Protein AF-A0AAF0QBB5-F1 (afdb_monomer_lite)

Secondary structure (DSSP, 8-state):
-------------------------------------S-HHHHHHHHHHHHHHHHHHHHHHHHHHHHHHHHHHHHHHHHH-TT-HHHHHHHHHHHHHHHHHHHHHHHHHHHHHHHHHTTHHHHHHHHHHHHHHHHHHHHHHHHHHHHHHHHHHHHHHHHHHHHHHHHHHHHHHHHHHHHHHHHHHHHHHT-----SS-TTTHHHHHHHHHHHHHHHHHHHHHHHHHHHHHHHHHHHHHHHHHHHHHHHHHHHHHHHHHHHHHHHHHHHHHHHHHHHHHHHHHHHHHHHHHHHHHHHHHHHHHHHHT-----------------SHHHHHHHHHHHHHHHHHHHHHHHHHHHHHHHHHHHHHHHHHHHHHHHHHHHHHHHHHHHHHHHHHHHHHHHTTS------------------SSSSTTTTTS--

Structure (mmCIF, N/CA/C/O backbone):
data_AF-A0AAF0QBB5-F1
#
_entry.id   AF-A0AAF0QBB5-F1
#
loop_
_atom_site.group_PDB
_atom_site.id
_atom_site.type_symbol
_atom_site.label_atom_id
_atom_site.label_alt_id
_atom_site.label_comp_id
_atom_site.label_asym_id
_atom_site.label_entity_id
_atom_site.label_seq_id
_atom_site.pdbx_PDB_ins_code
_atom_site.Cartn_x
_atom_site.Cartn_y
_atom_site.Cartn_z
_atom_site.occupancy
_atom_site.B_iso_or_equiv
_atom_site.auth_seq_id
_atom_site.auth_comp_id
_atom_site.auth_asym_id
_atom_site.auth_atom_id
_atom_site.pdbx_PDB_model_num
ATOM 1 N N . MET A 1 1 ? 79.058 -5.618 -3.276 1.00 36.94 1 MET A N 1
ATOM 2 C CA . MET A 1 1 ? 78.224 -4.420 -3.057 1.00 36.94 1 MET A CA 1
ATOM 3 C C . MET A 1 1 ? 77.011 -4.606 -3.950 1.00 36.94 1 MET A C 1
ATOM 5 O O . MET A 1 1 ? 77.185 -4.585 -5.156 1.00 36.94 1 MET A O 1
ATOM 9 N N . GLU A 1 2 ? 75.999 -5.321 -3.448 1.00 33.06 2 GLU A N 1
ATOM 10 C CA . GLU A 1 2 ? 74.746 -4.754 -2.885 1.00 33.06 2 GLU A CA 1
ATOM 11 C C . GLU A 1 2 ? 73.839 -4.203 -4.005 1.00 33.06 2 GLU A C 1
ATOM 13 O O . GLU A 1 2 ? 74.325 -3.458 -4.837 1.00 33.06 2 GLU A O 1
ATOM 18 N N . LEU A 1 3 ? 72.539 -4.483 -4.138 1.00 37.06 3 LEU A N 1
ATOM 19 C CA . LEU A 1 3 ? 71.556 -5.305 -3.424 1.00 37.06 3 LEU A CA 1
ATOM 20 C C . LEU A 1 3 ? 70.341 -5.480 -4.378 1.00 37.06 3 LEU A C 1
ATOM 22 O O . LEU A 1 3 ? 69.895 -4.514 -4.981 1.00 37.06 3 LEU A O 1
ATOM 26 N N . ARG A 1 4 ? 69.846 -6.723 -4.484 1.00 39.47 4 ARG A N 1
ATOM 27 C CA . ARG A 1 4 ? 68.445 -7.202 -4.618 1.00 39.47 4 ARG A CA 1
ATOM 28 C C . ARG A 1 4 ? 67.402 -6.377 -5.405 1.00 39.47 4 ARG A C 1
ATOM 30 O O . ARG A 1 4 ? 66.960 -5.334 -4.946 1.00 39.47 4 ARG A O 1
ATOM 37 N N . ASN A 1 5 ? 66.811 -7.005 -6.428 1.00 32.25 5 ASN A N 1
ATOM 38 C CA . ASN A 1 5 ? 65.437 -7.524 -6.313 1.00 32.25 5 ASN A CA 1
ATOM 39 C C . ASN A 1 5 ? 65.117 -8.540 -7.427 1.00 32.25 5 ASN A C 1
ATOM 41 O O . ASN A 1 5 ? 65.260 -8.261 -8.613 1.00 32.25 5 ASN A O 1
ATOM 45 N N . SER A 1 6 ? 64.663 -9.712 -6.998 1.00 35.56 6 SER A N 1
ATOM 46 C CA . SER A 1 6 ? 64.193 -10.868 -7.775 1.00 35.56 6 SER A CA 1
ATOM 47 C C . SER A 1 6 ? 62.736 -11.114 -7.318 1.00 35.56 6 SER A C 1
ATOM 49 O O . SER A 1 6 ? 62.444 -10.807 -6.165 1.00 35.56 6 SER A O 1
ATOM 51 N N . HIS A 1 7 ? 61.731 -11.557 -8.080 1.00 32.50 7 HIS A N 1
ATOM 52 C CA . HIS A 1 7 ? 61.529 -12.785 -8.872 1.00 32.50 7 HIS A CA 1
ATOM 53 C C . HIS A 1 7 ? 60.135 -12.641 -9.556 1.00 32.50 7 HIS A C 1
ATOM 55 O O . HIS A 1 7 ? 59.247 -12.039 -8.961 1.00 32.50 7 HIS A O 1
ATOM 61 N N . SER A 1 8 ? 59.936 -12.922 -10.851 1.00 33.25 8 SER A N 1
ATOM 62 C CA . SER A 1 8 ? 59.653 -14.218 -11.522 1.00 33.25 8 SER A CA 1
ATOM 63 C C . SER A 1 8 ? 58.208 -14.763 -11.383 1.00 33.25 8 SER A C 1
ATOM 65 O O . SER A 1 8 ? 57.756 -15.100 -10.297 1.00 33.25 8 SER A O 1
ATOM 67 N N . ILE A 1 9 ? 57.543 -14.884 -12.544 1.00 32.28 9 ILE A N 1
ATOM 68 C CA . ILE A 1 9 ? 56.397 -15.754 -12.947 1.00 32.28 9 ILE A CA 1
ATOM 69 C C . ILE A 1 9 ? 56.924 -17.233 -13.063 1.00 32.28 9 ILE A C 1
ATOM 71 O O . ILE A 1 9 ? 58.150 -17.358 -12.947 1.00 32.28 9 ILE A O 1
ATOM 75 N N . PRO A 1 10 ? 56.197 -18.342 -13.414 1.00 47.78 10 PRO A N 1
ATOM 76 C CA . PRO A 1 10 ? 54.754 -18.653 -13.613 1.00 47.78 10 PRO A CA 1
ATOM 77 C C . PRO A 1 10 ? 54.256 -20.074 -13.146 1.00 47.78 10 PRO A C 1
ATOM 79 O O . PRO A 1 10 ? 55.021 -20.887 -12.643 1.00 47.78 10 PRO A O 1
ATOM 82 N N . THR A 1 11 ? 52.971 -20.371 -13.442 1.00 29.80 11 THR A N 1
ATOM 83 C CA . THR A 1 11 ? 52.359 -21.669 -13.883 1.00 29.80 11 THR A CA 1
ATOM 84 C C . THR A 1 11 ? 52.158 -22.890 -12.951 1.00 29.80 11 THR A C 1
ATOM 86 O O . THR A 1 11 ? 53.106 -23.551 -12.554 1.00 29.80 11 THR A O 1
ATOM 89 N N . GLU A 1 12 ? 50.866 -23.249 -12.821 1.00 29.12 12 GLU A N 1
ATOM 90 C CA . GLU A 1 12 ? 50.219 -24.540 -13.177 1.00 29.12 12 GLU A CA 1
ATOM 91 C C . GLU A 1 12 ? 50.265 -25.777 -12.241 1.00 29.12 12 GLU A C 1
ATOM 93 O O . GLU A 1 12 ? 51.311 -26.219 -11.781 1.00 29.12 12 GLU A O 1
ATOM 98 N N . SER A 1 13 ? 49.081 -26.411 -12.153 1.00 28.77 13 SER A N 1
ATOM 99 C CA . SER A 1 13 ? 48.765 -27.823 -11.840 1.00 28.77 13 SER A CA 1
ATOM 100 C C . SER A 1 13 ? 48.256 -28.192 -10.435 1.00 28.77 13 SER A C 1
ATOM 102 O O . SER A 1 13 ? 48.901 -27.991 -9.411 1.00 28.77 13 SER A O 1
ATOM 104 N N . THR A 1 14 ? 47.070 -28.811 -10.441 1.00 36.53 14 THR A N 1
ATOM 105 C CA . THR A 1 14 ? 46.403 -29.575 -9.372 1.00 36.53 14 THR A CA 1
ATOM 106 C C . THR A 1 14 ? 47.159 -30.860 -8.997 1.00 36.53 14 THR A C 1
ATOM 108 O O . THR A 1 14 ? 47.969 -31.361 -9.779 1.00 36.53 14 THR A O 1
ATOM 111 N N . PRO A 1 15 ? 46.846 -31.449 -7.825 1.00 36.66 15 PRO A N 1
ATOM 112 C CA . PRO A 1 15 ? 46.253 -32.793 -7.851 1.00 36.66 15 PRO A CA 1
ATOM 113 C C . PRO A 1 15 ? 45.125 -33.020 -6.819 1.00 36.66 15 PRO A C 1
ATOM 115 O O . PRO A 1 15 ? 44.931 -32.256 -5.878 1.00 36.66 15 PRO A O 1
ATOM 118 N N . SER A 1 16 ? 44.367 -34.093 -7.058 1.00 31.25 16 SER A N 1
ATOM 119 C CA . SER A 1 16 ? 43.183 -34.572 -6.329 1.00 31.25 16 SER A CA 1
ATOM 120 C C . SER A 1 16 ? 43.491 -35.649 -5.270 1.00 31.25 16 SER A C 1
ATOM 122 O O . SER A 1 16 ? 44.423 -36.424 -5.453 1.00 31.25 16 SER A O 1
ATOM 124 N N . ALA A 1 17 ? 42.553 -35.753 -4.313 1.00 33.22 17 ALA A N 1
ATOM 125 C CA . ALA A 1 17 ? 42.021 -36.949 -3.629 1.00 33.22 17 ALA A CA 1
ATOM 126 C C . ALA A 1 17 ? 42.654 -37.508 -2.326 1.00 33.22 17 ALA A C 1
ATOM 128 O O . ALA A 1 17 ? 43.865 -37.574 -2.165 1.00 33.22 17 ALA A O 1
ATOM 129 N N . GLU A 1 18 ? 41.725 -37.997 -1.477 1.00 29.89 18 GLU A N 1
ATOM 130 C CA . GLU A 1 18 ? 41.832 -38.887 -0.294 1.00 29.89 18 GLU A CA 1
ATOM 131 C C . GLU A 1 18 ? 42.174 -38.185 1.045 1.00 29.89 18 GLU A C 1
ATOM 133 O O . GLU A 1 18 ? 43.263 -37.673 1.249 1.00 29.89 18 GLU A O 1
ATOM 138 N N . HIS A 1 19 ? 41.249 -38.042 2.005 1.00 32.75 19 HIS A N 1
ATOM 139 C CA . HIS A 1 19 ? 40.595 -39.134 2.732 1.00 32.75 19 HIS A CA 1
ATOM 140 C C . HIS A 1 19 ? 39.123 -38.875 3.098 1.00 32.75 19 HIS A C 1
ATOM 142 O O . HIS A 1 19 ? 38.742 -37.831 3.623 1.00 32.75 19 HIS A O 1
ATOM 148 N N . LEU A 1 20 ? 38.340 -39.929 2.881 1.00 35.84 20 LEU A N 1
ATOM 149 C CA . LEU A 1 20 ? 37.000 -40.190 3.390 1.00 35.84 20 LEU A CA 1
ATOM 150 C C . LEU A 1 20 ? 37.014 -40.406 4.912 1.00 35.84 20 LEU A C 1
ATOM 152 O O . LEU A 1 20 ? 37.891 -41.095 5.432 1.00 35.84 20 LEU A O 1
ATOM 156 N N . SER A 1 21 ? 35.966 -39.954 5.599 1.00 31.72 21 SER A N 1
ATOM 157 C CA . SER A 1 21 ? 35.334 -40.777 6.636 1.00 31.72 21 SER A CA 1
ATOM 158 C C . SER A 1 21 ? 33.823 -40.554 6.630 1.00 31.72 21 SER A C 1
ATOM 160 O O . SER A 1 21 ? 33.319 -39.444 6.766 1.00 31.72 21 SER A O 1
ATOM 162 N N . ASP A 1 22 ? 33.153 -41.669 6.369 1.00 32.56 22 ASP A N 1
ATOM 163 C CA . ASP A 1 22 ? 31.727 -41.932 6.290 1.00 32.56 22 ASP A CA 1
ATOM 164 C C . ASP A 1 22 ? 31.292 -42.508 7.642 1.00 32.56 22 ASP A C 1
ATOM 166 O O . ASP A 1 22 ? 31.878 -43.498 8.077 1.00 32.56 22 ASP A O 1
ATOM 170 N N . VAL A 1 23 ? 30.300 -41.901 8.299 1.00 29.58 23 VAL A N 1
ATOM 171 C CA . VAL A 1 23 ? 29.403 -42.587 9.243 1.00 29.58 23 VAL A CA 1
ATOM 172 C C . VAL A 1 23 ? 28.022 -41.944 9.108 1.00 29.58 23 VAL A C 1
ATOM 174 O O . VAL A 1 23 ? 27.736 -40.887 9.666 1.00 29.58 23 VAL A O 1
ATOM 177 N N . ARG A 1 24 ? 27.169 -42.603 8.322 1.00 40.00 24 ARG A N 1
ATOM 178 C CA . ARG A 1 24 ? 25.709 -42.587 8.475 1.00 40.00 24 ARG A CA 1
ATOM 179 C C . ARG A 1 24 ? 25.289 -43.351 9.738 1.00 40.00 24 ARG A C 1
ATOM 181 O O . ARG A 1 24 ? 26.030 -44.216 10.196 1.00 40.00 24 ARG A O 1
ATOM 188 N N . LEU A 1 25 ? 24.031 -43.109 10.128 1.00 36.88 25 LEU A N 1
ATOM 189 C CA . LEU A 1 25 ? 23.258 -43.527 11.314 1.00 36.88 25 LEU A CA 1
ATOM 190 C C . LEU A 1 25 ? 23.217 -42.370 12.326 1.00 36.88 25 LEU A C 1
ATOM 192 O O . LEU A 1 25 ? 24.255 -41.839 12.685 1.00 36.88 25 LEU A O 1
ATOM 196 N N . ASP A 1 26 ? 22.080 -41.883 12.798 1.00 27.52 26 ASP A N 1
ATOM 197 C CA . ASP A 1 26 ? 20.722 -42.416 12.816 1.00 27.52 26 ASP A CA 1
ATOM 198 C C . ASP A 1 26 ? 19.769 -41.247 13.129 1.00 27.52 26 ASP A C 1
ATOM 200 O O . ASP A 1 26 ? 20.212 -40.146 13.460 1.00 27.52 26 ASP A O 1
ATOM 204 N N . ASN A 1 27 ? 18.470 -41.496 13.003 1.00 43.12 27 ASN A N 1
ATOM 205 C CA . ASN A 1 27 ? 17.400 -40.658 13.531 1.00 43.12 27 ASN A CA 1
ATOM 206 C C . ASN A 1 27 ? 17.708 -40.119 14.938 1.00 43.12 27 ASN A C 1
ATOM 208 O O . ASN A 1 27 ? 18.127 -40.880 15.799 1.00 43.12 27 ASN A O 1
ATOM 212 N N . GLU A 1 28 ? 17.412 -38.847 15.187 1.00 33.47 28 GLU A N 1
ATOM 213 C CA . GLU A 1 28 ? 16.416 -38.411 16.177 1.00 33.47 28 GLU A CA 1
ATOM 214 C C . GLU A 1 28 ? 16.513 -36.898 16.385 1.00 33.47 28 GLU A C 1
ATOM 216 O O . GLU A 1 28 ? 17.579 -36.294 16.483 1.00 33.47 28 GLU A O 1
ATOM 221 N N . VAL A 1 29 ? 15.329 -36.303 16.401 1.00 46.19 29 VAL A N 1
ATOM 222 C CA . VAL A 1 29 ? 15.007 -34.952 16.844 1.00 46.19 29 VAL A CA 1
ATOM 223 C C . VAL A 1 29 ? 15.625 -34.676 18.223 1.00 46.19 29 VAL A C 1
ATOM 225 O O . VAL A 1 29 ? 15.554 -35.534 19.100 1.00 46.19 29 VAL A O 1
ATOM 228 N N . PRO A 1 30 ? 16.148 -33.462 18.455 1.00 38.53 30 PRO A N 1
ATOM 229 C CA . PRO A 1 30 ? 16.007 -32.845 19.767 1.00 38.53 30 PRO A CA 1
ATOM 230 C C . PRO A 1 30 ? 15.210 -31.545 19.624 1.00 38.53 30 PRO A C 1
ATOM 232 O O . PRO A 1 30 ? 15.755 -30.456 19.446 1.00 38.53 30 PRO A O 1
ATOM 235 N N . GLU A 1 31 ? 13.890 -31.696 19.685 1.00 48.75 31 GLU A N 1
ATOM 236 C CA . GLU A 1 31 ? 13.032 -30.739 20.363 1.00 48.75 31 GLU A CA 1
ATOM 237 C C . GLU A 1 31 ? 13.423 -30.819 21.834 1.00 48.75 31 GLU A C 1
ATOM 239 O O . GLU A 1 31 ? 13.318 -31.881 22.436 1.00 48.75 31 GLU A O 1
ATOM 244 N N . ASP A 1 32 ? 14.009 -29.739 22.340 1.00 36.41 32 ASP A N 1
ATOM 245 C CA . ASP A 1 32 ? 13.801 -29.220 23.692 1.00 36.41 32 ASP A CA 1
ATOM 246 C C . ASP A 1 32 ? 14.916 -28.225 24.019 1.00 36.41 32 ASP A C 1
ATOM 248 O O . ASP A 1 32 ? 16.033 -28.568 24.404 1.00 36.41 32 ASP A O 1
ATOM 252 N N . ASN A 1 33 ? 14.583 -26.948 23.867 1.00 31.52 33 ASN A N 1
ATOM 253 C CA . ASN A 1 33 ? 14.981 -25.901 24.801 1.00 31.52 33 ASN A CA 1
ATOM 254 C C . ASN A 1 33 ? 13.778 -24.950 24.869 1.00 31.52 33 ASN A C 1
ATOM 256 O O . ASN A 1 33 ? 13.604 -24.084 24.021 1.00 31.52 33 ASN A O 1
ATOM 260 N N . LEU A 1 34 ? 12.802 -25.286 25.712 1.00 41.34 34 LEU A N 1
ATOM 261 C CA . LEU A 1 34 ? 12.699 -24.740 27.069 1.00 41.34 34 LEU A CA 1
ATOM 262 C C . LEU A 1 34 ? 12.550 -23.209 27.067 1.00 41.34 34 LEU A C 1
ATOM 264 O O . LEU A 1 34 ? 13.407 -22.483 27.565 1.00 41.34 34 LEU A O 1
ATOM 268 N N . LEU A 1 35 ? 11.399 -22.734 26.584 1.00 39.66 35 LEU A N 1
ATOM 269 C CA . LEU A 1 35 ? 10.743 -21.542 27.132 1.00 39.66 35 LEU A CA 1
ATOM 270 C C . LEU A 1 35 ? 9.905 -21.970 28.344 1.00 39.66 35 LEU A C 1
ATOM 272 O O . LEU A 1 35 ? 8.685 -21.858 28.397 1.00 39.66 35 LEU A O 1
ATOM 276 N N . ASP A 1 36 ? 10.607 -22.515 29.332 1.00 44.22 36 ASP A N 1
ATOM 277 C CA . ASP A 1 36 ? 10.089 -22.752 30.668 1.00 44.22 36 ASP A CA 1
ATOM 278 C C . ASP A 1 36 ? 10.299 -21.460 31.463 1.00 44.22 36 ASP A C 1
ATOM 280 O O . ASP A 1 36 ? 11.329 -21.294 32.111 1.00 44.22 36 ASP A O 1
ATOM 284 N N . GLN A 1 37 ? 9.388 -20.492 31.300 1.00 42.12 37 GLN A N 1
ATOM 285 C CA . GLN A 1 37 ? 9.034 -19.456 32.287 1.00 42.12 37 GLN A CA 1
ATOM 286 C C . GLN A 1 37 ? 8.193 -18.342 31.651 1.00 42.12 37 GLN A C 1
ATOM 288 O O . GLN A 1 37 ? 8.677 -17.234 31.477 1.00 42.12 37 GLN A O 1
ATOM 293 N N . GLU A 1 38 ? 6.896 -18.581 31.444 1.00 38.22 38 GLU A N 1
ATOM 294 C CA . GLU A 1 38 ? 5.888 -17.558 31.760 1.00 38.22 38 GLU A CA 1
ATOM 295 C C . GLU A 1 38 ? 4.681 -18.187 32.485 1.00 38.22 38 GLU A C 1
ATOM 297 O O . GLU A 1 38 ? 3.667 -18.592 31.934 1.00 38.22 38 GLU A O 1
ATOM 302 N N . THR A 1 39 ? 4.816 -18.213 33.814 1.00 41.66 39 THR A N 1
ATOM 303 C CA . THR A 1 39 ? 3.770 -18.310 34.853 1.00 41.66 39 THR A CA 1
ATOM 304 C C . THR A 1 39 ? 2.960 -19.608 35.042 1.00 41.66 39 THR A C 1
ATOM 306 O O . THR A 1 39 ? 1.725 -19.581 35.048 1.00 41.66 39 THR A O 1
ATOM 309 N N . PRO A 1 40 ? 3.611 -20.695 35.508 1.00 47.69 40 PRO A N 1
ATOM 310 C CA . PRO A 1 40 ? 2.913 -21.732 36.277 1.00 47.69 40 PRO A CA 1
ATOM 311 C C . PRO A 1 40 ? 2.181 -21.142 37.497 1.00 47.69 40 PRO A C 1
ATOM 313 O O . PRO A 1 40 ? 1.144 -21.648 37.896 1.00 47.69 40 PRO A O 1
ATOM 316 N N . LEU A 1 41 ? 2.641 -20.014 38.058 1.00 46.44 41 LEU A N 1
ATOM 317 C CA . LEU A 1 41 ? 1.975 -19.368 39.195 1.00 46.44 41 LEU A CA 1
ATOM 318 C C . LEU A 1 41 ? 0.591 -18.783 38.879 1.00 46.44 41 LEU A C 1
ATOM 320 O O . LEU A 1 41 ? -0.230 -18.709 39.790 1.00 46.44 41 LEU A O 1
ATOM 324 N N . THR A 1 42 ? 0.336 -18.327 37.651 1.00 45.59 42 THR A N 1
ATOM 325 C CA . THR A 1 42 ? -0.969 -17.751 37.282 1.00 45.59 42 THR A CA 1
ATOM 326 C C . THR A 1 42 ? -1.936 -18.868 36.910 1.00 45.59 42 THR A C 1
ATOM 328 O O . THR A 1 42 ? -3.040 -18.894 37.440 1.00 45.59 42 THR A O 1
ATOM 331 N N . SER A 1 43 ? -1.471 -19.848 36.124 1.00 53.47 43 SER A N 1
ATOM 332 C CA . SER A 1 43 ? -2.228 -21.058 35.771 1.00 53.47 43 SER A CA 1
ATOM 333 C C . SER A 1 43 ? -2.624 -21.887 37.005 1.00 53.47 43 SER A C 1
ATOM 335 O O . SER A 1 43 ? -3.785 -22.269 37.166 1.00 53.47 43 SER A O 1
ATOM 337 N N . MET A 1 44 ? -1.695 -22.080 37.948 1.00 58.88 44 MET A N 1
ATOM 338 C CA . MET A 1 44 ? -1.952 -22.816 39.191 1.00 58.88 44 MET A CA 1
ATOM 339 C C . MET A 1 44 ? -2.950 -22.067 40.091 1.00 58.88 44 MET A C 1
ATOM 341 O O . MET A 1 44 ? -3.874 -22.678 40.615 1.00 58.88 44 MET A O 1
ATOM 345 N N . LYS A 1 45 ? -2.869 -20.727 40.169 1.00 65.06 45 LYS A N 1
ATOM 346 C CA . LYS A 1 45 ? -3.867 -19.904 40.881 1.00 65.06 45 LYS A CA 1
ATOM 347 C C . LYS A 1 45 ? -5.249 -19.920 40.220 1.00 65.06 45 LYS A C 1
ATOM 349 O O . LYS A 1 45 ? -6.250 -19.905 40.931 1.00 65.06 45 LYS A O 1
ATOM 354 N N . THR A 1 46 ? -5.330 -19.937 38.888 1.00 71.75 46 THR A N 1
ATOM 355 C CA . THR A 1 46 ? -6.616 -20.028 38.176 1.00 71.75 46 THR A CA 1
ATOM 356 C C . THR A 1 46 ? -7.252 -21.408 38.317 1.00 71.75 46 THR A C 1
ATOM 358 O O . THR A 1 46 ? -8.471 -21.496 38.438 1.00 71.75 46 THR A O 1
ATOM 361 N N . MET A 1 47 ? -6.445 -22.472 38.377 1.00 76.19 47 MET A N 1
ATOM 362 C CA . MET A 1 47 ? -6.926 -23.825 38.669 1.00 76.19 47 MET A CA 1
ATOM 363 C C . MET A 1 47 ? -7.520 -23.900 40.082 1.00 76.19 47 MET A C 1
ATOM 365 O O . MET A 1 47 ? -8.672 -24.300 40.233 1.00 76.19 47 MET A O 1
ATOM 369 N N . ASP A 1 48 ? -6.797 -23.402 41.093 1.00 85.25 48 ASP A N 1
ATOM 370 C CA . ASP A 1 48 ? -7.284 -23.346 42.480 1.00 85.25 48 ASP A CA 1
ATOM 371 C C . ASP A 1 48 ? -8.595 -22.540 42.601 1.00 85.25 48 ASP A C 1
ATOM 373 O O . ASP A 1 48 ? -9.491 -22.877 43.381 1.00 85.25 48 ASP A O 1
ATOM 377 N N . GLN A 1 49 ? -8.738 -21.472 41.808 1.00 87.62 49 GLN A N 1
ATOM 378 C CA . GLN A 1 49 ? -9.953 -20.659 41.756 1.00 87.62 49 GLN A CA 1
ATOM 379 C C . GLN A 1 49 ? -11.139 -21.416 41.135 1.00 87.62 49 GLN A C 1
ATOM 381 O O . GLN A 1 49 ? -12.254 -21.331 41.654 1.00 87.62 49 GLN A O 1
ATOM 386 N N . ILE A 1 50 ? -10.920 -22.167 40.052 1.00 90.19 50 ILE A N 1
ATOM 387 C CA . ILE A 1 50 ? -11.957 -22.996 39.420 1.00 90.19 50 ILE A CA 1
ATOM 388 C C . ILE A 1 50 ? -12.385 -24.130 40.361 1.00 90.19 50 ILE A C 1
ATOM 390 O O . ILE A 1 50 ? -13.583 -24.391 40.499 1.00 90.19 50 ILE A O 1
ATOM 394 N N . ASP A 1 51 ? -11.439 -24.761 41.056 1.00 91.38 51 ASP A N 1
ATOM 395 C CA . ASP A 1 51 ? -11.725 -25.821 42.025 1.00 91.38 51 ASP A CA 1
ATOM 396 C C . ASP A 1 51 ? -12.537 -25.304 43.220 1.00 91.38 51 ASP A C 1
ATOM 398 O O . ASP A 1 51 ? -13.487 -25.959 43.660 1.00 91.38 51 ASP A O 1
ATOM 402 N N . LEU A 1 52 ? -12.252 -24.085 43.693 1.00 93.12 52 LEU A N 1
ATOM 403 C CA . LEU A 1 52 ? -13.054 -23.428 44.726 1.00 93.12 52 LEU A CA 1
ATOM 404 C C . LEU A 1 52 ? -14.502 -23.185 44.269 1.00 93.12 52 LEU A C 1
ATOM 406 O O . LEU A 1 52 ? -15.436 -23.454 45.028 1.00 93.12 52 LEU A O 1
ATOM 410 N N . LEU A 1 53 ? -14.707 -22.702 43.040 1.00 93.50 53 LEU A N 1
ATOM 411 C CA . LEU A 1 53 ? -16.046 -22.486 42.477 1.00 93.50 53 LEU A CA 1
ATOM 412 C C . LEU A 1 53 ? -16.816 -23.809 42.327 1.00 93.50 53 LEU A C 1
ATOM 414 O O . LEU A 1 53 ? -18.007 -23.871 42.644 1.00 93.50 53 LEU A O 1
ATOM 418 N N . ARG A 1 54 ? -16.134 -24.887 41.918 1.00 93.62 54 ARG A N 1
ATOM 419 C CA . ARG A 1 54 ? -16.716 -26.238 41.831 1.00 93.62 54 ARG A CA 1
ATOM 420 C C . ARG A 1 54 ? -17.132 -26.777 43.195 1.00 93.62 54 ARG A C 1
ATOM 422 O O . ARG A 1 54 ? -18.222 -27.337 43.324 1.00 93.62 54 ARG A O 1
ATOM 429 N N . GLU A 1 55 ? -16.312 -26.592 44.227 1.00 95.12 55 GLU A N 1
ATOM 430 C CA . GLU A 1 55 ? -16.672 -27.043 45.574 1.00 95.12 55 GLU A CA 1
ATOM 431 C C . GLU A 1 55 ? -17.854 -26.227 46.136 1.00 95.12 55 GLU A C 1
ATOM 433 O O . GLU A 1 55 ? -18.756 -26.799 46.747 1.00 95.12 55 GLU A O 1
ATOM 438 N N . GLN A 1 56 ? -17.944 -24.922 45.847 1.00 95.12 56 GLN A N 1
ATOM 439 C CA . GLN A 1 56 ? -19.117 -24.103 46.196 1.00 95.12 56 GLN A CA 1
ATOM 440 C C . GLN A 1 56 ? -20.400 -24.577 45.494 1.00 95.12 56 GLN A C 1
ATOM 442 O O . GLN A 1 56 ? -21.438 -24.727 46.144 1.00 95.12 56 GLN A O 1
ATOM 447 N N . GLN A 1 57 ? -20.335 -24.868 44.190 1.00 94.69 57 GLN A N 1
ATOM 448 C CA . GLN A 1 57 ? -21.457 -25.424 43.424 1.00 94.69 57 GLN A CA 1
ATOM 449 C C . GLN A 1 57 ? -21.931 -26.760 44.021 1.00 94.69 57 GLN A C 1
ATOM 451 O O . GLN A 1 57 ? -23.134 -27.015 44.146 1.00 94.69 57 GLN A O 1
ATOM 456 N N . LYS A 1 58 ? -20.987 -27.607 44.440 1.00 96.75 58 LYS A N 1
ATOM 457 C CA . LYS A 1 58 ? -21.253 -28.909 45.057 1.00 96.75 58 LYS A CA 1
ATOM 458 C C . LYS A 1 58 ? -21.905 -28.783 46.436 1.00 96.75 58 LYS A C 1
ATOM 460 O O . LYS A 1 58 ? -22.852 -29.519 46.718 1.00 96.75 58 LYS A O 1
ATOM 465 N N . ILE A 1 59 ? -21.460 -27.836 47.265 1.00 95.62 59 ILE A N 1
ATOM 466 C CA . ILE A 1 59 ? -22.084 -27.538 48.566 1.00 95.62 59 ILE A CA 1
ATOM 467 C C . ILE A 1 59 ? -23.529 -27.066 48.366 1.00 95.62 59 ILE A C 1
ATOM 469 O O . ILE A 1 59 ? -24.444 -27.639 48.958 1.00 95.62 59 ILE A O 1
ATOM 473 N N . LEU A 1 60 ? -23.758 -26.095 47.475 1.00 96.00 60 LEU A N 1
ATOM 474 C CA . LEU A 1 60 ? -25.102 -25.586 47.177 1.00 96.00 60 LEU A CA 1
ATOM 475 C C . LEU A 1 60 ? -26.025 -26.679 46.626 1.00 96.00 60 LEU A C 1
ATOM 477 O O . LEU A 1 60 ? -27.182 -26.773 47.035 1.00 96.00 60 LEU A O 1
ATOM 481 N N . SER A 1 61 ? -25.509 -27.551 45.758 1.00 95.81 61 SER A N 1
ATOM 482 C CA . SER A 1 61 ? -26.257 -28.702 45.237 1.00 95.81 61 SER A CA 1
ATOM 483 C C . SER A 1 61 ? -26.666 -29.671 46.354 1.00 95.81 61 SER A C 1
ATOM 485 O O . SER A 1 61 ? -27.798 -30.163 46.377 1.00 95.81 61 SER A O 1
ATOM 487 N N . GLY A 1 62 ? -25.777 -29.908 47.324 1.00 96.31 62 GLY A N 1
ATOM 488 C CA . GLY A 1 62 ? -26.080 -30.688 48.524 1.00 96.31 62 GLY A CA 1
ATOM 489 C C . GLY A 1 62 ? -27.164 -30.043 49.392 1.00 96.31 62 GLY A C 1
ATOM 490 O O . GLY A 1 62 ? -28.093 -30.721 49.834 1.00 96.31 62 GLY A O 1
ATOM 491 N N . GLU A 1 63 ? -27.107 -28.727 49.592 1.00 94.75 63 GLU A N 1
ATOM 492 C CA . GLU A 1 63 ? -28.129 -27.986 50.336 1.00 94.75 63 GLU A CA 1
ATOM 493 C C . GLU A 1 63 ? -29.495 -28.009 49.642 1.00 94.75 63 GLU A C 1
ATOM 495 O O . GLU A 1 63 ? -30.513 -28.230 50.300 1.00 94.75 63 GLU A O 1
ATOM 500 N N . VAL A 1 64 ? -29.533 -27.845 48.316 1.00 96.44 64 VAL A N 1
ATOM 501 C CA . VAL A 1 64 ? -30.763 -27.981 47.523 1.00 96.44 64 VAL A CA 1
ATOM 502 C C . VAL A 1 64 ? -31.344 -29.384 47.678 1.00 96.44 64 VAL A C 1
ATOM 504 O O . VAL A 1 64 ? -32.553 -29.520 47.878 1.00 96.44 64 VAL A O 1
ATOM 507 N N . ALA A 1 65 ? -30.515 -30.431 47.654 1.00 96.38 65 ALA A N 1
ATOM 508 C CA . ALA A 1 65 ? -30.972 -31.802 47.872 1.00 96.38 65 ALA A CA 1
ATOM 509 C C . ALA A 1 65 ? -31.576 -31.995 49.277 1.00 96.38 65 ALA A C 1
ATOM 511 O O . ALA A 1 65 ? -32.647 -32.598 49.410 1.00 96.38 65 ALA A O 1
ATOM 512 N N . LEU A 1 66 ? -30.952 -31.428 50.316 1.00 95.50 66 LEU A N 1
ATOM 513 C CA . LEU A 1 66 ? -31.474 -31.453 51.687 1.00 95.50 66 LEU A CA 1
ATOM 514 C C . LEU A 1 66 ? -32.803 -30.696 51.810 1.00 95.50 66 LEU A C 1
ATOM 516 O O . LEU A 1 66 ? -33.776 -31.253 52.324 1.00 95.50 66 LEU A O 1
ATOM 520 N N . HIS A 1 67 ? -32.876 -29.463 51.298 1.00 95.69 67 HIS A N 1
ATOM 521 C CA . HIS A 1 67 ? -34.096 -28.651 51.313 1.00 95.69 67 HIS A CA 1
ATOM 522 C C . HIS A 1 67 ? -35.219 -29.347 50.537 1.00 95.69 67 HIS A C 1
ATOM 524 O O . HIS A 1 67 ? -36.355 -29.395 51.002 1.00 95.69 67 HIS A O 1
ATOM 530 N N . THR A 1 68 ? -34.896 -29.970 49.402 1.00 95.19 68 THR A N 1
ATOM 531 C CA . THR A 1 68 ? -35.842 -30.766 48.608 1.00 95.19 68 THR A CA 1
ATOM 532 C C . THR A 1 68 ? -36.354 -31.976 49.395 1.00 95.19 68 THR A C 1
ATOM 534 O O . THR A 1 68 ? -37.544 -32.289 49.343 1.00 95.19 68 THR A O 1
ATOM 537 N N . GLY A 1 69 ? -35.493 -32.649 50.164 1.00 95.69 69 GLY A N 1
ATOM 538 C CA . GLY A 1 69 ? -35.883 -33.763 51.033 1.00 95.69 69 GLY A CA 1
ATOM 539 C C . GLY A 1 69 ? -36.786 -33.341 52.198 1.00 95.69 69 GLY A C 1
ATOM 540 O O . GLY A 1 69 ? -37.773 -34.018 52.496 1.00 95.69 69 GLY A O 1
ATOM 541 N N . VAL A 1 70 ? -36.495 -32.208 52.843 1.00 95.38 70 VAL A N 1
ATOM 542 C CA . VAL A 1 70 ? -37.356 -31.628 53.891 1.00 95.38 70 VAL A CA 1
ATOM 543 C C . VAL A 1 70 ? -38.697 -31.192 53.303 1.00 95.38 70 VAL A C 1
ATOM 545 O O . VAL A 1 70 ? -39.742 -31.529 53.856 1.00 95.38 70 VAL A O 1
ATOM 548 N N . LEU A 1 71 ? -38.678 -30.533 52.143 1.00 95.12 71 LEU A N 1
ATOM 549 C CA . LEU A 1 71 ? -39.873 -30.106 51.425 1.00 95.12 71 LEU A CA 1
ATOM 550 C C . LEU A 1 71 ? -40.786 -31.289 51.083 1.00 95.12 71 LEU A C 1
ATOM 552 O O . LEU A 1 71 ? -41.996 -31.179 51.258 1.00 95.12 71 LEU A O 1
ATOM 556 N N . LYS A 1 72 ? -40.230 -32.426 50.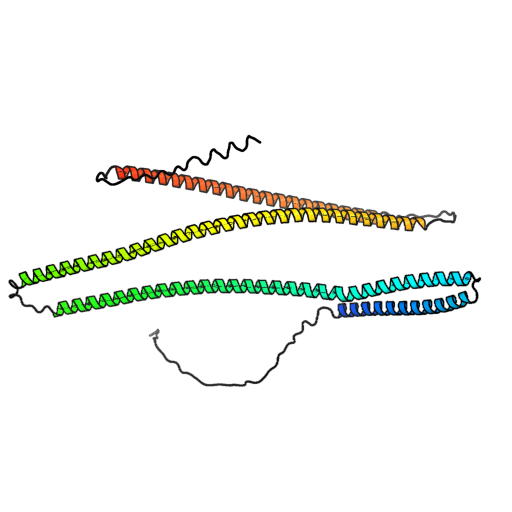637 1.00 93.88 72 LYS A N 1
ATOM 557 C CA . LYS A 1 72 ? -41.010 -33.651 50.383 1.00 93.88 72 LYS A CA 1
ATOM 558 C C . LYS A 1 72 ? -41.713 -34.149 51.645 1.00 93.88 72 LYS A C 1
ATOM 560 O O . LYS A 1 72 ? -42.922 -34.351 51.609 1.00 93.88 72 LYS A O 1
ATOM 565 N N . ARG A 1 73 ? -40.999 -34.254 52.771 1.00 92.88 73 ARG A N 1
ATOM 566 C CA . ARG A 1 73 ? -41.586 -34.697 54.051 1.00 92.88 73 ARG A CA 1
ATOM 567 C C . ARG A 1 73 ? -42.671 -33.750 54.562 1.00 92.88 73 ARG A C 1
ATOM 569 O O . ARG A 1 73 ? -43.735 -34.207 54.963 1.00 92.88 73 ARG A O 1
ATOM 576 N N . LEU A 1 74 ? -42.437 -32.437 54.508 1.00 90.38 74 LEU A N 1
ATOM 577 C CA . LEU A 1 74 ? -43.449 -31.447 54.891 1.00 90.38 74 LEU A CA 1
ATOM 578 C C . LEU A 1 74 ? -44.652 -31.479 53.944 1.00 90.38 74 LEU A C 1
ATOM 580 O O . LEU A 1 74 ? -45.790 -31.364 54.390 1.00 90.38 74 LEU A O 1
ATOM 584 N N . SER A 1 75 ? -44.423 -31.687 52.645 1.00 89.38 75 SER A N 1
ATOM 585 C CA . SER A 1 75 ? -45.494 -31.863 51.663 1.00 89.38 75 SER A CA 1
ATOM 586 C C . SER A 1 75 ? -46.333 -33.111 51.951 1.00 89.38 75 SER A C 1
ATOM 588 O O . SER A 1 75 ? -47.555 -33.063 51.827 1.00 89.38 75 SER A O 1
ATOM 590 N N . GLU A 1 76 ? -45.707 -34.216 52.356 1.00 90.56 76 GLU A N 1
ATOM 591 C CA . GLU A 1 76 ? -46.398 -35.433 52.793 1.00 90.56 76 GLU A CA 1
ATOM 592 C C . GLU A 1 76 ? -47.197 -35.183 54.088 1.00 90.56 76 GLU A C 1
ATOM 594 O O . GLU A 1 76 ? -48.381 -35.517 54.147 1.00 90.56 76 GLU A O 1
ATOM 599 N N . GLU A 1 77 ? -46.628 -34.499 55.088 1.00 87.75 77 GLU A N 1
ATOM 600 C CA . GLU A 1 77 ? -47.338 -34.131 56.327 1.00 87.75 77 GLU A CA 1
ATOM 601 C C . GLU A 1 77 ? -48.532 -33.190 56.070 1.00 87.75 77 GLU A C 1
ATOM 603 O O . GLU A 1 77 ? -49.595 -33.329 56.691 1.00 87.75 77 GLU A O 1
ATOM 608 N N . ALA A 1 78 ? -48.402 -32.262 55.119 1.00 85.94 78 ALA A N 1
ATOM 609 C CA . ALA A 1 78 ? -49.477 -31.360 54.717 1.00 85.94 78 ALA A CA 1
ATOM 610 C C . ALA A 1 78 ? -50.660 -32.107 54.082 1.00 85.94 78 ALA A C 1
ATOM 612 O O . ALA A 1 78 ? -51.808 -31.705 54.275 1.00 85.94 78 ALA A O 1
ATOM 613 N N . THR A 1 79 ? -50.405 -33.213 53.370 1.00 83.94 79 THR A N 1
ATOM 614 C CA . THR A 1 79 ? -51.476 -34.054 52.801 1.00 83.94 79 THR A CA 1
ATOM 615 C C . THR A 1 79 ? -52.248 -34.820 53.880 1.00 83.94 79 THR A C 1
ATOM 617 O O . THR A 1 79 ? -53.453 -35.021 53.743 1.00 83.94 79 THR A O 1
ATOM 620 N N . GLN A 1 80 ? -51.585 -35.184 54.985 1.00 81.31 80 GLN A N 1
ATOM 621 C CA . GLN A 1 80 ? -52.196 -35.881 56.124 1.00 81.31 80 GLN A CA 1
ATOM 622 C C . GLN A 1 80 ? -52.864 -34.921 57.128 1.00 81.31 80 GLN A C 1
ATOM 624 O O . GLN A 1 80 ? -53.763 -35.328 57.864 1.00 81.31 80 GLN A O 1
ATOM 629 N N . SER A 1 81 ? -52.461 -33.642 57.165 1.00 73.12 81 SER A N 1
ATOM 630 C CA . SER A 1 81 ? -52.975 -32.634 58.109 1.00 73.12 81 SER A CA 1
ATOM 631 C C . SER A 1 81 ? -53.200 -31.240 57.476 1.00 73.12 81 SER A C 1
ATOM 633 O O . SER A 1 81 ? -52.565 -30.253 57.855 1.00 73.12 81 SER A O 1
ATOM 635 N N . PRO A 1 82 ? -54.176 -31.091 56.557 1.00 69.94 82 PRO A N 1
ATOM 636 C CA . PRO A 1 82 ? -54.322 -29.902 55.703 1.00 69.94 82 PRO A CA 1
ATOM 637 C C . PRO A 1 82 ? -54.674 -28.592 56.434 1.00 69.94 82 PRO A C 1
ATOM 639 O O . PRO A 1 82 ? -54.604 -27.525 55.829 1.00 69.94 82 PRO A O 1
ATOM 642 N N . LYS A 1 83 ? -55.048 -28.646 57.721 1.00 73.81 83 LYS A N 1
ATOM 643 C CA . LYS A 1 83 ? -55.412 -27.471 58.539 1.00 73.81 83 LYS A CA 1
ATOM 644 C C . LYS A 1 83 ? -54.225 -26.807 59.250 1.00 73.81 83 LYS A C 1
ATOM 646 O O . LYS A 1 83 ? -54.415 -25.776 59.889 1.00 73.81 83 LYS A O 1
ATOM 651 N N . LYS A 1 84 ? -53.015 -27.376 59.183 1.00 81.12 84 LYS A N 1
ATOM 652 C CA . LYS A 1 84 ? -51.823 -26.759 59.781 1.00 81.12 84 LYS A CA 1
ATOM 653 C C . LYS A 1 84 ? -51.267 -25.673 58.851 1.00 81.12 84 LYS A C 1
ATOM 655 O O . LYS A 1 84 ? -50.436 -25.953 57.991 1.00 81.12 84 LYS A O 1
ATOM 660 N N . GLU A 1 85 ? -51.699 -24.427 59.046 1.00 82.31 85 GLU A N 1
ATOM 661 C CA . GLU A 1 85 ? -51.180 -23.261 58.301 1.00 82.31 85 GLU A CA 1
ATOM 662 C C . GLU A 1 85 ? -49.655 -23.110 58.416 1.00 82.31 85 GLU A C 1
ATOM 664 O O . GLU A 1 85 ? -49.002 -22.753 57.439 1.00 82.31 85 GLU A O 1
ATOM 669 N N . GLN A 1 86 ? -49.080 -23.471 59.568 1.00 86.56 86 GLN A N 1
ATOM 670 C CA . GLN A 1 86 ? -47.633 -23.449 59.805 1.00 86.56 86 GLN A CA 1
ATOM 671 C C . GLN A 1 86 ? -46.855 -24.313 58.795 1.00 86.56 86 GLN A C 1
ATOM 673 O O . GLN A 1 86 ? -45.888 -23.848 58.199 1.00 86.56 86 GLN A O 1
ATOM 678 N N . VAL A 1 87 ? -47.321 -25.540 58.529 1.00 86.94 87 VAL A N 1
ATOM 679 C CA . VAL A 1 87 ? -46.669 -26.466 57.582 1.00 86.94 87 VAL A CA 1
ATOM 680 C C . VAL A 1 87 ? -46.777 -25.936 56.150 1.00 86.94 87 VAL A C 1
ATOM 682 O O . VAL A 1 87 ? -45.825 -26.015 55.378 1.00 86.94 87 VAL A O 1
ATOM 685 N N . GLN A 1 88 ? -47.914 -25.331 55.784 1.00 86.50 88 GLN A N 1
ATOM 686 C CA . GLN A 1 88 ? -48.057 -24.701 54.468 1.00 86.50 88 GLN A CA 1
ATOM 687 C C . GLN A 1 88 ? -47.140 -23.485 54.292 1.00 86.50 88 GLN A C 1
ATOM 689 O O . GLN A 1 88 ? -46.662 -23.246 53.182 1.00 86.50 88 GLN A O 1
ATOM 694 N N . MET A 1 89 ? -46.898 -22.719 55.358 1.00 89.19 89 MET A N 1
ATOM 695 C CA . MET A 1 89 ? -45.977 -21.586 55.334 1.00 89.19 89 MET A CA 1
ATOM 696 C C . MET A 1 89 ? -44.532 -22.058 55.127 1.00 89.19 89 MET A C 1
ATOM 698 O O . MET A 1 89 ? -43.876 -21.570 54.211 1.00 89.19 89 MET A O 1
ATOM 702 N N . GLU A 1 90 ? -44.082 -23.066 55.879 1.00 90.69 90 GLU A N 1
ATOM 703 C CA . GLU A 1 90 ? -42.732 -23.648 55.759 1.00 90.69 90 GLU A CA 1
ATOM 704 C C . GLU A 1 90 ? -42.471 -24.285 54.381 1.00 90.69 90 GLU A C 1
ATOM 706 O O . GLU A 1 90 ? -41.377 -24.186 53.828 1.00 90.69 90 GLU A O 1
ATOM 711 N N . ILE A 1 91 ? -43.492 -24.887 53.761 1.00 91.75 91 ILE A N 1
ATOM 712 C CA . ILE A 1 91 ? -43.408 -25.388 52.378 1.00 91.75 91 ILE A CA 1
ATOM 713 C C . ILE A 1 91 ? -43.163 -24.248 51.383 1.00 91.75 91 ILE A C 1
ATOM 715 O O . ILE A 1 91 ? -42.404 -24.420 50.427 1.00 91.75 91 ILE A O 1
ATOM 719 N N . ARG A 1 92 ? -43.828 -23.097 51.557 1.00 92.19 92 ARG A N 1
ATOM 720 C CA . ARG A 1 92 ? -43.649 -21.941 50.663 1.00 92.19 92 ARG A CA 1
ATOM 721 C C . ARG A 1 92 ? -42.252 -21.347 50.823 1.00 92.19 92 ARG A C 1
ATOM 723 O O . ARG A 1 92 ? -41.590 -21.136 49.813 1.00 92.19 92 ARG A O 1
ATOM 730 N N . THR A 1 93 ? -41.778 -21.178 52.057 1.00 93.62 93 THR A N 1
ATOM 731 C CA . THR A 1 93 ? -40.436 -20.637 52.319 1.00 93.62 93 THR A CA 1
ATOM 732 C C . THR A 1 93 ? -39.339 -21.547 51.768 1.00 93.62 93 THR A C 1
ATOM 734 O O . THR A 1 93 ? -38.461 -21.073 51.055 1.00 93.62 93 THR A O 1
ATOM 737 N N . LEU A 1 94 ? -39.428 -22.866 51.981 1.00 94.19 94 LEU A N 1
ATOM 738 C CA . LEU A 1 94 ? -38.458 -23.820 51.428 1.00 94.19 94 LEU A CA 1
ATOM 739 C C . LEU A 1 94 ? -38.449 -23.840 49.895 1.00 94.19 94 LEU A C 1
ATOM 741 O O . LEU A 1 94 ? -37.388 -23.997 49.294 1.00 94.19 94 LEU A O 1
ATOM 745 N N . LYS A 1 95 ? -39.605 -23.666 49.240 1.00 94.88 95 LYS A N 1
ATOM 746 C CA . LYS A 1 95 ? -39.668 -23.544 47.773 1.00 94.88 95 LYS A CA 1
ATOM 747 C C . LYS A 1 95 ? -38.943 -22.302 47.268 1.00 94.88 95 LYS A C 1
ATOM 749 O O . LYS A 1 95 ? -38.251 -22.383 46.255 1.00 94.88 95 LYS A O 1
ATOM 754 N N . ASP A 1 96 ? -39.103 -21.177 47.957 1.00 94.12 96 ASP A N 1
ATOM 755 C CA . ASP A 1 96 ? -38.418 -19.935 47.606 1.00 94.12 96 ASP A CA 1
ATOM 756 C C . ASP A 1 96 ? -36.902 -20.054 47.821 1.00 94.12 96 ASP A C 1
ATOM 758 O O . ASP A 1 96 ? -36.132 -19.670 46.944 1.00 94.12 96 ASP A O 1
ATOM 762 N N . GLU A 1 97 ? -36.463 -20.676 48.918 1.00 95.81 97 GLU A N 1
ATOM 763 C CA . GLU A 1 97 ? -35.042 -20.941 49.180 1.00 95.81 97 GLU A CA 1
ATOM 764 C C . GLU A 1 97 ? -34.408 -21.890 48.153 1.00 95.81 97 GLU A C 1
ATOM 766 O O . GLU A 1 97 ? -33.303 -21.627 47.684 1.00 95.81 97 GLU A O 1
ATOM 771 N N . ILE A 1 98 ? -35.098 -22.971 47.765 1.00 95.44 98 ILE A N 1
ATOM 772 C CA . ILE A 1 98 ? -34.629 -23.884 46.707 1.00 95.44 98 ILE A CA 1
ATOM 773 C C . ILE A 1 98 ? -34.479 -23.134 45.382 1.00 95.44 98 ILE A C 1
ATOM 775 O O . ILE A 1 98 ? -33.487 -23.327 44.682 1.00 95.44 98 ILE A O 1
ATOM 779 N N . ARG A 1 99 ? -35.436 -22.261 45.039 1.00 96.88 99 ARG A N 1
ATOM 780 C CA . ARG A 1 99 ? -35.364 -21.450 43.818 1.00 96.88 99 ARG A CA 1
ATOM 781 C C . ARG A 1 99 ? -34.146 -20.522 43.837 1.00 96.88 99 ARG A C 1
ATOM 783 O O . ARG A 1 99 ? -33.370 -20.560 42.890 1.00 96.88 99 ARG A O 1
ATOM 790 N N . MET A 1 100 ? -33.935 -19.774 44.923 1.00 95.00 100 MET A N 1
ATOM 791 C CA . MET A 1 100 ? -32.779 -18.873 45.049 1.00 95.00 100 MET A CA 1
ATOM 792 C C . MET A 1 100 ? -31.440 -19.624 44.983 1.00 95.00 100 MET A C 1
ATOM 794 O O . MET A 1 100 ? -30.517 -19.182 44.304 1.00 95.00 100 MET A O 1
ATOM 798 N N . LYS A 1 101 ? -31.325 -20.783 45.645 1.00 95.88 101 LYS A N 1
ATOM 799 C CA . LYS A 1 101 ? -30.092 -21.589 45.595 1.00 95.88 101 LYS A CA 1
ATOM 800 C C . LYS A 1 101 ? -29.845 -22.191 44.209 1.00 95.88 101 LYS A C 1
ATOM 802 O O . LYS A 1 101 ? -28.698 -22.243 43.781 1.00 95.88 101 LYS A O 1
ATOM 807 N N . ASN A 1 102 ? -30.892 -22.577 43.477 1.00 95.38 102 ASN A N 1
ATOM 808 C CA . ASN A 1 102 ? -30.761 -23.018 42.083 1.00 95.38 102 ASN A CA 1
ATOM 809 C C . ASN A 1 102 ? -30.285 -21.890 41.153 1.00 95.38 102 ASN A C 1
ATOM 811 O O . ASN A 1 102 ? -29.453 -22.133 40.284 1.00 95.38 102 ASN A O 1
ATOM 815 N N . GLU A 1 103 ? -30.762 -20.658 41.347 1.00 96.31 103 GLU A N 1
ATOM 816 C CA . GLU A 1 103 ? -30.264 -19.486 40.608 1.00 96.31 103 GLU A CA 1
ATOM 817 C C . GLU A 1 103 ? -28.776 -19.228 40.907 1.00 96.31 103 GLU A C 1
ATOM 819 O O . GLU A 1 103 ? -27.996 -18.929 40.002 1.00 96.31 103 GLU A O 1
ATOM 824 N N . GLN A 1 104 ? -28.354 -19.415 42.163 1.00 96.56 104 GLN A N 1
ATOM 825 C CA . GLN A 1 104 ? -26.951 -19.297 42.560 1.00 96.56 104 GLN A CA 1
ATOM 826 C C . GLN A 1 104 ? -26.068 -20.388 41.929 1.00 96.56 104 GLN A C 1
ATOM 828 O O . GLN A 1 104 ? -24.967 -20.085 41.470 1.00 96.56 104 GLN A O 1
ATOM 833 N N . ILE A 1 105 ? -26.554 -21.633 41.856 1.00 95.12 105 ILE A N 1
ATOM 834 C CA . ILE A 1 105 ? -25.872 -22.737 41.159 1.00 95.12 105 ILE A CA 1
ATOM 835 C C . ILE A 1 105 ? -25.686 -22.398 39.674 1.00 95.12 105 ILE A C 1
ATOM 837 O O . ILE A 1 105 ? -24.569 -22.500 39.175 1.00 95.12 105 ILE A O 1
ATOM 841 N N . ALA A 1 106 ? -26.731 -21.912 38.998 1.00 95.25 106 ALA A N 1
ATOM 842 C CA . ALA A 1 106 ? -26.654 -21.534 37.586 1.00 95.25 106 ALA A CA 1
ATOM 843 C C . ALA A 1 106 ? -25.650 -20.391 37.332 1.00 95.25 106 ALA A C 1
ATOM 845 O O . ALA A 1 106 ? -24.922 -20.402 36.341 1.00 95.25 106 ALA A O 1
ATOM 846 N N . SER A 1 107 ? -25.562 -19.415 38.244 1.00 94.31 107 SER A N 1
ATOM 847 C CA . SER A 1 107 ? -24.566 -18.340 38.149 1.00 94.31 107 SER A CA 1
ATOM 848 C C . SER A 1 107 ? -23.129 -18.852 38.314 1.00 94.31 107 SER A C 1
ATOM 850 O O . SER A 1 107 ? -22.242 -18.407 37.585 1.00 94.31 107 SER A O 1
ATOM 852 N N . LEU A 1 108 ? -22.893 -19.795 39.232 1.00 93.94 108 LEU A N 1
ATOM 853 C CA . LEU A 1 108 ? -21.577 -20.421 39.408 1.00 93.94 108 LEU A CA 1
ATOM 854 C C . LEU A 1 108 ? -21.190 -21.283 38.202 1.00 93.94 108 LEU A C 1
ATOM 856 O O . LEU A 1 108 ? -20.048 -21.222 37.760 1.00 93.94 108 LEU A O 1
ATOM 860 N N . GLU A 1 109 ? -22.134 -22.038 37.636 1.00 92.88 109 GLU A N 1
ATOM 861 C CA . GLU A 1 109 ? -21.927 -22.820 36.408 1.00 92.88 109 GLU A CA 1
ATOM 862 C C . GLU A 1 109 ? -21.483 -21.937 35.240 1.00 92.88 109 GLU A C 1
ATOM 864 O O . GLU A 1 109 ? -20.532 -22.272 34.532 1.00 92.88 109 GLU A O 1
ATOM 869 N N . MET A 1 110 ? -22.123 -20.775 35.087 1.00 90.94 110 MET A N 1
ATOM 870 C CA . MET A 1 110 ? -21.762 -19.785 34.076 1.00 90.94 110 MET A CA 1
ATOM 871 C C . MET A 1 110 ? -20.350 -19.227 34.303 1.00 90.94 110 MET A C 1
ATOM 873 O O . MET A 1 110 ? -19.545 -19.217 33.376 1.00 90.94 110 MET A O 1
ATOM 877 N N . GLN A 1 111 ? -20.004 -18.852 35.539 1.00 89.75 111 GLN A N 1
ATOM 878 C CA . GLN A 1 111 ? -18.662 -18.346 35.870 1.00 89.75 111 GLN A CA 1
ATOM 879 C C . GLN A 1 111 ? -17.561 -19.391 35.647 1.00 89.75 111 GLN A C 1
ATOM 881 O O . GLN A 1 111 ? -16.472 -19.049 35.183 1.00 89.75 111 GLN A O 1
ATOM 886 N N . ILE A 1 112 ? -17.830 -20.663 35.959 1.00 88.94 112 ILE A N 1
ATOM 887 C CA . ILE A 1 112 ? -16.902 -21.770 35.696 1.00 88.94 112 ILE A CA 1
ATOM 888 C C . ILE A 1 112 ? -16.678 -21.913 34.186 1.00 88.94 112 ILE A C 1
ATOM 890 O O . ILE A 1 112 ? -15.532 -22.019 33.756 1.00 88.94 112 ILE A O 1
ATOM 894 N N . ALA A 1 113 ? -17.741 -21.872 33.377 1.00 87.94 113 ALA A N 1
ATOM 895 C CA . ALA A 1 113 ? -17.635 -21.954 31.921 1.00 87.94 113 ALA A CA 1
ATOM 896 C C . ALA A 1 113 ? -16.859 -20.764 31.324 1.00 87.94 113 ALA A C 1
ATOM 898 O O . ALA A 1 113 ? -15.940 -20.959 30.531 1.00 87.94 113 ALA A O 1
ATOM 899 N N . GLU A 1 114 ? -17.168 -19.539 31.753 1.00 83.94 114 GLU A N 1
ATOM 900 C CA . GLU A 1 114 ? -16.487 -18.315 31.308 1.00 83.94 114 GLU A CA 1
ATOM 901 C C . GLU A 1 114 ? -14.996 -18.306 31.680 1.00 83.94 114 GLU A C 1
ATOM 903 O O . GLU A 1 114 ? -14.158 -17.879 30.884 1.00 83.94 114 GLU A O 1
ATOM 908 N N . SER A 1 115 ? -14.647 -18.824 32.861 1.00 80.31 115 SER A N 1
ATOM 909 C CA . SER A 1 115 ? -13.258 -18.889 33.339 1.00 80.31 115 SER A CA 1
ATOM 910 C C . SER A 1 115 ? -12.414 -19.936 32.605 1.00 80.31 115 SER A C 1
ATOM 912 O O . SER A 1 115 ? -11.198 -19.787 32.540 1.00 80.31 115 SER A O 1
ATOM 914 N N . ILE A 1 116 ? -13.037 -20.977 32.044 1.00 76.06 116 ILE A N 1
ATOM 915 C CA . ILE A 1 116 ? -12.351 -21.998 31.236 1.00 76.06 116 ILE A CA 1
ATOM 916 C C . ILE A 1 116 ? -12.087 -21.479 29.813 1.00 76.06 116 ILE A C 1
ATOM 918 O O . ILE A 1 116 ? -11.040 -21.768 29.241 1.00 76.06 116 ILE A O 1
ATOM 922 N N . ILE A 1 117 ? -13.010 -20.693 29.250 1.00 68.69 117 ILE A N 1
ATOM 923 C CA . ILE A 1 117 ? -12.949 -20.238 27.851 1.00 68.69 117 ILE A CA 1
ATOM 924 C C . ILE A 1 117 ? -12.140 -18.933 27.707 1.00 68.69 117 ILE A C 1
ATOM 926 O O . ILE A 1 117 ? -11.350 -18.783 26.777 1.00 68.69 117 ILE A O 1
ATOM 930 N N . SER A 1 118 ? -12.280 -17.983 28.642 1.00 61.53 118 SER A N 1
ATOM 931 C CA . SER A 1 118 ? -11.717 -16.630 28.495 1.00 61.53 118 SER A CA 1
ATOM 932 C C . SER A 1 118 ? -10.178 -16.514 28.473 1.00 61.53 118 SER A C 1
ATOM 934 O O . SER A 1 118 ? -9.716 -15.536 27.877 1.00 61.53 118 SER A O 1
ATOM 936 N N . PRO A 1 119 ? -9.366 -17.371 29.128 1.00 58.50 119 PRO A N 1
ATOM 937 C CA . PRO A 1 119 ? -7.904 -17.250 29.061 1.00 58.50 119 PRO A CA 1
ATOM 938 C C . PRO A 1 119 ? -7.299 -17.901 27.810 1.00 58.50 119 PRO A C 1
ATOM 940 O O . PRO A 1 119 ? -6.340 -17.370 27.260 1.00 58.50 119 PRO A O 1
ATOM 943 N N . CYS A 1 120 ? -7.869 -19.021 27.354 1.00 53.06 120 CYS A N 1
ATOM 944 C CA . CYS A 1 120 ? -7.300 -19.834 26.276 1.00 53.06 120 CYS A CA 1
ATOM 945 C C . CYS A 1 120 ? -7.486 -19.164 24.905 1.00 53.06 120 CYS A C 1
ATOM 947 O O . CYS A 1 120 ? -6.522 -18.943 24.185 1.00 53.06 120 CYS A O 1
ATOM 949 N N . GLU A 1 121 ? -8.703 -18.711 24.583 1.00 54.62 121 GLU A N 1
ATOM 950 C CA . GLU A 1 121 ? -8.999 -18.161 23.249 1.00 54.62 121 GLU A CA 1
ATOM 951 C C . GLU A 1 121 ? -8.403 -16.768 22.994 1.00 54.62 121 GLU A C 1
ATOM 953 O O . GLU A 1 121 ? -8.253 -16.365 21.841 1.00 54.62 121 GLU A O 1
ATOM 958 N N . LYS A 1 122 ? -8.093 -15.993 24.042 1.00 55.31 122 LYS A N 1
ATOM 959 C CA . LYS A 1 122 ? -7.594 -14.615 23.885 1.00 55.31 122 LYS A CA 1
ATOM 960 C C . LYS A 1 122 ? -6.086 -14.541 23.682 1.00 55.31 122 LYS A C 1
ATOM 962 O O . LYS A 1 122 ? -5.645 -13.650 22.967 1.00 55.31 122 LYS A O 1
ATOM 967 N N . MET A 1 123 ? -5.314 -15.436 24.301 1.00 54.81 123 MET A N 1
ATOM 968 C CA . MET A 1 123 ? -3.859 -15.459 24.120 1.00 54.81 123 MET A CA 1
ATOM 969 C C . MET A 1 123 ? -3.473 -16.193 22.833 1.00 54.81 123 MET A C 1
ATOM 971 O O . MET A 1 123 ? -2.729 -15.638 22.034 1.00 54.81 123 MET A O 1
ATOM 975 N N . GLU A 1 124 ? -4.072 -17.357 22.569 1.00 54.28 124 GLU A N 1
ATOM 976 C CA . GLU A 1 124 ? -3.738 -18.211 21.418 1.00 54.28 124 GLU A CA 1
ATOM 977 C C . GLU A 1 124 ? -4.047 -17.523 20.074 1.00 54.28 124 GLU A C 1
ATOM 979 O O . GLU A 1 124 ? -3.167 -17.381 19.230 1.00 54.28 124 GLU A O 1
ATOM 984 N N . ASN A 1 125 ? -5.236 -16.926 19.914 1.00 59.59 125 ASN A N 1
ATOM 985 C CA . ASN A 1 125 ? -5.587 -16.204 18.680 1.00 59.59 125 ASN A CA 1
ATOM 986 C C . ASN A 1 125 ? -4.758 -14.926 18.451 1.00 59.59 125 ASN A C 1
ATOM 988 O O . ASN A 1 125 ? -4.608 -14.477 17.313 1.00 59.59 125 ASN A O 1
ATOM 992 N N . GLN A 1 126 ? -4.267 -14.289 19.518 1.00 61.94 126 GLN A N 1
ATOM 993 C CA . GLN A 1 126 ? -3.507 -13.043 19.409 1.00 61.94 126 GLN A CA 1
ATOM 994 C C . GLN A 1 126 ? -2.029 -13.321 19.111 1.00 61.94 126 GLN A C 1
ATOM 996 O O . GLN A 1 126 ? -1.424 -12.601 18.320 1.00 61.94 126 GLN A O 1
ATOM 1001 N N . GLU A 1 127 ? -1.474 -14.388 19.682 1.00 64.00 127 GLU A N 1
ATOM 1002 C CA . GLU A 1 127 ? -0.106 -14.849 19.442 1.00 64.00 127 GLU A CA 1
ATOM 1003 C C . GLU A 1 127 ? 0.043 -15.482 18.047 1.00 64.00 127 GLU A C 1
ATOM 1005 O O . GLU A 1 127 ? 0.978 -15.152 17.314 1.00 64.00 127 GLU A O 1
ATOM 1010 N N . GLU A 1 128 ? -0.944 -16.267 17.599 1.00 67.19 128 GLU A N 1
ATOM 1011 C CA . GLU A 1 128 ? -1.003 -16.792 16.228 1.00 67.19 128 GLU A CA 1
ATOM 1012 C C . GLU A 1 128 ? -1.123 -15.675 15.181 1.00 67.19 128 GLU A C 1
ATOM 1014 O O . GLU A 1 128 ? -0.429 -15.693 14.162 1.00 67.19 128 GLU A O 1
ATOM 1019 N N . ALA A 1 129 ? -1.954 -14.656 15.429 1.00 74.56 129 ALA A N 1
ATOM 1020 C CA . ALA A 1 129 ? -2.096 -13.523 14.515 1.00 74.56 129 ALA A CA 1
ATOM 1021 C C . ALA A 1 129 ? -0.804 -12.696 14.395 1.00 74.56 129 ALA A C 1
ATOM 1023 O O . ALA A 1 129 ? -0.469 -12.234 13.300 1.00 74.56 129 ALA A O 1
ATOM 1024 N N . VAL A 1 130 ? -0.066 -12.525 15.498 1.00 75.62 130 VAL A N 1
ATOM 1025 C CA . VAL A 1 130 ? 1.246 -11.857 15.498 1.00 75.62 130 VAL A CA 1
ATOM 1026 C C . VAL A 1 130 ? 2.276 -12.700 14.742 1.00 75.62 130 VAL A C 1
ATOM 1028 O O . VAL A 1 130 ? 2.959 -12.170 13.867 1.00 75.62 130 VAL A O 1
ATOM 1031 N N . SER A 1 131 ? 2.320 -14.014 14.975 1.00 86.44 131 SER A N 1
ATOM 1032 C CA . SER A 1 131 ? 3.226 -14.931 14.269 1.00 86.44 131 SER A CA 1
ATOM 1033 C C . SER A 1 131 ? 2.983 -14.956 12.751 1.00 86.44 131 SER A C 1
ATOM 1035 O O . SER A 1 131 ? 3.922 -14.891 11.954 1.00 86.44 131 SER A O 1
ATOM 1037 N N . VAL A 1 132 ? 1.718 -14.968 12.318 1.00 87.50 132 VAL A N 1
ATOM 1038 C CA . VAL A 1 132 ? 1.359 -14.916 10.891 1.00 87.50 132 VAL A CA 1
ATOM 1039 C C . VAL A 1 132 ? 1.759 -13.579 10.262 1.00 87.50 132 VAL A C 1
ATOM 1041 O O . VAL A 1 132 ? 2.247 -13.557 9.129 1.00 87.50 132 VAL A O 1
ATOM 1044 N N . ALA A 1 133 ? 1.595 -12.465 10.981 1.00 90.19 133 ALA A N 1
ATOM 1045 C CA . ALA A 1 133 ? 2.024 -11.152 10.505 1.00 90.19 133 ALA A CA 1
ATOM 1046 C C . ALA A 1 133 ? 3.553 -11.067 10.343 1.00 90.19 133 ALA A C 1
ATOM 1048 O O . ALA A 1 133 ? 4.034 -10.524 9.347 1.00 90.19 133 ALA A O 1
ATOM 1049 N N . GLU A 1 134 ? 4.316 -11.648 11.271 1.00 92.25 134 GLU A N 1
ATOM 1050 C CA . GLU A 1 134 ? 5.778 -11.727 11.186 1.00 92.25 134 GLU A CA 1
ATOM 1051 C C . GLU A 1 134 ? 6.247 -12.597 10.012 1.00 92.25 134 GLU A C 1
ATOM 1053 O O . GLU A 1 134 ? 7.136 -12.190 9.261 1.00 92.25 134 GLU A O 1
ATOM 1058 N N . LEU A 1 135 ? 5.623 -13.759 9.792 1.00 94.19 135 LEU A N 1
ATOM 1059 C CA . LEU A 1 135 ? 5.929 -14.623 8.646 1.00 94.19 135 LEU A CA 1
ATOM 1060 C C . LEU A 1 135 ? 5.602 -13.950 7.307 1.00 94.19 135 LEU A C 1
ATOM 1062 O O . LEU A 1 135 ? 6.370 -14.076 6.352 1.00 94.19 135 LEU A O 1
ATOM 1066 N N . LEU A 1 136 ? 4.498 -13.202 7.229 1.00 93.56 136 LEU A N 1
ATOM 1067 C CA . LEU A 1 136 ? 4.159 -12.408 6.047 1.00 93.56 136 LEU A CA 1
ATOM 1068 C C . LEU A 1 136 ? 5.193 -11.308 5.787 1.00 93.56 136 LEU A C 1
ATOM 1070 O O . LEU A 1 136 ? 5.613 -11.133 4.644 1.00 93.56 136 LEU A O 1
ATOM 1074 N N . ALA A 1 137 ? 5.643 -10.601 6.826 1.00 93.69 137 ALA A N 1
ATOM 1075 C CA . ALA A 1 137 ? 6.698 -9.600 6.694 1.00 93.69 137 ALA A CA 1
ATOM 1076 C C . ALA A 1 137 ? 8.009 -10.226 6.184 1.00 93.69 137 ALA A C 1
ATOM 1078 O O . ALA A 1 137 ? 8.586 -9.738 5.215 1.00 93.69 137 ALA A O 1
ATOM 1079 N N . GLN A 1 138 ? 8.424 -11.367 6.746 1.00 96.56 138 GLN A N 1
ATOM 1080 C CA . GLN A 1 138 ? 9.609 -12.099 6.281 1.00 96.56 138 GLN A CA 1
ATOM 1081 C C . GLN A 1 138 ? 9.472 -12.582 4.831 1.00 96.56 138 GLN A C 1
ATOM 1083 O O . GLN A 1 138 ? 10.441 -12.540 4.071 1.00 96.56 138 GLN A O 1
ATOM 1088 N N . LEU A 1 139 ? 8.280 -13.029 4.424 1.00 96.50 139 LEU A N 1
ATOM 1089 C CA . LEU A 1 139 ? 8.003 -13.423 3.044 1.00 96.50 139 LEU A CA 1
ATOM 1090 C C . LEU A 1 139 ? 8.142 -12.231 2.090 1.00 96.50 139 LEU A C 1
ATOM 1092 O O . LEU A 1 139 ? 8.749 -12.368 1.028 1.00 96.50 139 LEU A O 1
ATOM 1096 N N . HIS A 1 140 ? 7.610 -11.067 2.468 1.00 97.50 140 HIS A N 1
ATOM 1097 C CA . HIS A 1 140 ? 7.743 -9.841 1.684 1.00 97.50 140 HIS A CA 1
ATOM 1098 C C . HIS A 1 140 ? 9.203 -9.400 1.560 1.00 97.50 140 HIS A C 1
ATOM 1100 O O . HIS A 1 140 ? 9.659 -9.153 0.442 1.00 97.50 140 HIS A O 1
ATOM 1106 N N . ASP A 1 141 ? 9.955 -9.393 2.660 1.00 96.06 141 ASP A N 1
ATOM 1107 C CA . ASP A 1 141 ? 11.382 -9.058 2.654 1.00 96.06 141 ASP A CA 1
ATOM 1108 C C . ASP A 1 141 ? 12.179 -10.019 1.764 1.00 96.06 141 ASP A C 1
ATOM 1110 O O . ASP A 1 141 ? 13.011 -9.595 0.958 1.00 96.06 141 ASP A O 1
ATOM 1114 N N . LYS A 1 142 ? 11.892 -11.326 1.845 1.00 97.50 142 LYS A N 1
ATOM 1115 C CA . LYS A 1 142 ? 12.541 -12.337 1.000 1.00 97.50 142 LYS A CA 1
ATOM 1116 C C . LYS A 1 142 ? 12.157 -12.211 -0.469 1.00 97.50 142 LYS A C 1
ATOM 1118 O O . LYS A 1 142 ? 13.020 -12.381 -1.328 1.00 97.50 142 LYS A O 1
ATOM 1123 N N . SER A 1 143 ? 10.902 -11.888 -0.768 1.00 97.31 143 SER A N 1
ATOM 1124 C CA . SER A 1 143 ? 10.453 -11.616 -2.135 1.00 97.31 143 SER A CA 1
ATOM 1125 C C . SER A 1 143 ? 11.177 -10.403 -2.717 1.00 97.31 143 SER A C 1
ATOM 1127 O O . SER A 1 143 ? 11.641 -10.458 -3.854 1.00 97.31 143 SER A O 1
ATOM 1129 N N . PHE A 1 144 ? 11.326 -9.336 -1.930 1.00 98.00 144 PHE A N 1
ATOM 1130 C CA . PHE A 1 144 ? 12.048 -8.140 -2.345 1.00 98.00 144 PHE A CA 1
ATOM 1131 C C . PHE A 1 144 ? 13.542 -8.422 -2.567 1.00 98.00 144 PHE A C 1
ATOM 1133 O O . PHE A 1 144 ? 14.094 -8.040 -3.597 1.00 98.00 144 PHE A O 1
ATOM 1140 N N . GLU A 1 145 ? 14.196 -9.159 -1.660 1.00 98.00 145 GLU A N 1
ATOM 1141 C CA . GLU A 1 145 ? 15.601 -9.565 -1.824 1.00 98.00 145 GLU A CA 1
ATOM 1142 C C . GLU A 1 145 ? 15.807 -10.377 -3.116 1.00 98.00 145 GLU A C 1
ATOM 1144 O O . GLU A 1 145 ? 16.779 -10.163 -3.845 1.00 98.00 145 GLU A O 1
ATOM 1149 N N . LEU A 1 146 ? 14.884 -11.292 -3.429 1.00 97.50 146 LEU A N 1
ATOM 1150 C CA . LEU A 1 146 ? 14.929 -12.073 -4.664 1.00 97.50 146 LEU A CA 1
ATOM 1151 C C . LEU A 1 146 ? 14.731 -11.209 -5.910 1.00 97.50 146 LEU A C 1
ATOM 1153 O O . LEU A 1 146 ? 15.403 -11.446 -6.915 1.00 97.50 146 LEU A O 1
ATOM 1157 N N . GLU A 1 147 ? 13.852 -10.213 -5.863 1.00 97.88 147 GLU A N 1
ATOM 1158 C CA . GLU A 1 147 ? 13.640 -9.291 -6.978 1.00 97.88 147 GLU A CA 1
ATOM 1159 C C . GLU A 1 147 ? 14.887 -8.441 -7.248 1.00 97.88 147 GLU A C 1
ATOM 1161 O O . GLU A 1 147 ? 15.335 -8.364 -8.394 1.00 97.88 147 GLU A O 1
ATOM 1166 N N . VAL A 1 148 ? 15.527 -7.919 -6.196 1.00 98.19 148 VAL A N 1
ATOM 1167 C CA . VAL A 1 148 ? 16.811 -7.205 -6.301 1.00 98.19 148 VAL A CA 1
ATOM 1168 C C . VAL A 1 148 ? 17.885 -8.106 -6.910 1.00 98.19 148 VAL A C 1
ATOM 1170 O O . VAL A 1 148 ? 18.506 -7.736 -7.905 1.00 98.19 148 VAL A O 1
ATOM 1173 N N . ARG A 1 149 ? 18.059 -9.331 -6.393 1.00 97.44 149 ARG A N 1
ATOM 1174 C CA . ARG A 1 149 ? 19.032 -10.280 -6.965 1.00 97.44 149 ARG A CA 1
ATOM 1175 C C . ARG A 1 149 ? 18.722 -10.639 -8.414 1.00 97.44 149 ARG A C 1
ATOM 1177 O O . ARG A 1 149 ? 19.638 -10.851 -9.204 1.00 97.44 149 ARG A O 1
ATOM 1184 N N . THR A 1 150 ? 17.447 -10.734 -8.777 1.00 97.88 150 THR A N 1
ATOM 1185 C CA . THR A 1 150 ? 17.031 -11.026 -10.154 1.00 97.88 150 THR A CA 1
ATOM 1186 C C . THR A 1 150 ? 17.368 -9.862 -11.084 1.00 97.88 150 THR A C 1
ATOM 1188 O O . THR A 1 150 ? 17.853 -10.093 -12.192 1.00 97.88 150 THR A O 1
ATOM 1191 N N . ALA A 1 151 ? 17.180 -8.620 -10.630 1.00 97.88 151 ALA A N 1
ATOM 1192 C CA . ALA A 1 151 ? 17.588 -7.429 -11.365 1.00 97.88 151 ALA A CA 1
ATOM 1193 C C . ALA A 1 151 ? 19.115 -7.365 -11.548 1.00 97.88 151 ALA A C 1
ATOM 1195 O O . ALA A 1 151 ? 19.580 -7.157 -12.668 1.00 97.88 151 ALA A O 1
ATOM 1196 N N . ASP A 1 152 ? 19.891 -7.639 -10.496 1.00 98.19 152 ASP A N 1
ATOM 1197 C CA . ASP A 1 152 ? 21.357 -7.688 -10.570 1.00 98.19 152 ASP A CA 1
ATOM 1198 C C . ASP A 1 152 ? 21.841 -8.769 -11.542 1.00 98.19 152 ASP A C 1
ATOM 1200 O O . ASP A 1 152 ? 22.689 -8.512 -12.399 1.00 98.19 152 ASP A O 1
ATOM 1204 N N . ASN A 1 153 ? 21.258 -9.969 -11.471 1.00 97.75 153 ASN A N 1
ATOM 1205 C CA . ASN A 1 153 ? 21.566 -11.052 -12.403 1.00 97.75 153 ASN A CA 1
ATOM 1206 C C . ASN A 1 153 ? 21.274 -10.650 -13.854 1.00 97.75 153 ASN A C 1
ATOM 1208 O O . ASN A 1 153 ? 22.064 -10.961 -14.745 1.00 97.75 153 ASN A O 1
ATOM 1212 N N . ARG A 1 154 ? 20.176 -9.923 -14.096 1.00 98.19 154 ARG A N 1
ATOM 1213 C CA . ARG A 1 154 ? 19.840 -9.405 -15.426 1.00 98.19 154 ARG A CA 1
ATOM 1214 C C . ARG A 1 154 ? 20.877 -8.395 -15.919 1.00 98.19 154 ARG A C 1
ATOM 1216 O O . ARG A 1 154 ? 21.325 -8.513 -17.052 1.00 98.19 154 ARG A O 1
ATOM 1223 N N . ILE A 1 155 ? 21.320 -7.470 -15.065 1.00 98.31 155 ILE A N 1
ATOM 1224 C CA . ILE A 1 155 ? 22.374 -6.498 -15.404 1.00 98.31 155 ILE A CA 1
ATOM 1225 C C . ILE A 1 155 ? 23.684 -7.212 -15.749 1.00 98.31 155 ILE A C 1
ATOM 1227 O O . ILE A 1 155 ? 24.326 -6.881 -16.745 1.00 98.31 155 ILE A O 1
ATOM 1231 N N . ILE A 1 156 ? 24.083 -8.205 -14.950 1.00 98.38 156 ILE A N 1
ATOM 1232 C CA . ILE A 1 156 ? 25.292 -9.000 -15.207 1.00 98.38 156 ILE A CA 1
ATOM 1233 C C . ILE A 1 156 ? 25.179 -9.720 -16.554 1.00 98.38 156 ILE A C 1
ATOM 1235 O O . ILE A 1 156 ? 26.141 -9.752 -17.322 1.00 98.38 156 ILE A O 1
ATOM 1239 N N . GLN A 1 157 ? 24.006 -10.270 -16.865 1.00 98.19 157 GLN A N 1
ATOM 1240 C CA . GLN A 1 157 ? 23.762 -10.948 -18.132 1.00 98.19 157 GLN A CA 1
ATOM 1241 C C . GLN A 1 157 ? 23.808 -9.982 -19.324 1.00 98.19 157 GLN A C 1
ATOM 1243 O O . GLN A 1 157 ? 24.425 -10.305 -20.338 1.00 98.19 157 GLN A O 1
ATOM 1248 N N . ASP A 1 158 ? 23.249 -8.779 -19.190 1.00 97.69 158 ASP A N 1
ATOM 1249 C CA . ASP A 1 158 ? 23.326 -7.737 -20.219 1.00 97.69 158 ASP A CA 1
ATOM 1250 C C . ASP A 1 158 ? 24.778 -7.287 -20.454 1.00 97.69 158 ASP A C 1
ATOM 1252 O O . ASP A 1 158 ? 25.223 -7.187 -21.600 1.00 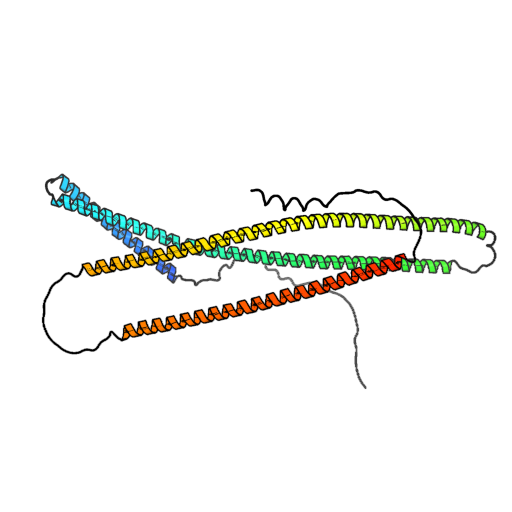97.69 158 ASP A O 1
ATOM 1256 N N . GLN A 1 159 ? 25.563 -7.106 -19.385 1.00 98.38 159 GLN A N 1
ATOM 1257 C CA . GLN A 1 159 ? 26.995 -6.798 -19.488 1.00 98.38 159 GLN A CA 1
ATOM 1258 C C . GLN A 1 159 ? 27.780 -7.924 -20.171 1.00 98.38 159 GLN A C 1
ATOM 1260 O O . GLN A 1 159 ? 28.649 -7.658 -21.005 1.00 98.38 159 GLN A O 1
ATOM 1265 N N . LEU A 1 160 ? 27.475 -9.181 -19.843 1.00 98.25 160 LEU A N 1
ATOM 1266 C CA . LEU A 1 160 ? 28.109 -10.342 -20.461 1.00 98.25 160 LEU A CA 1
ATOM 1267 C C . LEU A 1 160 ? 27.792 -10.420 -21.959 1.00 98.25 160 LEU A C 1
ATOM 1269 O O . LEU A 1 160 ? 28.697 -10.643 -22.765 1.00 98.25 160 LEU A O 1
ATOM 1273 N N . ASN A 1 161 ? 26.536 -10.190 -22.343 1.00 97.88 161 ASN A N 1
ATOM 1274 C CA . ASN A 1 161 ? 26.118 -10.158 -23.744 1.00 97.88 161 ASN A CA 1
ATOM 1275 C C . ASN A 1 161 ? 26.815 -9.020 -24.499 1.00 97.88 161 ASN A C 1
ATOM 1277 O O . ASN A 1 161 ? 27.370 -9.242 -25.574 1.00 97.88 161 ASN A O 1
ATOM 1281 N N . GLN A 1 162 ? 26.887 -7.825 -23.906 1.00 98.25 162 GLN A N 1
ATOM 1282 C CA . GLN A 1 162 ? 27.599 -6.696 -24.502 1.00 98.25 162 GLN A CA 1
ATOM 1283 C C . GLN A 1 162 ? 29.085 -7.009 -24.724 1.00 98.25 162 GLN A C 1
ATOM 1285 O O . GLN A 1 162 ? 29.609 -6.765 -25.811 1.00 98.25 162 GL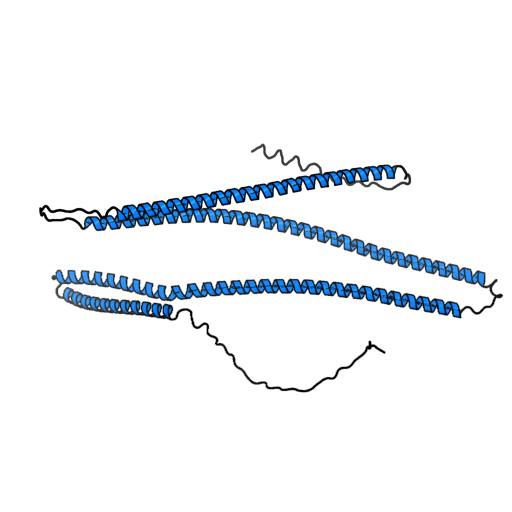N A O 1
ATOM 1290 N N . LYS A 1 163 ? 29.762 -7.611 -23.737 1.00 97.94 163 LYS A N 1
ATOM 1291 C CA . LYS A 1 163 ? 31.157 -8.052 -23.895 1.00 97.94 163 LYS A CA 1
ATOM 1292 C C . LYS A 1 163 ? 31.323 -9.170 -24.913 1.00 97.94 163 LYS A C 1
ATOM 1294 O O . LYS A 1 163 ? 32.335 -9.196 -25.607 1.00 97.94 163 LYS A O 1
ATOM 1299 N N . THR A 1 164 ? 30.341 -10.053 -25.041 1.00 98.06 164 THR A N 1
ATOM 1300 C CA . THR A 1 164 ? 30.343 -11.095 -26.072 1.00 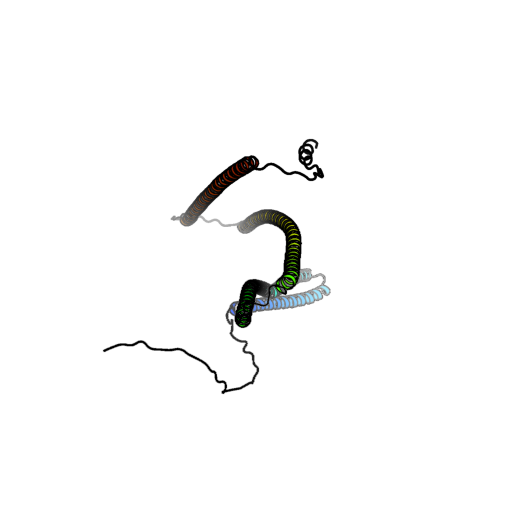98.06 164 THR A CA 1
ATOM 1301 C C . THR A 1 164 ? 30.307 -10.469 -27.466 1.00 98.06 164 THR A C 1
ATOM 1303 O O . THR A 1 164 ? 31.176 -10.773 -28.278 1.00 98.06 164 THR A O 1
ATOM 1306 N N . HIS A 1 165 ? 29.416 -9.504 -27.705 1.00 97.81 165 HIS A N 1
ATOM 1307 C CA . HIS A 1 165 ? 29.348 -8.783 -28.981 1.00 97.81 165 HIS A CA 1
ATOM 1308 C C . HIS A 1 165 ? 30.601 -7.949 -29.278 1.00 97.81 165 HIS A C 1
ATOM 1310 O O . HIS A 1 165 ? 31.069 -7.908 -30.414 1.00 97.81 165 HIS A O 1
ATOM 1316 N N . GLU A 1 166 ? 31.197 -7.302 -28.271 1.00 98.19 166 GLU A N 1
ATOM 1317 C CA . GLU A 1 166 ? 32.490 -6.624 -28.443 1.00 98.19 166 GLU A CA 1
ATOM 1318 C C . GLU A 1 166 ? 33.588 -7.608 -28.884 1.00 98.19 166 GLU A C 1
ATOM 1320 O O . GLU A 1 166 ? 34.350 -7.312 -29.807 1.00 98.19 166 GLU A O 1
ATOM 1325 N N . CYS A 1 167 ? 33.657 -8.788 -28.262 1.00 96.75 167 CYS A N 1
ATOM 1326 C CA . CYS A 1 167 ? 34.604 -9.837 -28.634 1.00 96.75 167 CYS A CA 1
ATOM 1327 C C . CYS A 1 167 ? 34.353 -10.372 -30.051 1.00 96.75 167 CYS A C 1
ATOM 1329 O O . CYS A 1 167 ? 35.315 -10.566 -30.791 1.00 96.75 167 CYS A O 1
ATOM 1331 N N . GLU A 1 168 ? 33.094 -10.575 -30.446 1.00 97.69 168 GLU A N 1
ATOM 1332 C CA . GLU A 1 168 ? 32.712 -10.978 -31.807 1.00 97.69 168 GLU A CA 1
ATOM 1333 C C . GLU A 1 168 ? 33.175 -9.943 -32.840 1.00 97.69 168 GLU A C 1
ATOM 1335 O O . GLU A 1 168 ? 33.884 -10.289 -33.785 1.00 97.69 168 GLU A O 1
ATOM 1340 N N . ASN A 1 169 ? 32.900 -8.658 -32.604 1.00 97.12 169 ASN A N 1
ATOM 1341 C CA . ASN A 1 169 ? 33.333 -7.569 -33.482 1.00 97.12 169 ASN A CA 1
ATOM 1342 C C . ASN A 1 169 ? 34.865 -7.502 -33.614 1.00 97.12 169 ASN A C 1
ATOM 1344 O O . ASN A 1 169 ? 35.405 -7.316 -34.708 1.00 97.12 169 ASN A O 1
ATOM 1348 N N . LEU A 1 170 ? 35.595 -7.671 -32.505 1.00 97.69 170 LEU A N 1
ATOM 1349 C CA . LEU A 1 170 ? 37.059 -7.725 -32.527 1.00 97.69 170 LEU A CA 1
ATOM 1350 C C . LEU A 1 170 ? 37.568 -8.959 -33.284 1.00 97.69 170 LEU A C 1
ATOM 1352 O O . LEU A 1 170 ? 38.528 -8.854 -34.050 1.00 97.69 170 LEU A O 1
ATOM 1356 N N . GLN A 1 171 ? 36.924 -10.115 -33.110 1.00 97.75 171 GLN A N 1
ATOM 1357 C CA . GLN A 1 171 ? 37.243 -11.343 -33.834 1.00 97.75 171 GLN A CA 1
ATOM 1358 C C . GLN A 1 171 ? 37.056 -11.146 -35.349 1.00 97.75 171 GLN A C 1
ATOM 1360 O O . GLN A 1 171 ? 37.945 -11.503 -36.126 1.00 97.75 171 GLN A O 1
ATOM 1365 N N . GLU A 1 172 ? 35.953 -10.529 -35.778 1.00 96.81 172 GLU A N 1
ATOM 1366 C CA . GLU A 1 172 ? 35.679 -10.203 -37.184 1.00 96.81 172 GLU A CA 1
ATOM 1367 C C . GLU A 1 172 ? 36.695 -9.214 -37.768 1.00 96.81 172 GLU A C 1
ATOM 1369 O O . GLU A 1 172 ? 37.184 -9.405 -38.889 1.00 96.81 172 GLU A O 1
ATOM 1374 N N . ALA A 1 173 ? 37.085 -8.191 -37.002 1.00 96.56 173 ALA A N 1
ATOM 1375 C CA . ALA A 1 173 ? 38.130 -7.253 -37.400 1.00 96.56 173 ALA A CA 1
ATOM 1376 C C . ALA A 1 173 ? 39.486 -7.957 -37.573 1.00 96.56 173 ALA A C 1
ATOM 1378 O O . ALA A 1 173 ? 40.186 -7.729 -38.562 1.00 96.56 173 ALA A O 1
ATOM 1379 N N . ILE A 1 174 ? 39.844 -8.868 -36.659 1.00 97.50 174 ILE A N 1
ATOM 1380 C CA . ILE A 1 174 ? 41.065 -9.681 -36.762 1.00 97.50 174 ILE A CA 1
ATOM 1381 C C . ILE A 1 174 ? 41.028 -10.558 -38.017 1.00 97.50 174 ILE A C 1
ATOM 1383 O O . ILE A 1 174 ? 42.032 -10.644 -38.727 1.00 97.50 174 ILE A O 1
ATOM 1387 N N . VAL A 1 175 ? 39.897 -11.206 -38.311 1.00 97.75 175 VAL A N 1
ATOM 1388 C CA . VAL A 1 175 ? 39.733 -12.019 -39.528 1.00 97.75 175 VAL A CA 1
ATOM 1389 C C . VAL A 1 175 ? 39.885 -11.152 -40.780 1.00 97.75 175 VAL A C 1
ATOM 1391 O O . VAL A 1 175 ? 40.644 -11.511 -41.679 1.00 97.75 175 VAL A O 1
ATOM 1394 N N . SER A 1 176 ? 39.254 -9.977 -40.805 1.00 97.06 176 SER A N 1
ATOM 1395 C CA . SER A 1 176 ? 39.340 -9.026 -41.919 1.00 97.06 176 SER A CA 1
ATOM 1396 C C . SER A 1 176 ? 40.774 -8.550 -42.164 1.00 97.06 176 SER A C 1
ATOM 1398 O O . SER A 1 176 ? 41.245 -8.550 -43.300 1.00 97.06 176 SER A O 1
ATOM 1400 N N . LEU A 1 177 ? 41.510 -8.208 -41.103 1.00 96.88 177 LEU A N 1
ATOM 1401 C CA . LEU A 1 177 ? 42.914 -7.797 -41.198 1.00 96.88 177 LEU A CA 1
ATOM 1402 C C . LEU A 1 177 ? 43.827 -8.941 -41.658 1.00 96.88 177 LEU A C 1
ATOM 1404 O O . LEU A 1 177 ? 44.723 -8.725 -42.473 1.00 96.88 177 LEU A O 1
ATOM 1408 N N . LYS A 1 178 ? 43.596 -10.172 -41.183 1.00 96.06 178 LYS A N 1
ATOM 1409 C CA . LYS A 1 178 ? 44.333 -11.359 -41.650 1.00 96.06 178 LYS A CA 1
ATOM 1410 C C . LYS A 1 178 ? 44.098 -11.635 -43.135 1.00 96.06 178 LYS A C 1
ATOM 1412 O O . LYS A 1 178 ? 45.049 -11.995 -43.835 1.00 96.06 178 LYS A O 1
ATOM 1417 N N . GLN A 1 179 ? 42.868 -11.443 -43.614 1.00 95.00 179 GLN A N 1
ATOM 1418 C CA . GLN A 1 179 ? 42.541 -11.573 -45.032 1.00 95.00 179 GLN A CA 1
ATOM 1419 C C . GLN A 1 179 ? 43.264 -10.504 -45.857 1.00 95.00 179 GLN A C 1
ATOM 1421 O O . GLN A 1 179 ? 43.973 -10.850 -46.795 1.00 95.00 179 GLN A O 1
ATOM 1426 N N . GLN A 1 180 ? 43.188 -9.232 -45.448 1.00 95.69 180 GLN A N 1
ATOM 1427 C CA . GLN A 1 180 ? 43.887 -8.133 -46.127 1.00 95.69 180 GLN A CA 1
ATOM 1428 C C . GLN A 1 180 ? 45.406 -8.356 -46.196 1.00 95.69 180 GLN A C 1
ATOM 1430 O O . GLN A 1 180 ? 46.026 -8.081 -47.221 1.00 95.69 180 GLN A O 1
ATOM 1435 N N . LEU A 1 181 ? 46.015 -8.882 -45.127 1.00 93.25 181 LEU A N 1
ATOM 1436 C CA . LEU A 1 181 ? 47.437 -9.235 -45.113 1.00 93.25 181 LEU A CA 1
ATOM 1437 C C . LEU A 1 181 ? 47.768 -10.377 -46.083 1.00 93.25 181 LEU A C 1
ATOM 1439 O O . LEU A 1 181 ? 48.793 -10.304 -46.760 1.00 93.25 181 LEU A O 1
ATOM 1443 N N . SER A 1 182 ? 46.919 -11.406 -46.170 1.00 92.81 182 SER A N 1
ATOM 1444 C CA . SER A 1 182 ? 47.100 -12.498 -47.139 1.00 92.81 182 SER A CA 1
ATOM 1445 C C . SER A 1 182 ? 46.953 -11.999 -48.575 1.00 92.81 182 SER A C 1
ATOM 1447 O O . SER A 1 182 ? 47.811 -12.284 -49.407 1.00 92.81 182 SER A O 1
ATOM 1449 N N . ASP A 1 183 ? 45.938 -11.178 -48.848 1.00 91.94 183 ASP A N 1
ATOM 1450 C CA . ASP A 1 183 ? 45.705 -10.596 -50.171 1.00 91.94 183 ASP A CA 1
ATOM 1451 C C . ASP A 1 183 ? 46.882 -9.705 -50.604 1.00 91.94 183 ASP A C 1
ATOM 1453 O O . ASP A 1 183 ? 47.358 -9.798 -51.737 1.00 91.94 183 ASP A O 1
ATOM 1457 N N . ALA A 1 184 ? 47.411 -8.877 -49.695 1.00 90.50 184 ALA A N 1
ATOM 1458 C CA . ALA A 1 184 ? 48.586 -8.044 -49.952 1.00 90.50 184 ALA A CA 1
ATOM 1459 C C . ALA A 1 184 ? 49.861 -8.877 -50.196 1.00 90.50 184 ALA A C 1
ATOM 1461 O O . ALA A 1 184 ? 50.689 -8.524 -51.043 1.00 90.50 184 ALA A O 1
ATOM 1462 N N . LEU A 1 185 ? 50.026 -9.997 -49.482 1.00 88.31 185 LEU A N 1
ATOM 1463 C CA . LEU A 1 185 ? 51.135 -10.932 -49.682 1.00 88.31 185 LEU A CA 1
ATOM 1464 C C . LEU A 1 185 ? 51.045 -11.618 -51.055 1.00 88.31 185 LEU A C 1
ATOM 1466 O O . LEU A 1 185 ? 52.041 -11.689 -51.778 1.00 88.31 185 LEU A O 1
ATOM 1470 N N . ASP A 1 186 ? 49.855 -12.067 -51.450 1.00 84.62 186 ASP A N 1
ATOM 1471 C CA . ASP A 1 186 ? 49.613 -12.702 -52.745 1.00 84.62 186 ASP A CA 1
ATOM 1472 C C . ASP A 1 186 ? 49.810 -11.729 -53.911 1.00 84.62 186 ASP A C 1
ATOM 1474 O O . ASP A 1 186 ? 50.407 -12.093 -54.926 1.00 84.62 186 ASP A O 1
ATOM 1478 N N . GLN A 1 187 ? 49.391 -10.470 -53.765 1.00 82.00 187 GLN A N 1
ATOM 1479 C CA . GLN A 1 187 ? 49.662 -9.418 -54.752 1.00 82.00 187 GLN A CA 1
ATOM 1480 C C . GLN A 1 187 ? 51.167 -9.173 -54.938 1.00 82.00 187 GLN A C 1
ATOM 1482 O O . GLN A 1 187 ? 51.642 -9.035 -56.070 1.00 82.00 187 GLN A O 1
ATOM 1487 N N . ARG A 1 188 ? 51.935 -9.189 -53.842 1.00 75.75 188 ARG A N 1
ATOM 1488 C CA . ARG A 1 188 ? 53.399 -9.057 -53.867 1.00 75.75 188 ARG A CA 1
ATOM 1489 C C . ARG A 1 188 ? 54.087 -10.262 -54.517 1.00 75.75 188 ARG A C 1
ATOM 1491 O O . ARG A 1 188 ? 55.076 -10.088 -55.222 1.00 75.75 188 ARG A O 1
ATOM 1498 N N . ASN A 1 189 ? 53.567 -11.470 -54.316 1.00 69.75 189 ASN A N 1
ATOM 1499 C CA . ASN A 1 189 ? 54.111 -12.693 -54.917 1.00 69.75 189 ASN A CA 1
ATOM 1500 C C . ASN A 1 189 ? 53.759 -12.832 -56.410 1.00 69.75 189 ASN A C 1
ATOM 1502 O O . ASN A 1 189 ? 54.504 -13.450 -57.169 1.00 69.75 189 ASN A O 1
ATOM 1506 N N . ARG A 1 190 ? 52.642 -12.239 -56.851 1.00 68.25 190 ARG A N 1
ATOM 1507 C CA . ARG A 1 190 ? 52.190 -12.230 -58.255 1.00 68.25 190 ARG A CA 1
ATOM 1508 C C . ARG A 1 190 ? 52.905 -11.210 -59.142 1.00 68.25 190 ARG A C 1
ATOM 1510 O O . ARG A 1 190 ? 52.671 -11.210 -60.346 1.00 68.25 190 ARG A O 1
ATOM 1517 N N . THR A 1 191 ? 53.788 -10.375 -58.593 1.00 55.94 191 THR A N 1
ATOM 1518 C CA . THR A 1 191 ? 54.578 -9.401 -59.362 1.00 55.94 191 THR A CA 1
ATOM 1519 C C . THR A 1 191 ? 56.061 -9.787 -59.472 1.00 55.94 191 THR A C 1
ATOM 1521 O O . THR A 1 191 ? 56.917 -9.179 -58.831 1.00 55.94 191 THR A O 1
ATOM 1524 N N . PRO A 1 192 ? 56.433 -10.741 -60.350 1.00 49.44 192 PRO A N 1
ATOM 1525 C CA . PRO A 1 192 ? 57.749 -10.746 -60.961 1.00 49.44 192 PRO A CA 1
ATOM 1526 C C . PRO A 1 192 ? 57.740 -9.831 -62.195 1.00 49.44 192 PRO A C 1
ATOM 1528 O O . PRO A 1 192 ? 56.958 -9.995 -63.129 1.00 49.44 192 PRO A O 1
ATOM 1531 N N . SER A 1 193 ? 58.640 -8.850 -62.171 1.00 60.03 193 SER A N 1
ATOM 1532 C CA . SER A 1 193 ? 59.054 -7.998 -63.290 1.00 60.03 193 SER A CA 1
ATOM 1533 C C . SER A 1 193 ? 59.051 -8.715 -64.650 1.00 60.03 193 SER A C 1
ATOM 1535 O O . SER A 1 193 ? 59.973 -9.484 -64.906 1.00 60.03 193 SER A O 1
ATOM 1537 N N . VAL A 1 194 ? 58.131 -8.361 -65.559 1.00 41.44 194 VAL A N 1
ATOM 1538 C CA . VAL A 1 194 ? 58.359 -8.384 -67.019 1.00 41.44 194 VAL A CA 1
ATOM 1539 C C . VAL A 1 194 ? 57.534 -7.275 -67.680 1.00 41.44 194 VAL A C 1
ATOM 1541 O O . VAL A 1 194 ? 56.326 -7.388 -67.874 1.00 41.44 194 VAL A O 1
ATOM 1544 N N . ALA A 1 195 ? 58.214 -6.192 -68.053 1.00 48.50 195 ALA A N 1
ATOM 1545 C CA . ALA A 1 195 ? 57.727 -5.243 -69.045 1.00 48.50 195 ALA A CA 1
ATOM 1546 C C . ALA A 1 195 ? 57.783 -5.893 -70.443 1.00 48.50 195 ALA A C 1
ATOM 1548 O O . ALA A 1 195 ? 58.707 -6.648 -70.721 1.00 48.50 195 ALA A O 1
ATOM 1549 N N . HIS A 1 196 ? 56.844 -5.530 -71.325 1.00 48.25 196 HIS A N 1
ATOM 1550 C CA . HIS A 1 196 ? 56.753 -5.914 -72.750 1.00 48.25 196 HIS A CA 1
ATOM 1551 C C . HIS A 1 196 ? 56.074 -7.256 -73.098 1.00 48.25 196 HIS A C 1
ATOM 1553 O O . HIS A 1 196 ? 56.680 -8.128 -73.712 1.00 48.25 196 HIS A O 1
ATOM 1559 N N . SER A 1 197 ? 54.762 -7.379 -72.849 1.00 51.12 197 SER A N 1
ATOM 1560 C CA . SER A 1 197 ? 53.877 -8.137 -73.769 1.00 51.12 197 SER A CA 1
ATOM 1561 C C . SER A 1 197 ? 52.373 -7.819 -73.658 1.00 51.12 197 SER A C 1
ATOM 1563 O O . SER A 1 197 ? 51.536 -8.620 -74.058 1.00 51.12 197 SER A O 1
ATOM 1565 N N . GLN A 1 198 ? 51.973 -6.675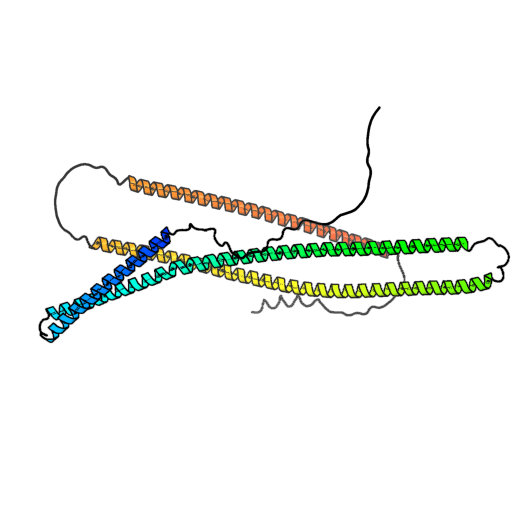 -73.093 1.00 51.59 198 GLN A N 1
ATOM 1566 C CA . GLN A 1 198 ? 50.575 -6.491 -72.675 1.00 51.59 198 GLN A CA 1
ATOM 1567 C C . GLN A 1 198 ? 49.751 -5.484 -73.492 1.00 51.59 198 GLN A C 1
ATOM 1569 O O . GLN A 1 198 ? 48.536 -5.471 -73.354 1.00 51.59 198 GLN A O 1
ATOM 1574 N N . ARG A 1 199 ? 50.308 -4.744 -74.459 1.00 49.81 199 ARG A N 1
ATOM 1575 C CA . ARG A 1 199 ? 49.567 -3.632 -75.100 1.00 49.81 199 ARG A CA 1
ATOM 1576 C C . ARG A 1 199 ? 48.319 -4.019 -75.925 1.00 49.81 199 ARG A C 1
ATOM 1578 O O . ARG A 1 199 ? 47.440 -3.188 -76.130 1.00 49.81 199 ARG A O 1
ATOM 1585 N N . LEU A 1 200 ? 48.194 -5.270 -76.382 1.00 46.31 200 LEU A N 1
ATOM 1586 C CA . LEU A 1 200 ? 46.989 -5.769 -77.082 1.00 46.31 200 LEU A CA 1
ATOM 1587 C C . LEU A 1 200 ? 46.075 -6.645 -76.200 1.00 46.31 200 LEU A C 1
ATOM 1589 O O . LEU A 1 200 ? 44.910 -6.838 -76.535 1.00 46.31 200 LEU A O 1
ATOM 1593 N N . SER A 1 201 ? 46.574 -7.138 -75.061 1.00 53.00 201 SER A N 1
ATOM 1594 C CA . SER A 1 201 ? 45.774 -7.836 -74.041 1.00 53.00 201 SER A CA 1
ATOM 1595 C C . SER A 1 201 ? 45.144 -6.851 -73.054 1.00 53.00 201 SER A C 1
ATOM 1597 O O . SER A 1 201 ? 44.028 -7.076 -72.601 1.00 53.00 201 SER A O 1
ATOM 1599 N N . GLU A 1 202 ? 45.823 -5.738 -72.769 1.00 51.28 202 GLU A N 1
ATOM 1600 C CA . GLU A 1 202 ? 45.387 -4.649 -71.887 1.00 51.28 202 GLU A CA 1
ATOM 1601 C C . GLU A 1 202 ? 44.020 -4.107 -72.300 1.00 51.28 202 GLU A C 1
ATOM 1603 O O . GLU A 1 202 ? 43.151 -3.961 -71.460 1.00 51.28 202 GLU A O 1
ATOM 1608 N N . THR A 1 203 ? 43.752 -3.890 -73.589 1.00 49.41 203 THR A N 1
ATOM 1609 C CA . THR A 1 203 ? 42.471 -3.307 -74.033 1.00 49.41 203 THR A CA 1
ATOM 1610 C C . THR A 1 203 ? 41.271 -4.251 -73.904 1.00 49.41 203 THR A C 1
ATOM 1612 O O . THR A 1 203 ? 40.154 -3.774 -73.714 1.00 49.41 203 THR A O 1
ATOM 1615 N N . LYS A 1 204 ? 41.465 -5.578 -73.951 1.00 54.66 204 LYS A N 1
ATOM 1616 C CA . LYS A 1 204 ? 40.411 -6.562 -73.625 1.00 54.66 204 LYS A CA 1
ATOM 1617 C C . LYS A 1 204 ? 40.330 -6.853 -72.123 1.00 54.66 204 LYS A C 1
ATOM 1619 O O . LYS A 1 204 ? 39.223 -7.005 -71.619 1.00 54.66 204 LYS A O 1
ATOM 1624 N N . SER A 1 205 ? 41.468 -6.896 -71.425 1.00 59.66 205 SER A N 1
ATOM 1625 C CA . SER A 1 205 ? 41.544 -7.080 -69.968 1.00 59.66 205 SER A CA 1
ATOM 1626 C C . SER A 1 205 ? 40.886 -5.917 -69.238 1.00 59.66 205 SER A C 1
ATOM 1628 O O . SER A 1 205 ? 40.014 -6.155 -68.420 1.00 59.66 205 SER A O 1
ATOM 1630 N N . LEU A 1 206 ? 41.176 -4.674 -69.634 1.00 61.94 206 LEU A N 1
ATOM 1631 C CA . LEU A 1 206 ? 40.559 -3.468 -69.081 1.00 61.94 206 LEU A CA 1
ATOM 1632 C C . LEU A 1 206 ? 39.048 -3.441 -69.314 1.00 61.94 206 LEU A C 1
ATOM 1634 O O . LEU A 1 206 ? 38.322 -2.966 -68.463 1.00 61.94 206 LEU A O 1
ATOM 1638 N N . LEU A 1 207 ? 38.539 -3.966 -70.433 1.00 63.09 207 LEU A N 1
ATOM 1639 C CA . LEU A 1 207 ? 37.093 -4.024 -70.698 1.00 63.09 207 LEU A CA 1
ATOM 1640 C C . LEU A 1 207 ? 36.382 -5.088 -69.840 1.00 63.09 207 LEU A C 1
ATOM 1642 O O . LEU A 1 207 ? 35.224 -4.904 -69.467 1.00 63.09 207 LEU A O 1
ATOM 1646 N N . VAL A 1 208 ? 37.068 -6.194 -69.534 1.00 65.25 208 VAL A N 1
ATOM 1647 C CA . VAL A 1 208 ? 36.590 -7.243 -68.618 1.00 65.25 208 VAL A CA 1
ATOM 1648 C C . VAL A 1 208 ? 36.703 -6.787 -67.161 1.00 65.25 208 VAL A C 1
ATOM 1650 O O . VAL A 1 208 ? 35.758 -6.990 -66.409 1.00 65.25 208 VAL A O 1
ATOM 1653 N N . GLU A 1 209 ? 37.787 -6.109 -66.784 1.00 64.62 209 GLU A N 1
ATOM 1654 C CA . GLU A 1 209 ? 37.985 -5.494 -65.467 1.00 64.62 209 GLU A CA 1
ATOM 1655 C C . GLU A 1 209 ? 36.988 -4.365 -65.230 1.00 64.62 209 GLU A C 1
ATOM 1657 O O . GLU A 1 209 ? 36.300 -4.408 -64.226 1.00 64.62 209 GLU A O 1
ATOM 1662 N N . LEU A 1 210 ? 36.775 -3.440 -66.174 1.00 65.69 210 LEU A N 1
ATOM 1663 C CA . LEU A 1 210 ? 35.761 -2.386 -66.030 1.00 65.69 210 LEU A CA 1
ATOM 1664 C C . LEU A 1 210 ? 34.345 -2.972 -65.916 1.00 65.69 210 LEU A C 1
ATOM 1666 O O . LEU A 1 210 ? 33.485 -2.400 -65.251 1.00 65.69 210 LEU A O 1
ATOM 1670 N N . ARG A 1 211 ? 34.080 -4.111 -66.577 1.00 64.56 211 ARG A N 1
ATOM 1671 C CA . ARG A 1 211 ? 32.799 -4.822 -66.469 1.00 64.56 211 ARG A CA 1
ATOM 1672 C C . ARG A 1 211 ? 32.662 -5.505 -65.106 1.00 64.56 211 ARG A C 1
ATOM 1674 O O . ARG A 1 211 ? 31.626 -5.331 -64.479 1.00 64.56 211 ARG A O 1
ATOM 1681 N N . ALA A 1 212 ? 33.691 -6.209 -64.639 1.00 66.06 212 ALA A N 1
ATOM 1682 C CA . ALA A 1 212 ? 33.713 -6.861 -63.331 1.00 66.06 212 ALA A CA 1
ATOM 1683 C C . ALA A 1 212 ? 33.705 -5.848 -62.174 1.00 66.06 212 ALA A C 1
ATOM 1685 O O . ALA A 1 212 ? 33.053 -6.070 -61.163 1.00 66.06 212 ALA A O 1
ATOM 1686 N N . GLU A 1 213 ? 34.373 -4.709 -62.332 1.00 64.31 213 GLU A N 1
ATOM 1687 C CA . GLU A 1 213 ? 34.423 -3.621 -61.362 1.00 64.31 213 GLU A CA 1
ATOM 1688 C C . GLU A 1 213 ? 33.070 -2.910 -61.299 1.00 64.31 213 GLU A C 1
ATOM 1690 O O . GLU A 1 213 ? 32.529 -2.746 -60.209 1.00 64.31 213 GLU A O 1
ATOM 1695 N N . LYS A 1 214 ? 32.437 -2.632 -62.449 1.00 67.19 214 LYS A N 1
ATOM 1696 C CA . LYS A 1 214 ? 31.057 -2.123 -62.513 1.00 67.19 214 LYS A CA 1
ATOM 1697 C C . LYS A 1 214 ? 30.038 -3.096 -61.910 1.00 67.19 214 LYS A C 1
ATOM 1699 O O . LYS A 1 214 ? 29.104 -2.657 -61.248 1.00 67.19 214 LYS A O 1
ATOM 1704 N N . GLU A 1 215 ? 30.217 -4.398 -62.110 1.00 64.12 215 GLU A N 1
ATOM 1705 C CA . GLU A 1 215 ? 29.375 -5.445 -61.517 1.00 64.12 215 GLU A CA 1
ATOM 1706 C C . GLU A 1 215 ? 29.637 -5.595 -60.004 1.00 64.12 215 GLU A C 1
ATOM 1708 O O . GLU A 1 215 ? 28.699 -5.773 -59.233 1.00 64.12 215 GLU A O 1
ATOM 1713 N N . SER A 1 216 ? 30.882 -5.406 -59.547 1.00 68.31 216 SER A N 1
ATOM 1714 C CA . SER A 1 216 ? 31.250 -5.399 -58.123 1.00 68.31 216 SER A CA 1
ATOM 1715 C C . SER A 1 216 ? 30.753 -4.160 -57.374 1.00 68.31 216 SER A C 1
ATOM 1717 O O . SER A 1 216 ? 30.349 -4.272 -56.219 1.00 68.31 216 SER A O 1
ATOM 1719 N N . VAL A 1 217 ? 30.754 -2.992 -58.027 1.00 72.19 217 VAL A N 1
ATOM 1720 C CA . VAL A 1 217 ? 30.187 -1.746 -57.498 1.00 72.19 217 VAL A CA 1
ATOM 1721 C C . VAL A 1 217 ? 28.674 -1.889 -57.418 1.00 72.19 217 VAL A C 1
ATOM 1723 O O . VAL A 1 217 ? 28.120 -1.721 -56.343 1.00 72.19 217 VAL A O 1
ATOM 1726 N N . ALA A 1 218 ? 28.022 -2.368 -58.483 1.00 74.12 218 ALA A N 1
ATOM 1727 C CA . ALA A 1 218 ? 26.583 -2.627 -58.469 1.00 74.12 218 ALA A CA 1
ATOM 1728 C C . ALA A 1 218 ? 26.158 -3.643 -57.386 1.00 74.12 218 ALA A C 1
ATOM 1730 O O . ALA A 1 218 ? 25.096 -3.499 -56.785 1.00 74.12 218 ALA A O 1
ATOM 1731 N N . LEU A 1 219 ? 26.978 -4.664 -57.106 1.00 75.00 219 LEU A N 1
ATOM 1732 C CA . LEU A 1 219 ? 26.702 -5.649 -56.056 1.00 75.00 219 LEU A CA 1
ATOM 1733 C C . LEU A 1 219 ? 26.953 -5.092 -54.644 1.00 75.00 219 LEU A C 1
ATOM 1735 O O . LEU A 1 219 ? 26.210 -5.430 -53.720 1.00 75.00 219 LEU A O 1
ATOM 1739 N N . LYS A 1 220 ? 27.958 -4.223 -54.468 1.00 76.75 220 LYS A N 1
ATOM 1740 C CA . LYS A 1 220 ? 28.170 -3.470 -53.220 1.00 76.75 220 LYS A CA 1
ATOM 1741 C C . LYS A 1 220 ? 27.015 -2.506 -52.958 1.00 76.75 220 LYS A C 1
ATOM 1743 O O . LYS A 1 220 ? 26.448 -2.574 -51.874 1.00 76.75 220 LYS A O 1
ATOM 1748 N N . ASP A 1 221 ? 26.597 -1.739 -53.962 1.00 78.81 221 ASP A N 1
ATOM 1749 C CA . ASP A 1 221 ? 25.460 -0.815 -53.881 1.00 78.81 221 ASP A CA 1
ATOM 1750 C C . ASP A 1 221 ? 24.157 -1.565 -53.546 1.00 78.81 221 ASP A C 1
ATOM 1752 O O . ASP A 1 221 ? 23.370 -1.127 -52.709 1.00 78.81 221 ASP A O 1
ATOM 1756 N N . ALA A 1 222 ? 23.939 -2.749 -54.133 1.00 82.38 222 ALA A N 1
ATOM 1757 C CA . ALA A 1 222 ? 22.786 -3.594 -53.816 1.00 82.38 222 ALA A CA 1
ATOM 1758 C C . ALA A 1 222 ? 22.830 -4.151 -52.381 1.00 82.38 222 ALA A C 1
ATOM 1760 O O . ALA A 1 222 ? 21.795 -4.234 -51.715 1.00 82.38 222 ALA A O 1
ATOM 1761 N N . LYS A 1 223 ? 24.015 -4.526 -51.881 1.00 84.81 223 LYS A N 1
ATOM 1762 C CA . LYS A 1 223 ? 24.199 -4.983 -50.495 1.00 84.81 223 LYS A CA 1
ATOM 1763 C C . LYS A 1 223 ? 23.971 -3.844 -49.499 1.00 84.81 223 LYS A C 1
ATOM 1765 O O . LYS A 1 223 ? 23.341 -4.060 -48.467 1.00 84.81 223 LYS A O 1
ATOM 1770 N N . GLU A 1 224 ? 24.451 -2.648 -49.820 1.00 88.12 224 GLU A N 1
ATOM 1771 C CA . GLU A 1 224 ? 24.265 -1.438 -49.019 1.00 88.12 224 GLU A CA 1
ATOM 1772 C C . GLU A 1 224 ? 22.784 -1.025 -48.988 1.00 88.12 224 GLU A C 1
ATOM 1774 O O . GLU A 1 224 ? 22.237 -0.765 -47.919 1.00 88.12 224 GLU A O 1
ATOM 1779 N N . ALA A 1 225 ? 22.081 -1.114 -50.122 1.00 86.12 225 ALA A N 1
ATOM 1780 C CA . ALA A 1 225 ? 20.637 -0.897 -50.196 1.00 86.12 225 ALA A CA 1
ATOM 1781 C C . ALA A 1 225 ? 19.826 -1.919 -49.375 1.00 86.12 225 ALA A C 1
ATOM 1783 O O . ALA A 1 225 ? 18.871 -1.540 -48.698 1.00 86.12 225 ALA A O 1
ATOM 1784 N N . LEU A 1 226 ? 20.203 -3.205 -49.388 1.00 90.50 226 LEU A N 1
ATOM 1785 C CA . LEU A 1 226 ? 19.561 -4.233 -48.556 1.00 90.50 226 LEU A CA 1
ATOM 1786 C C . LEU A 1 226 ? 19.802 -4.002 -47.059 1.00 90.50 226 LEU A C 1
ATOM 1788 O O . LEU A 1 226 ? 18.888 -4.201 -46.260 1.00 90.50 226 LEU A O 1
ATOM 1792 N N . PHE A 1 227 ? 21.004 -3.563 -46.680 1.00 90.94 227 PHE A N 1
ATOM 1793 C CA . PHE A 1 227 ? 21.326 -3.212 -45.298 1.00 90.94 227 PHE A CA 1
ATOM 1794 C C . PHE A 1 227 ? 20.510 -2.003 -44.819 1.00 90.94 227 PHE A C 1
ATOM 1796 O O . PHE A 1 227 ? 19.874 -2.071 -43.770 1.00 90.94 227 PHE A O 1
ATOM 1803 N N . LEU A 1 228 ? 20.440 -0.939 -45.626 1.00 91.75 228 LEU A N 1
ATOM 1804 C CA . LEU A 1 228 ? 19.607 0.233 -45.339 1.00 91.75 228 LEU A CA 1
ATOM 1805 C C . LEU A 1 228 ? 18.118 -0.130 -45.260 1.00 91.75 228 LEU A C 1
ATOM 1807 O O . LEU A 1 228 ? 17.405 0.378 -44.399 1.00 91.75 228 LEU A O 1
ATOM 1811 N N . GLN A 1 229 ? 17.642 -1.046 -46.109 1.00 92.25 229 GLN A N 1
ATOM 1812 C CA . GLN A 1 229 ? 16.267 -1.541 -46.045 1.00 92.25 229 GLN A CA 1
ATOM 1813 C C . GLN A 1 229 ? 15.994 -2.344 -44.764 1.00 92.25 229 GLN A C 1
ATOM 1815 O O . GLN A 1 229 ? 14.916 -2.212 -44.187 1.00 92.25 229 GLN A O 1
ATOM 1820 N N . ALA A 1 230 ? 16.938 -3.177 -44.317 1.00 90.81 230 ALA A N 1
ATOM 1821 C CA . ALA A 1 230 ? 16.813 -3.913 -43.060 1.00 90.81 230 ALA A CA 1
ATOM 1822 C C . ALA A 1 230 ? 16.788 -2.958 -41.857 1.00 90.81 230 ALA A C 1
ATOM 1824 O O . ALA A 1 230 ? 15.901 -3.069 -41.014 1.00 90.81 230 ALA A O 1
ATOM 1825 N N . GLN A 1 231 ? 17.683 -1.966 -41.843 1.00 94.62 231 GLN A N 1
ATOM 1826 C CA . GLN A 1 231 ? 17.723 -0.925 -40.816 1.00 94.62 231 GLN A CA 1
ATOM 1827 C C . GLN A 1 231 ? 16.431 -0.093 -40.790 1.00 94.62 231 GLN A C 1
ATOM 1829 O O . GLN A 1 231 ? 15.898 0.183 -39.720 1.00 94.62 231 GLN A O 1
ATOM 1834 N N . ALA A 1 232 ? 15.885 0.276 -41.953 1.00 93.00 232 ALA A N 1
ATOM 1835 C CA . ALA A 1 232 ? 14.625 1.014 -42.036 1.00 93.00 232 ALA A CA 1
ATOM 1836 C C . ALA A 1 232 ? 13.444 0.214 -41.459 1.00 93.00 232 ALA A C 1
ATOM 1838 O O . ALA A 1 232 ? 12.635 0.772 -40.721 1.00 93.00 232 ALA A O 1
ATOM 1839 N N . ARG A 1 233 ? 13.374 -1.097 -41.733 1.00 94.69 233 ARG A N 1
ATOM 1840 C CA . ARG A 1 233 ? 12.341 -1.978 -41.158 1.00 94.69 233 ARG A CA 1
ATOM 1841 C C . ARG A 1 233 ? 12.465 -2.107 -39.644 1.00 94.69 233 ARG A C 1
ATOM 1843 O O . ARG A 1 233 ? 11.452 -2.080 -38.956 1.00 94.69 233 ARG A O 1
ATOM 1850 N N . GLU A 1 234 ? 13.684 -2.229 -39.129 1.00 95.81 234 GLU A N 1
ATOM 1851 C CA . GLU A 1 234 ? 13.927 -2.284 -37.685 1.00 95.81 234 GLU A CA 1
ATOM 1852 C C . GLU A 1 234 ? 13.510 -0.975 -36.999 1.00 95.81 234 GLU A C 1
ATOM 1854 O O . GLU A 1 234 ? 12.838 -1.005 -35.971 1.00 95.81 234 GLU A O 1
ATOM 1859 N N . ILE A 1 235 ? 13.819 0.180 -37.598 1.00 95.06 235 ILE A N 1
ATOM 1860 C CA . ILE A 1 235 ? 13.378 1.488 -37.093 1.00 95.06 235 ILE A CA 1
ATOM 1861 C C . ILE A 1 235 ? 11.847 1.600 -37.108 1.00 95.06 235 ILE A C 1
ATOM 1863 O O . ILE A 1 235 ? 11.265 2.084 -36.138 1.00 95.06 235 ILE A O 1
ATOM 1867 N N . GLU A 1 236 ? 11.179 1.143 -38.170 1.00 96.06 236 GLU A N 1
ATOM 1868 C CA . GLU A 1 236 ? 9.711 1.111 -38.234 1.00 96.06 236 GLU A CA 1
ATOM 1869 C C . GLU A 1 236 ? 9.104 0.210 -37.147 1.00 96.06 236 GLU A C 1
ATOM 1871 O O . GLU A 1 236 ? 8.135 0.601 -36.490 1.00 96.06 236 GLU A O 1
ATOM 1876 N N . GLU A 1 237 ? 9.683 -0.970 -36.908 1.00 96.81 237 GLU A N 1
ATOM 1877 C CA . GLU A 1 237 ? 9.228 -1.886 -35.859 1.00 96.81 237 GLU A CA 1
ATOM 1878 C C . GLU A 1 237 ? 9.441 -1.296 -34.458 1.00 96.81 237 GLU A C 1
ATOM 1880 O O . GLU A 1 237 ? 8.533 -1.339 -33.621 1.00 96.81 237 GLU A O 1
ATOM 1885 N N . LEU A 1 238 ? 10.600 -0.678 -34.212 1.00 97.31 238 LEU A N 1
ATOM 1886 C CA . LEU A 1 238 ? 10.888 0.023 -32.962 1.00 97.31 238 LEU A CA 1
ATOM 1887 C C . LEU A 1 238 ? 9.930 1.195 -32.743 1.00 97.31 238 LEU A C 1
ATOM 1889 O O . LEU A 1 238 ? 9.400 1.334 -31.643 1.00 97.31 238 LEU A O 1
ATOM 1893 N N . HIS A 1 239 ? 9.644 2.000 -33.768 1.00 97.56 239 HIS A N 1
ATOM 1894 C CA . HIS A 1 239 ? 8.655 3.075 -33.671 1.00 97.56 239 HIS A CA 1
ATOM 1895 C C . HIS A 1 239 ? 7.268 2.548 -33.315 1.00 97.56 239 HIS A C 1
ATOM 1897 O O . HIS A 1 239 ? 6.640 3.084 -32.402 1.00 97.56 239 HIS A O 1
ATOM 1903 N N . LYS A 1 240 ? 6.813 1.470 -33.964 1.00 97.25 240 LYS A N 1
ATOM 1904 C CA . LYS A 1 240 ? 5.530 0.842 -33.632 1.00 97.25 240 LYS A CA 1
ATOM 1905 C C . LYS A 1 240 ? 5.499 0.367 -32.176 1.00 97.25 240 LYS A C 1
ATOM 1907 O O . LYS A 1 240 ? 4.520 0.581 -31.463 1.00 97.25 240 LYS A O 1
ATOM 1912 N N . ARG A 1 241 ? 6.591 -0.234 -31.703 1.00 97.44 241 ARG A N 1
ATOM 1913 C CA . ARG A 1 241 ? 6.691 -0.703 -30.319 1.00 97.44 241 ARG A CA 1
ATOM 1914 C C . ARG A 1 241 ? 6.721 0.451 -29.319 1.00 97.44 241 ARG A C 1
ATOM 1916 O O . ARG A 1 241 ? 6.117 0.344 -28.258 1.00 97.44 241 ARG A O 1
ATOM 1923 N N . VAL A 1 242 ? 7.368 1.565 -29.661 1.00 97.62 242 VAL A N 1
ATOM 1924 C CA . VAL A 1 242 ? 7.334 2.796 -28.860 1.00 97.62 242 VAL A CA 1
ATOM 1925 C C . VAL A 1 242 ? 5.912 3.345 -28.780 1.00 97.62 242 VAL A C 1
ATOM 1927 O O . VAL A 1 242 ? 5.473 3.666 -27.681 1.00 97.62 242 VAL A O 1
ATOM 1930 N N . THR A 1 243 ? 5.164 3.396 -29.888 1.00 96.69 243 THR A N 1
ATOM 1931 C CA . THR A 1 243 ? 3.766 3.858 -29.857 1.00 96.69 243 THR A CA 1
ATOM 1932 C C . THR A 1 243 ? 2.881 2.957 -28.996 1.00 96.69 243 THR A C 1
ATOM 1934 O O . THR A 1 243 ? 2.166 3.461 -28.136 1.00 96.69 243 THR A O 1
ATOM 1937 N N . GLU A 1 244 ? 3.003 1.632 -29.126 1.00 97.50 244 GLU A N 1
ATOM 1938 C CA . GLU A 1 244 ? 2.253 0.675 -28.298 1.00 97.50 244 GLU A CA 1
ATOM 1939 C C . GLU A 1 244 ? 2.600 0.812 -26.803 1.00 97.50 244 GLU A C 1
ATOM 1941 O O . GLU A 1 244 ? 1.721 0.747 -25.943 1.00 97.50 244 GLU A O 1
ATOM 1946 N N . LEU A 1 245 ? 3.879 1.034 -26.474 1.00 97.50 245 LEU A N 1
ATOM 1947 C CA . LEU A 1 245 ? 4.322 1.249 -25.094 1.00 97.50 245 LEU A CA 1
ATOM 1948 C C . LEU A 1 245 ? 3.822 2.575 -24.516 1.00 97.50 245 LEU A C 1
ATOM 1950 O O . LEU A 1 245 ? 3.481 2.618 -23.335 1.00 97.50 245 LEU A O 1
ATOM 1954 N N . VAL A 1 246 ? 3.773 3.641 -25.317 1.00 97.62 246 VAL A N 1
ATOM 1955 C CA . VAL A 1 246 ? 3.218 4.935 -24.895 1.00 97.62 246 VAL A CA 1
ATOM 1956 C C . VAL A 1 246 ? 1.726 4.799 -24.604 1.00 97.62 246 VAL A C 1
ATOM 1958 O O . VAL A 1 246 ? 1.296 5.176 -23.518 1.00 97.62 246 VAL A O 1
ATOM 1961 N N . GLU A 1 247 ? 0.958 4.164 -25.490 1.00 97.44 247 GLU A N 1
ATOM 1962 C CA . GLU A 1 247 ? -0.471 3.914 -25.264 1.00 97.44 247 GLU A CA 1
ATOM 1963 C C . GLU A 1 247 ? -0.713 3.048 -24.015 1.00 97.44 247 GLU A C 1
ATOM 1965 O O . GLU A 1 247 ? -1.578 3.351 -23.190 1.00 97.44 247 GLU A O 1
ATOM 1970 N N . ALA A 1 248 ? 0.074 1.982 -23.825 1.00 96.50 248 ALA A N 1
ATOM 1971 C CA . ALA A 1 248 ? -0.022 1.135 -22.636 1.00 96.50 248 ALA A CA 1
ATOM 1972 C C . ALA A 1 248 ? 0.328 1.903 -21.350 1.00 96.50 248 ALA A C 1
ATOM 1974 O O . ALA A 1 248 ? -0.335 1.731 -20.323 1.00 96.50 248 ALA A O 1
ATOM 1975 N N . LYS A 1 249 ? 1.344 2.772 -21.402 1.00 97.38 249 LYS A N 1
ATOM 1976 C CA . LYS A 1 249 ? 1.728 3.647 -20.291 1.00 97.38 249 LYS A CA 1
ATOM 1977 C C . LYS A 1 249 ? 0.592 4.609 -19.937 1.00 97.38 249 LYS A C 1
ATOM 1979 O O . LYS A 1 249 ? 0.220 4.672 -18.770 1.00 97.38 249 LYS A O 1
ATOM 1984 N N . GLU A 1 250 ? 0.009 5.295 -20.916 1.00 97.81 250 GLU A N 1
ATOM 1985 C CA . GLU A 1 250 ? -1.109 6.225 -20.700 1.00 97.81 250 GLU A CA 1
ATOM 1986 C C . GLU A 1 250 ? -2.322 5.520 -20.068 1.00 97.81 250 GLU A C 1
ATOM 1988 O O . GLU A 1 250 ? -2.934 6.025 -19.125 1.00 97.81 250 GLU A O 1
ATOM 1993 N N . GLN A 1 251 ? -2.641 4.301 -20.517 1.00 97.62 251 GLN A N 1
ATOM 1994 C CA . GLN A 1 251 ? -3.712 3.496 -19.918 1.00 97.62 251 GLN A CA 1
ATOM 1995 C C . GLN A 1 251 ? -3.420 3.102 -18.462 1.00 97.62 251 GLN A C 1
ATOM 1997 O O . GLN A 1 251 ? -4.338 3.065 -17.632 1.00 97.62 251 GLN A O 1
ATOM 2002 N N . LEU A 1 252 ? -2.163 2.783 -18.140 1.00 97.06 252 LEU A N 1
ATOM 2003 C CA . LEU A 1 252 ? -1.741 2.471 -16.774 1.00 97.06 252 LEU A CA 1
ATOM 2004 C C . LEU A 1 252 ? -1.773 3.708 -15.876 1.00 97.06 252 LEU A C 1
ATOM 2006 O O . LEU A 1 252 ? -2.255 3.611 -14.749 1.00 97.06 252 LEU A O 1
ATOM 2010 N N . GLU A 1 253 ? -1.325 4.861 -16.368 1.00 97.62 253 GLU A N 1
ATOM 2011 C CA . GLU A 1 253 ? -1.401 6.138 -15.652 1.00 97.62 253 GLU A CA 1
ATOM 2012 C C . GLU A 1 253 ? -2.853 6.507 -15.336 1.00 97.62 253 GLU A C 1
ATOM 2014 O O . GLU A 1 253 ? -3.168 6.836 -14.193 1.00 97.62 253 GLU A O 1
ATOM 2019 N N . LEU A 1 254 ? -3.768 6.336 -16.295 1.00 97.25 254 LEU A N 1
ATOM 2020 C CA . LEU A 1 254 ? -5.195 6.580 -16.080 1.00 97.25 254 LEU A CA 1
ATOM 2021 C C . LEU A 1 254 ? -5.800 5.634 -15.029 1.00 97.25 254 LEU A C 1
ATOM 2023 O O . LEU A 1 254 ? -6.593 6.058 -14.185 1.00 97.25 254 LEU A O 1
ATOM 2027 N N . ARG A 1 255 ? -5.406 4.353 -15.027 1.00 97.00 255 ARG A N 1
ATOM 2028 C CA . ARG A 1 255 ? -5.797 3.416 -13.958 1.00 97.00 255 ARG A CA 1
ATOM 2029 C C . ARG A 1 255 ? -5.226 3.816 -12.603 1.00 97.00 255 ARG A C 1
ATOM 2031 O O . ARG A 1 255 ? -5.939 3.726 -11.607 1.00 97.00 255 ARG A O 1
ATOM 2038 N N . ASN A 1 256 ? -3.965 4.233 -12.558 1.00 96.81 256 ASN A N 1
ATOM 2039 C CA . ASN A 1 256 ? -3.302 4.639 -11.325 1.00 96.81 256 ASN A CA 1
ATOM 2040 C C . ASN A 1 256 ? -3.979 5.878 -10.723 1.00 96.81 256 ASN A C 1
ATOM 2042 O O . ASN A 1 256 ? -4.321 5.874 -9.543 1.00 96.81 256 ASN A O 1
ATOM 2046 N N . GLN A 1 257 ? -4.290 6.871 -11.558 1.00 97.00 257 GLN A N 1
ATOM 2047 C CA . GLN A 1 257 ? -5.035 8.064 -11.168 1.00 97.00 257 GLN A CA 1
ATOM 2048 C C . GLN A 1 257 ? -6.398 7.706 -10.559 1.00 97.00 257 GLN A C 1
ATOM 2050 O O . GLN A 1 257 ? -6.735 8.172 -9.471 1.00 97.00 257 GLN A O 1
ATOM 2055 N N . LYS A 1 258 ? -7.149 6.800 -11.198 1.00 97.94 258 LYS A N 1
ATOM 2056 C CA . LYS A 1 258 ? -8.436 6.330 -10.670 1.00 97.94 258 LYS A CA 1
ATOM 2057 C C . LYS A 1 258 ? -8.292 5.619 -9.318 1.00 97.94 258 LYS A C 1
ATOM 2059 O O . LYS A 1 258 ? -9.072 5.868 -8.405 1.00 97.94 258 LYS A O 1
ATOM 2064 N N . LEU A 1 259 ? -7.286 4.758 -9.166 1.00 97.06 259 LEU A N 1
ATOM 2065 C CA . LEU A 1 259 ? -7.007 4.088 -7.891 1.00 97.06 259 LEU A CA 1
ATOM 2066 C C . LEU A 1 259 ? -6.603 5.085 -6.796 1.00 97.06 259 LEU A C 1
ATOM 2068 O O . LEU A 1 259 ? -6.977 4.911 -5.636 1.00 97.06 259 LEU A O 1
ATOM 2072 N N . ALA A 1 260 ? -5.866 6.142 -7.142 1.00 96.12 260 ALA A N 1
ATOM 2073 C CA . ALA A 1 260 ? -5.522 7.209 -6.209 1.00 96.12 260 ALA A CA 1
ATOM 2074 C C . ALA A 1 260 ? -6.774 7.980 -5.750 1.00 96.12 260 ALA A C 1
ATOM 2076 O O . ALA A 1 260 ? -6.942 8.231 -4.554 1.00 96.12 260 ALA A O 1
ATOM 2077 N N . GLU A 1 261 ? -7.691 8.289 -6.666 1.00 97.31 261 GLU A N 1
ATOM 2078 C CA . GLU A 1 261 ? -8.990 8.897 -6.355 1.00 97.31 261 GLU A CA 1
ATOM 2079 C C . GLU A 1 261 ? -9.841 7.994 -5.446 1.00 97.31 261 GLU A C 1
ATOM 2081 O O . GLU A 1 261 ? -10.323 8.440 -4.407 1.00 97.31 261 GLU A O 1
ATOM 2086 N N . GLU A 1 262 ? -9.949 6.699 -5.750 1.00 97.44 262 GLU A N 1
ATOM 2087 C CA . GLU A 1 262 ? -10.663 5.731 -4.905 1.00 97.44 262 GLU A CA 1
ATOM 2088 C C . GLU A 1 262 ? -10.019 5.592 -3.511 1.00 97.44 262 GLU A C 1
ATOM 2090 O O . GLU A 1 262 ? -10.720 5.559 -2.498 1.00 97.44 262 GLU A O 1
ATOM 2095 N N . SER A 1 263 ? -8.684 5.594 -3.428 1.00 95.62 263 SER A N 1
ATOM 2096 C CA . SER A 1 263 ? -7.939 5.572 -2.161 1.00 95.62 263 SER A CA 1
ATOM 2097 C C . SER A 1 263 ? -8.194 6.825 -1.321 1.00 95.62 263 SER A C 1
ATOM 2099 O O . SER A 1 263 ? -8.442 6.732 -0.117 1.00 95.62 263 SER A O 1
ATOM 2101 N N . THR A 1 264 ? -8.175 8.010 -1.936 1.00 96.31 264 THR A N 1
ATOM 2102 C CA . THR A 1 264 ? -8.495 9.264 -1.233 1.00 96.31 264 THR A CA 1
ATOM 2103 C C . THR A 1 264 ? -9.950 9.312 -0.776 1.00 96.31 264 THR A C 1
ATOM 2105 O O . THR A 1 264 ? -10.211 9.723 0.356 1.00 96.31 264 THR A O 1
ATOM 2108 N N . TYR A 1 265 ? -10.885 8.809 -1.583 1.00 98.00 265 TYR A N 1
ATOM 2109 C CA . TYR A 1 265 ? -12.288 8.677 -1.200 1.00 98.00 265 TYR A CA 1
ATOM 2110 C C . TYR A 1 265 ? -12.473 7.729 -0.005 1.00 98.00 265 TYR A C 1
ATOM 2112 O O . TYR A 1 265 ? -13.120 8.089 0.982 1.00 98.00 265 TYR A O 1
ATOM 2120 N N . ALA A 1 266 ? -11.836 6.555 -0.038 1.00 97.56 266 ALA A N 1
ATOM 2121 C CA . ALA A 1 266 ? -11.863 5.595 1.062 1.00 97.56 266 ALA A CA 1
ATOM 2122 C C . ALA A 1 266 ? -11.248 6.171 2.349 1.00 97.56 266 ALA A C 1
ATOM 2124 O O . ALA A 1 266 ? -11.819 6.014 3.428 1.00 97.56 266 ALA A O 1
ATOM 2125 N N . LYS A 1 267 ? -10.127 6.901 2.247 1.00 97.81 267 LYS A N 1
ATOM 2126 C CA . LYS A 1 267 ? -9.534 7.631 3.382 1.00 97.81 267 LYS A CA 1
ATOM 2127 C C . LYS A 1 267 ? -10.495 8.674 3.954 1.00 97.81 267 LYS A C 1
ATOM 2129 O O . LYS A 1 267 ? -10.590 8.792 5.173 1.00 97.81 267 LYS A O 1
ATOM 2134 N N . GLY A 1 268 ? -11.223 9.397 3.103 1.00 97.50 268 GLY A N 1
ATOM 2135 C CA . GLY A 1 268 ? -12.249 10.353 3.525 1.00 97.50 268 GLY A CA 1
ATOM 2136 C C . GLY A 1 268 ? -13.379 9.686 4.313 1.00 97.50 268 GLY A C 1
ATOM 2137 O O . GLY A 1 268 ? -13.708 10.132 5.411 1.00 97.50 268 GLY A O 1
ATOM 2138 N N . LEU A 1 269 ? -13.912 8.573 3.800 1.00 95.81 269 LEU A N 1
ATOM 2139 C CA . LEU A 1 269 ? -14.923 7.758 4.485 1.00 95.81 269 LEU A CA 1
ATOM 2140 C C . LEU A 1 269 ? -14.425 7.226 5.832 1.00 95.81 269 LEU A C 1
ATOM 2142 O O . LEU A 1 269 ? -15.114 7.362 6.841 1.00 95.81 269 LEU A O 1
ATOM 2146 N N . ALA A 1 270 ? -13.217 6.663 5.865 1.00 97.06 270 ALA A N 1
ATOM 2147 C CA . ALA A 1 270 ? -12.615 6.158 7.093 1.00 97.06 270 ALA A CA 1
ATOM 2148 C C . ALA A 1 270 ? -12.404 7.280 8.120 1.00 97.06 270 ALA A C 1
ATOM 2150 O O . ALA A 1 270 ? -12.694 7.096 9.300 1.00 97.06 270 ALA A O 1
ATOM 2151 N N . SER A 1 271 ? -11.955 8.460 7.680 1.00 97.06 271 SER A N 1
ATOM 2152 C CA . SER A 1 271 ? -11.797 9.618 8.561 1.00 97.06 271 SER A CA 1
ATOM 2153 C C . SER A 1 271 ? -13.137 10.110 9.109 1.00 97.06 271 SER A C 1
ATOM 2155 O O . SER A 1 271 ? -13.201 10.470 10.282 1.00 97.06 271 SER A O 1
ATOM 2157 N N . ALA A 1 272 ? -14.199 10.128 8.299 1.00 96.88 272 ALA A N 1
ATOM 2158 C CA . ALA A 1 272 ? -15.536 10.499 8.761 1.00 96.88 272 ALA A CA 1
ATOM 2159 C C . ALA A 1 272 ? -16.058 9.498 9.805 1.00 96.88 272 ALA A C 1
ATOM 2161 O O . ALA A 1 272 ? -16.457 9.899 10.898 1.00 96.88 272 ALA A O 1
ATOM 2162 N N . ALA A 1 273 ? -15.945 8.197 9.520 1.00 97.38 273 ALA A N 1
ATOM 2163 C CA . ALA A 1 273 ? -16.325 7.140 10.453 1.00 97.38 273 ALA A CA 1
ATOM 2164 C C . ALA A 1 273 ? -15.523 7.211 11.766 1.00 97.38 273 ALA A C 1
ATOM 2166 O O . ALA A 1 273 ? -16.086 7.056 12.847 1.00 97.38 273 ALA A O 1
ATOM 2167 N N . ALA A 1 274 ? -14.220 7.502 11.701 1.00 97.06 274 ALA A N 1
ATOM 2168 C CA . ALA A 1 274 ? -13.383 7.663 12.888 1.00 97.06 274 ALA A CA 1
ATOM 2169 C C . ALA A 1 274 ? -13.830 8.846 13.766 1.00 97.06 274 ALA A C 1
ATOM 2171 O O . ALA A 1 274 ? -13.820 8.739 14.994 1.00 97.06 274 ALA A O 1
ATOM 2172 N N . VAL A 1 275 ? -14.253 9.960 13.159 1.00 97.56 275 VAL A N 1
ATOM 2173 C CA . VAL A 1 275 ? -14.800 11.112 13.894 1.00 97.56 275 VAL A CA 1
ATOM 2174 C C . VAL A 1 275 ? -16.131 10.758 14.561 1.00 97.56 275 VAL A C 1
ATOM 2176 O O . VAL A 1 275 ? -16.320 11.090 15.731 1.00 97.56 275 VAL A O 1
ATOM 2179 N N . GLU A 1 276 ? -17.026 10.044 13.874 1.00 97.06 276 GLU A N 1
ATOM 2180 C CA . GLU A 1 276 ? -18.300 9.590 14.454 1.00 97.06 276 GLU A CA 1
ATOM 2181 C C . GLU A 1 276 ? -18.092 8.608 15.613 1.00 97.06 276 GLU A C 1
ATOM 2183 O O . GLU A 1 276 ? -18.683 8.777 16.680 1.00 97.06 276 GLU A O 1
ATOM 2188 N N . LEU A 1 277 ? -17.196 7.628 15.462 1.00 97.25 277 LEU A N 1
ATOM 2189 C CA . LEU A 1 277 ? -16.835 6.702 16.539 1.00 97.25 277 LEU A CA 1
ATOM 2190 C C . LEU A 1 277 ? -16.234 7.434 17.741 1.00 97.25 277 LEU A C 1
ATOM 2192 O O . LEU A 1 277 ? -16.547 7.110 18.890 1.00 97.25 277 LEU A O 1
ATOM 2196 N N . LYS A 1 278 ? -15.412 8.460 17.499 1.00 97.75 278 LYS A N 1
ATOM 2197 C CA . LYS A 1 278 ? -14.888 9.307 18.570 1.00 97.75 278 LYS A CA 1
ATOM 2198 C C . LYS A 1 278 ? -16.021 10.049 19.286 1.00 97.75 278 LYS A C 1
ATOM 2200 O O . LYS A 1 278 ? -16.087 9.994 20.509 1.00 97.75 278 LYS A O 1
ATOM 2205 N N . ALA A 1 279 ? -16.950 10.658 18.553 1.00 97.19 279 ALA A N 1
ATOM 2206 C CA . ALA A 1 279 ? -18.097 11.346 19.146 1.00 97.19 279 ALA A CA 1
ATOM 2207 C C . ALA A 1 279 ? -18.982 10.399 19.981 1.00 97.19 279 ALA A C 1
ATOM 2209 O O . ALA A 1 279 ? -19.343 10.728 21.112 1.00 97.19 279 ALA A O 1
ATOM 2210 N N . LEU A 1 280 ? -19.270 9.197 19.469 1.00 97.56 280 LEU A N 1
ATOM 2211 C CA . LEU A 1 280 ? -20.033 8.173 20.188 1.00 97.56 280 LEU A CA 1
ATOM 2212 C C . LEU A 1 280 ? -19.304 7.691 21.447 1.00 97.56 280 LEU A C 1
ATOM 2214 O O . LEU A 1 280 ? -19.923 7.553 22.499 1.00 97.56 280 LEU A O 1
ATOM 2218 N N . SER A 1 281 ? -17.989 7.467 21.379 1.00 97.00 281 SER A N 1
ATOM 2219 C CA . SER A 1 281 ? -17.216 7.057 22.560 1.00 97.00 281 SER A CA 1
ATOM 2220 C C . SER A 1 281 ? -17.178 8.149 23.637 1.00 97.00 281 SER A C 1
ATOM 2222 O O . SER A 1 281 ? -17.298 7.841 24.825 1.00 97.00 281 SER A O 1
ATOM 2224 N N . GLU A 1 282 ? -17.115 9.426 23.250 1.00 97.50 282 GLU A N 1
ATOM 2225 C CA . GLU A 1 282 ? -17.262 10.555 24.173 1.00 97.50 282 GLU A CA 1
ATOM 2226 C C . GLU A 1 282 ? -18.661 10.608 24.816 1.00 97.50 282 GLU A C 1
ATOM 2228 O O . GLU A 1 282 ? -18.783 10.923 26.003 1.00 97.50 282 GLU A O 1
ATOM 2233 N N . GLU A 1 283 ? -19.726 10.290 24.076 1.00 97.50 283 GLU A N 1
ATOM 2234 C CA . GLU A 1 283 ? -21.090 10.219 24.615 1.00 97.50 283 GLU A CA 1
ATOM 2235 C C . GLU A 1 283 ? -21.268 9.046 25.590 1.00 97.50 283 GLU A C 1
ATOM 2237 O O . GLU A 1 283 ? -21.787 9.234 26.694 1.00 97.50 283 GLU A O 1
ATOM 2242 N N . VAL A 1 284 ? -20.752 7.862 25.247 1.00 98.00 284 VAL A N 1
ATOM 2243 C CA . VAL A 1 284 ? -20.736 6.695 26.142 1.00 98.00 284 VAL A CA 1
ATOM 2244 C C . VAL A 1 284 ? -19.985 7.022 27.432 1.00 98.00 284 VAL A C 1
ATOM 2246 O O . VAL A 1 284 ? -20.499 6.761 28.520 1.00 98.00 284 VAL A O 1
ATOM 2249 N N . ALA A 1 285 ? -18.820 7.669 27.344 1.00 97.00 285 ALA A N 1
ATOM 2250 C CA . ALA A 1 285 ? -18.067 8.095 28.520 1.00 97.00 285 ALA A CA 1
ATOM 2251 C C . ALA A 1 285 ? -18.859 9.092 29.387 1.00 97.00 285 ALA A C 1
ATOM 2253 O O . ALA A 1 285 ? -18.853 8.987 30.617 1.00 97.00 285 ALA A O 1
ATOM 2254 N N . LYS A 1 286 ? -19.582 10.046 28.782 1.00 97.81 286 LYS A N 1
ATOM 2255 C CA . LYS A 1 286 ? -20.459 10.977 29.520 1.00 97.81 286 LYS A CA 1
ATOM 2256 C C . LYS A 1 286 ? -21.585 10.239 30.248 1.00 97.81 286 LYS A C 1
ATOM 2258 O O . LYS A 1 286 ? -21.827 10.522 31.422 1.00 97.81 286 LYS A O 1
ATOM 2263 N N . LEU A 1 287 ? -22.243 9.287 29.584 1.00 97.81 287 LEU A N 1
ATOM 2264 C CA . LEU A 1 287 ? -23.317 8.483 30.174 1.00 97.81 287 LEU A CA 1
ATOM 2265 C C . LEU A 1 287 ? -22.806 7.574 31.295 1.00 97.81 287 LEU A C 1
ATOM 2267 O O . LEU A 1 287 ? -23.439 7.500 32.347 1.00 97.81 287 LEU A O 1
ATOM 2271 N N . MET A 1 288 ? -21.640 6.944 31.124 1.00 96.69 288 MET A N 1
ATOM 2272 C CA . MET A 1 288 ? -21.004 6.148 32.179 1.00 96.69 288 MET A CA 1
ATOM 2273 C C . MET A 1 288 ? -20.715 6.992 33.422 1.00 96.69 288 MET A C 1
ATOM 2275 O O . MET A 1 288 ? -21.130 6.617 34.516 1.00 96.69 288 MET A O 1
ATOM 2279 N N . ASN A 1 289 ? -20.104 8.169 33.256 1.00 96.00 289 ASN A N 1
ATOM 2280 C CA . ASN A 1 289 ? -19.851 9.093 34.367 1.00 96.00 289 ASN A CA 1
ATOM 2281 C C . ASN A 1 289 ? -21.149 9.555 35.054 1.00 96.00 289 ASN A C 1
ATOM 2283 O O . ASN A 1 289 ? -21.180 9.763 36.267 1.00 96.00 289 ASN A O 1
ATOM 2287 N N . HIS A 1 290 ? -22.232 9.754 34.297 1.00 97.38 290 HIS A N 1
ATOM 2288 C CA . HIS A 1 290 ? -23.528 10.105 34.875 1.00 97.38 290 HIS A CA 1
ATOM 2289 C C . HIS A 1 290 ? -24.132 8.944 35.677 1.00 97.38 290 HIS A C 1
ATOM 2291 O O . HIS A 1 290 ? -24.579 9.153 36.804 1.00 97.38 290 HIS A O 1
ATOM 2297 N N . ASN A 1 291 ? -24.082 7.722 35.141 1.00 95.69 291 ASN A N 1
ATOM 2298 C CA . ASN A 1 291 ? -24.537 6.518 35.835 1.00 95.69 291 ASN A CA 1
ATOM 2299 C C . ASN A 1 291 ? -23.745 6.263 37.119 1.00 95.69 291 ASN A C 1
ATOM 2301 O O . ASN A 1 291 ? -24.338 5.914 38.137 1.00 95.69 291 ASN A O 1
ATOM 2305 N N . GLU A 1 292 ? -22.431 6.485 37.104 1.00 96.19 292 GLU A N 1
ATOM 2306 C CA . GLU A 1 292 ? -21.590 6.370 38.296 1.00 96.19 292 GLU A CA 1
ATOM 2307 C C . GLU A 1 292 ? -21.996 7.384 39.375 1.00 96.19 292 GLU A C 1
ATOM 2309 O O . GLU A 1 292 ? -22.164 7.017 40.540 1.00 96.19 292 GLU A O 1
ATOM 2314 N N . LYS A 1 293 ? -22.255 8.643 38.993 1.00 95.62 293 LYS A N 1
ATOM 2315 C CA . LYS A 1 293 ? -22.769 9.670 39.917 1.00 95.62 293 LYS A CA 1
ATOM 2316 C C . LYS A 1 293 ? -24.119 9.282 40.515 1.00 95.62 293 LYS A C 1
ATOM 2318 O O . LYS A 1 293 ? -24.282 9.354 41.730 1.00 95.62 293 LYS A O 1
ATOM 2323 N N . LEU A 1 294 ? -25.066 8.829 39.691 1.00 95.94 294 LEU A N 1
ATOM 2324 C CA . LEU A 1 294 ? -26.374 8.367 40.165 1.00 95.94 294 LEU A CA 1
ATOM 2325 C C . LEU A 1 294 ? -26.248 7.156 41.098 1.00 95.94 294 LEU A C 1
ATOM 2327 O O . LEU A 1 294 ? -26.922 7.092 42.126 1.00 95.94 294 LEU A O 1
ATOM 2331 N N . ALA A 1 295 ? -25.363 6.207 40.784 1.00 94.88 295 ALA A N 1
ATOM 2332 C CA . ALA A 1 295 ? -25.090 5.060 41.643 1.00 94.88 295 ALA A CA 1
ATOM 2333 C C . ALA A 1 295 ? -24.511 5.493 43.002 1.00 94.88 295 ALA A C 1
ATOM 2335 O O . ALA A 1 295 ? -24.958 5.005 44.045 1.00 94.88 295 ALA A O 1
ATOM 2336 N N . ALA A 1 296 ? -23.577 6.450 43.006 1.00 93.38 296 ALA A N 1
ATOM 2337 C CA . ALA A 1 296 ? -23.017 7.029 44.224 1.00 93.38 296 ALA A CA 1
ATOM 2338 C C . ALA A 1 296 ? -24.079 7.773 45.057 1.00 93.38 296 ALA A C 1
ATOM 2340 O O . ALA A 1 296 ? -24.138 7.600 46.276 1.00 93.38 296 ALA A O 1
ATOM 2341 N N . GLU A 1 297 ? -24.967 8.544 44.420 1.00 93.88 297 GLU A N 1
ATOM 2342 C CA . GLU A 1 297 ? -26.086 9.223 45.087 1.00 93.88 297 GLU A CA 1
ATOM 2343 C C . GLU A 1 297 ? -27.081 8.230 45.705 1.00 93.88 297 GLU A C 1
ATOM 2345 O O . GLU A 1 297 ? -27.478 8.390 46.862 1.00 93.88 297 GLU A O 1
ATOM 2350 N N . LEU A 1 298 ? -27.442 7.161 44.988 1.00 91.69 298 LEU A N 1
ATOM 2351 C CA . LEU A 1 298 ? -28.309 6.099 45.510 1.00 91.69 298 LEU A CA 1
ATOM 2352 C C . LEU A 1 298 ? -27.676 5.379 46.710 1.00 91.69 298 LEU A C 1
ATOM 2354 O O . LEU A 1 298 ? -28.368 5.074 47.688 1.00 91.69 298 LEU A O 1
ATOM 2358 N N . ALA A 1 299 ? -26.367 5.125 46.670 1.00 90.31 299 ALA A N 1
ATOM 2359 C CA . ALA A 1 299 ? -25.634 4.555 47.797 1.00 90.31 299 ALA A CA 1
ATOM 2360 C C . ALA A 1 299 ? -25.615 5.506 49.010 1.00 90.31 299 ALA A C 1
ATOM 2362 O O . ALA A 1 299 ? -25.856 5.072 50.141 1.00 90.31 299 ALA A O 1
ATOM 2363 N N . ALA A 1 300 ? -25.410 6.807 48.784 1.00 88.44 300 ALA A N 1
ATOM 2364 C CA . ALA A 1 300 ? -25.446 7.834 49.825 1.00 88.44 300 ALA A CA 1
ATOM 2365 C C . ALA A 1 300 ? -26.847 8.005 50.450 1.00 88.44 300 ALA A C 1
ATOM 2367 O O . ALA A 1 300 ? -26.984 8.173 51.664 1.00 88.44 300 ALA A O 1
ATOM 2368 N N . GLN A 1 301 ? -27.918 7.903 49.659 1.00 82.81 301 GLN A N 1
ATOM 2369 C CA . GLN A 1 301 ? -29.285 7.945 50.185 1.00 82.81 301 GLN A CA 1
ATOM 2370 C C . GLN A 1 301 ? -29.600 6.725 51.062 1.00 82.81 301 GLN A C 1
ATOM 2372 O O . GLN A 1 301 ? -30.165 6.882 52.150 1.00 82.81 301 GLN A O 1
ATOM 2377 N N . LYS A 1 302 ? -29.175 5.522 50.652 1.00 79.25 302 LYS A N 1
ATOM 2378 C CA . LYS A 1 302 ? -29.326 4.292 51.451 1.00 79.25 302 LYS A CA 1
ATOM 2379 C C . LYS A 1 302 ? -28.563 4.353 52.779 1.00 79.25 302 LYS A C 1
ATOM 2381 O O . LYS A 1 302 ? -29.088 3.907 53.801 1.00 79.25 302 LYS A O 1
ATOM 2386 N N . SER A 1 303 ? -27.368 4.945 52.802 1.00 68.69 303 SER A N 1
ATOM 2387 C CA . SER A 1 303 ? -26.613 5.129 54.049 1.00 68.69 303 SER A CA 1
ATOM 2388 C C . SER A 1 303 ? -27.231 6.202 54.961 1.00 68.69 303 SER A C 1
ATOM 2390 O O . SER A 1 303 ? -27.226 6.038 56.181 1.00 68.69 303 SER A O 1
ATOM 2392 N N . SER A 1 304 ? -27.871 7.238 54.401 1.00 60.09 304 SER A N 1
ATOM 2393 C CA . SER A 1 304 ? -28.565 8.285 55.173 1.00 60.09 304 SER A CA 1
ATOM 2394 C C . SER A 1 304 ? -29.887 7.832 55.824 1.00 60.09 304 SER A C 1
ATOM 2396 O O . SER A 1 304 ? -30.237 8.294 56.912 1.00 60.09 304 SER A O 1
ATOM 2398 N N . SER A 1 305 ? -30.616 6.890 55.210 1.00 52.97 305 SER A N 1
ATOM 2399 C CA . SER A 1 305 ? -31.914 6.409 55.717 1.00 52.97 305 SER A CA 1
ATOM 2400 C C . SER A 1 305 ? -31.796 5.496 56.947 1.00 52.97 305 SER A C 1
ATOM 2402 O O . SER A 1 305 ? -32.783 5.294 57.655 1.00 52.97 305 SER A O 1
ATOM 2404 N N . THR A 1 306 ? -30.604 4.968 57.234 1.00 52.28 306 THR A N 1
ATOM 2405 C CA . THR A 1 306 ? -30.369 4.029 58.347 1.00 52.28 306 THR A CA 1
ATOM 2406 C C . THR A 1 306 ? -30.107 4.739 59.689 1.00 52.28 306 THR A C 1
ATOM 2408 O O . THR A 1 306 ? -29.978 4.093 60.724 1.00 52.28 306 THR A O 1
ATOM 2411 N N . GLN A 1 307 ? -30.103 6.079 59.736 1.00 48.03 307 GLN A N 1
ATOM 2412 C CA . GLN A 1 307 ? -29.933 6.835 60.984 1.00 48.03 307 GLN A CA 1
ATOM 2413 C C . GLN A 1 307 ? -31.204 7.588 61.409 1.00 48.03 307 GLN A C 1
ATOM 2415 O O . GLN A 1 307 ? -31.343 8.792 61.198 1.00 48.03 307 GLN A O 1
ATOM 2420 N N . ARG A 1 308 ? -32.124 6.906 62.109 1.00 43.56 308 ARG A N 1
ATOM 2421 C CA . ARG A 1 308 ? -33.147 7.572 62.944 1.00 43.56 308 ARG A CA 1
ATOM 2422 C C . ARG A 1 308 ? -33.258 6.969 64.364 1.00 43.56 308 ARG A C 1
ATOM 2424 O O . ARG A 1 308 ? -34.188 6.225 64.628 1.00 43.56 308 ARG A O 1
ATOM 2431 N N . LYS A 1 309 ? -32.356 7.453 65.250 1.00 51.94 309 LYS A N 1
ATOM 2432 C CA . LYS A 1 309 ? -32.501 7.885 66.685 1.00 51.94 309 LYS A CA 1
ATOM 2433 C C . LYS A 1 309 ? -32.875 6.848 67.785 1.00 51.94 309 LYS A C 1
ATOM 2435 O O . LYS A 1 309 ? -33.343 5.781 67.420 1.00 51.94 309 LYS A O 1
ATOM 2440 N N . PRO A 1 310 ? -32.756 7.145 69.120 1.00 62.78 310 PRO A N 1
ATOM 2441 C CA . PRO A 1 310 ? -32.394 8.407 69.829 1.00 62.78 310 PRO A CA 1
ATOM 2442 C C . PRO A 1 310 ? -31.385 8.273 71.016 1.00 62.78 310 PRO A C 1
ATOM 2444 O O . PRO A 1 310 ? -31.186 7.182 71.527 1.00 62.78 310 PRO A O 1
ATOM 2447 N N . SER A 1 311 ? -30.816 9.380 71.535 1.00 33.81 311 SER A N 1
ATOM 2448 C CA . SER A 1 311 ? -30.728 9.668 72.995 1.00 33.81 311 SER A CA 1
ATOM 2449 C C . SER A 1 311 ? -29.952 10.960 73.314 1.00 33.81 311 SER A C 1
ATOM 2451 O O . SER A 1 311 ? -28.960 11.303 72.680 1.00 33.81 311 SER A O 1
ATOM 2453 N N . VAL A 1 312 ? -30.448 11.649 74.339 1.00 53.38 312 VAL A N 1
ATOM 2454 C CA . VAL A 1 312 ? -29.972 12.866 75.008 1.00 53.38 312 VAL A CA 1
ATOM 2455 C C . VAL A 1 312 ? -28.736 12.580 75.877 1.00 53.38 312 VAL A C 1
ATOM 2457 O O . VAL A 1 312 ? -28.720 11.563 76.561 1.00 53.38 312 VAL A O 1
ATOM 2460 N N . ALA A 1 313 ? -27.771 13.510 75.950 1.00 37.56 313 ALA A N 1
ATOM 2461 C CA . ALA A 1 313 ? -26.981 13.773 77.164 1.00 37.56 313 ALA A CA 1
ATOM 2462 C C . ALA A 1 313 ? -26.214 15.105 77.074 1.00 37.56 313 ALA A C 1
ATOM 2464 O O . ALA A 1 313 ? -25.542 15.400 76.088 1.00 37.56 313 ALA A O 1
ATOM 2465 N N . MET A 1 314 ? -26.304 15.896 78.142 1.00 51.25 314 MET A N 1
ATOM 2466 C CA . MET A 1 314 ? -25.511 17.102 78.383 1.00 51.25 314 MET A CA 1
ATOM 2467 C C . MET A 1 314 ? -24.125 16.751 78.943 1.00 51.25 314 MET A C 1
ATOM 2469 O O . MET A 1 314 ? -24.065 15.915 79.840 1.00 51.25 314 MET A O 1
ATOM 2473 N N . ARG A 1 315 ? -23.053 17.463 78.548 1.00 41.28 315 ARG A N 1
ATOM 2474 C CA . ARG A 1 315 ? -22.066 18.086 79.470 1.00 41.28 315 ARG A CA 1
ATOM 2475 C C . ARG A 1 315 ? -20.928 18.813 78.740 1.00 41.28 315 ARG A C 1
ATOM 2477 O O . ARG A 1 315 ? -20.389 18.331 77.754 1.00 41.28 315 ARG A O 1
ATOM 2484 N N . ASN A 1 316 ? -20.543 19.950 79.317 1.00 42.50 316 ASN A N 1
ATOM 2485 C CA . ASN A 1 316 ? -19.378 20.778 78.992 1.00 42.50 316 ASN A CA 1
ATOM 2486 C C . ASN A 1 316 ? -18.040 20.017 79.037 1.00 42.50 316 ASN A C 1
ATOM 2488 O O . ASN A 1 316 ? -17.838 19.203 79.937 1.00 42.50 316 ASN A O 1
ATOM 2492 N N . GLY A 1 317 ? -17.073 20.431 78.202 1.00 36.44 317 GLY A N 1
ATOM 2493 C CA . GLY A 1 317 ? -15.651 20.195 78.481 1.00 36.44 317 GLY A CA 1
ATOM 2494 C C . GLY A 1 317 ? -14.683 20.227 77.291 1.00 36.44 317 GLY A C 1
ATOM 2495 O O . GLY A 1 317 ? -14.317 19.179 76.793 1.00 36.44 317 GLY A O 1
ATOM 2496 N N . ARG A 1 318 ? -14.171 21.426 76.971 1.00 55.06 318 ARG A N 1
ATOM 2497 C CA . ARG A 1 318 ? -12.735 21.742 76.786 1.00 55.06 318 ARG A CA 1
ATOM 2498 C C . ARG A 1 318 ? -11.917 21.051 75.658 1.00 55.06 318 ARG A C 1
ATOM 2500 O O . ARG A 1 318 ? -11.647 19.861 75.717 1.00 55.06 318 ARG A O 1
ATOM 2507 N N . ARG A 1 319 ? -11.306 21.934 74.841 1.00 45.41 319 ARG A N 1
ATOM 2508 C CA . ARG A 1 319 ? -10.153 21.814 73.907 1.00 45.41 319 ARG A CA 1
ATOM 2509 C C . ARG A 1 319 ? -10.437 21.424 72.447 1.00 45.41 319 ARG A C 1
ATOM 2511 O O . ARG A 1 319 ? -10.553 20.257 72.106 1.00 45.41 319 ARG A O 1
ATOM 2518 N N . ASP A 1 320 ? -10.367 22.449 71.595 1.00 43.88 320 ASP A N 1
ATOM 2519 C CA . ASP A 1 320 ? -9.713 22.393 70.278 1.00 43.88 320 ASP A CA 1
ATOM 2520 C C . ASP A 1 320 ? -8.299 21.773 70.399 1.00 43.88 320 ASP A C 1
ATOM 2522 O O . ASP A 1 320 ? -7.642 21.989 71.427 1.00 43.88 320 ASP A O 1
ATOM 2526 N N . PRO A 1 321 ? -7.809 21.016 69.393 1.00 50.25 321 PRO A N 1
ATOM 2527 C CA . PRO A 1 321 ? -7.553 21.592 68.071 1.00 50.25 321 PRO A CA 1
ATOM 2528 C C . PRO A 1 321 ? -7.958 20.721 66.866 1.00 50.25 321 PRO A C 1
ATOM 2530 O O . PRO A 1 321 ? -7.520 19.588 66.693 1.00 50.25 321 PRO A O 1
ATOM 2533 N N . HIS A 1 322 ? -8.749 21.330 65.985 1.00 52.19 322 HIS A N 1
ATOM 2534 C CA . HIS A 1 322 ? -8.711 21.232 64.517 1.00 52.19 322 HIS A CA 1
ATOM 2535 C C . HIS A 1 322 ? -7.771 20.182 63.859 1.00 52.19 322 HIS A C 1
ATOM 2537 O O . HIS A 1 322 ? -6.560 20.401 63.787 1.00 52.19 322 HIS A O 1
ATOM 2543 N N . PRO A 1 323 ? -8.336 19.182 63.148 1.00 48.84 323 PRO A N 1
ATOM 2544 C CA . PRO A 1 323 ? -7.691 18.546 62.006 1.00 48.84 323 PRO A CA 1
ATOM 2545 C C . PRO A 1 323 ? -8.562 18.717 60.749 1.00 48.84 323 PRO A C 1
ATOM 2547 O O . PRO A 1 323 ? -8.888 17.761 60.066 1.00 48.84 323 PRO A O 1
ATOM 2550 N N . ARG A 1 324 ? -9.007 19.941 60.440 1.00 49.41 324 ARG A N 1
ATOM 2551 C CA . ARG A 1 324 ? -9.656 20.249 59.143 1.00 49.41 324 ARG A CA 1
ATOM 2552 C C . ARG A 1 324 ? -8.758 21.048 58.198 1.00 49.41 324 ARG A C 1
ATOM 2554 O O . ARG A 1 324 ? -9.123 21.298 57.058 1.00 49.41 324 ARG A O 1
ATOM 2561 N N . ARG A 1 325 ? -7.549 21.410 58.645 1.00 51.41 325 ARG A N 1
ATOM 2562 C CA . ARG A 1 325 ? -6.588 22.175 57.838 1.00 51.41 325 ARG A CA 1
ATOM 2563 C C . ARG A 1 325 ? -5.753 21.293 56.905 1.00 51.41 325 ARG A C 1
ATOM 2565 O O . ARG A 1 325 ? -5.355 21.767 55.853 1.00 51.41 325 ARG A O 1
ATOM 2572 N N . ASN A 1 326 ? -5.498 20.030 57.262 1.00 52.34 326 ASN A N 1
ATOM 2573 C CA . ASN A 1 326 ? -4.575 19.181 56.504 1.00 52.34 326 ASN A CA 1
ATOM 2574 C C . ASN A 1 326 ? -5.190 18.653 55.196 1.00 52.34 326 ASN A C 1
ATOM 2576 O O . ASN A 1 326 ? -4.571 18.789 54.153 1.00 52.34 326 ASN A O 1
ATOM 2580 N N . GLU A 1 327 ? -6.431 18.156 55.210 1.00 52.59 327 GLU A N 1
ATOM 2581 C CA . GLU A 1 327 ? -7.115 17.670 53.995 1.00 52.59 327 GLU A CA 1
ATOM 2582 C C . GLU A 1 327 ? -7.452 18.806 53.016 1.00 52.59 327 GLU A C 1
ATOM 2584 O O . GLU A 1 327 ? -7.227 18.680 51.815 1.00 52.59 327 GLU A O 1
ATOM 2589 N N . GLN A 1 328 ? -7.883 19.966 53.528 1.00 57.06 328 GLN A N 1
ATOM 2590 C CA . GLN A 1 328 ? -8.100 21.167 52.713 1.00 57.06 328 GLN A CA 1
ATOM 2591 C C . GLN A 1 328 ? -6.788 21.677 52.087 1.00 57.06 328 GLN A C 1
ATOM 2593 O O . GLN A 1 328 ? -6.784 22.151 50.952 1.00 57.06 328 GLN A O 1
ATOM 2598 N N . ASN A 1 329 ? -5.665 21.566 52.807 1.00 59.38 329 ASN A N 1
ATOM 2599 C CA . ASN A 1 329 ? -4.346 21.927 52.289 1.00 59.38 329 ASN A CA 1
ATOM 2600 C C . ASN A 1 329 ? -3.825 20.918 51.256 1.00 59.38 329 ASN A C 1
ATOM 2602 O O . ASN A 1 329 ? -3.182 21.343 50.301 1.00 59.38 329 ASN A O 1
ATOM 2606 N N . VAL A 1 330 ? -4.097 19.618 51.418 1.00 64.94 330 VAL A N 1
ATOM 2607 C CA . VAL A 1 330 ? -3.698 18.571 50.459 1.00 64.94 330 VAL A CA 1
ATOM 2608 C C . VAL A 1 330 ? -4.472 18.722 49.151 1.00 64.94 330 VAL A C 1
ATOM 2610 O O . VAL A 1 330 ? -3.843 18.813 48.102 1.00 64.94 330 VAL A O 1
ATOM 2613 N N . LEU A 1 331 ? -5.798 18.895 49.209 1.00 71.56 331 LEU A N 1
ATOM 2614 C CA . LEU A 1 331 ? -6.620 19.169 48.022 1.00 71.56 331 LEU A CA 1
ATOM 2615 C C . LEU A 1 331 ? -6.242 20.502 47.356 1.00 71.56 331 LEU A C 1
ATOM 2617 O O . LEU A 1 331 ? -6.185 20.600 46.133 1.00 71.56 331 LEU A O 1
ATOM 2621 N N . SER A 1 332 ? -5.908 21.530 48.146 1.00 75.25 332 SER A N 1
ATOM 2622 C CA . SER A 1 332 ? -5.416 22.806 47.610 1.00 75.25 332 SER A CA 1
ATOM 2623 C C . SER A 1 332 ? -4.028 22.681 46.967 1.00 75.25 332 SER A C 1
ATOM 2625 O O . SER A 1 332 ? -3.755 23.352 45.974 1.00 75.25 332 SER A O 1
ATOM 2627 N N . ALA A 1 333 ? -3.145 21.833 47.501 1.00 81.62 333 ALA A N 1
ATOM 2628 C CA . ALA A 1 333 ? -1.828 21.567 46.927 1.00 81.62 333 ALA A CA 1
ATOM 2629 C C . ALA A 1 333 ? -1.910 20.705 45.658 1.00 81.62 333 ALA A C 1
ATOM 2631 O O . ALA A 1 333 ? -1.133 20.914 44.731 1.00 81.62 333 ALA A O 1
ATOM 2632 N N . GLU A 1 334 ? -2.847 19.763 45.603 1.00 82.88 334 GLU A N 1
ATOM 2633 C CA . GLU A 1 334 ? -3.126 18.934 44.429 1.00 82.88 334 GLU A CA 1
ATOM 2634 C C . GLU A 1 334 ? -3.723 19.760 43.288 1.00 82.88 334 GLU A C 1
ATOM 2636 O O . GLU A 1 334 ? -3.177 19.755 42.192 1.00 82.88 334 GLU A O 1
ATOM 2641 N N . MET A 1 335 ? -4.718 20.604 43.577 1.00 85.94 335 MET A N 1
ATOM 2642 C CA . MET A 1 335 ? -5.275 21.555 42.608 1.00 85.94 335 MET A CA 1
ATOM 2643 C C . MET A 1 335 ? -4.217 22.541 42.086 1.00 85.94 335 MET A C 1
ATOM 2645 O O . MET A 1 335 ? -4.206 22.880 40.905 1.00 85.94 335 MET A O 1
ATOM 2649 N N . LYS A 1 336 ? -3.288 22.998 42.938 1.00 89.38 336 LYS A N 1
ATOM 2650 C CA . LYS A 1 336 ? -2.158 23.835 42.496 1.00 89.38 336 LYS A CA 1
ATOM 2651 C C . LYS A 1 336 ? -1.193 23.075 41.583 1.00 89.38 336 LYS A C 1
ATOM 2653 O O . LYS A 1 336 ? -0.751 23.660 40.600 1.00 89.38 336 LYS A O 1
ATOM 2658 N N . ARG A 1 337 ? -0.890 21.807 41.889 1.00 89.12 337 ARG A N 1
ATOM 2659 C CA . ARG A 1 337 ? -0.061 20.931 41.039 1.00 89.12 337 ARG A CA 1
ATOM 2660 C C . ARG A 1 337 ? -0.728 20.652 39.691 1.00 89.12 337 ARG A C 1
ATOM 2662 O O . ARG A 1 337 ? -0.067 20.674 38.658 1.00 89.12 337 ARG A O 1
ATOM 2669 N N . GLU A 1 338 ? -2.036 20.438 39.680 1.00 86.69 338 GLU A N 1
ATOM 2670 C CA . GLU A 1 338 ? -2.789 20.213 38.447 1.00 86.69 338 GLU A CA 1
ATOM 2671 C C . GLU A 1 338 ? -2.861 21.479 37.581 1.00 86.69 338 GLU A C 1
ATOM 2673 O O . GLU A 1 338 ? -2.648 21.412 36.374 1.00 86.69 338 GLU A O 1
ATOM 2678 N N . LEU A 1 339 ? -3.032 22.658 38.191 1.00 90.00 339 LEU A N 1
ATOM 2679 C CA . LEU A 1 339 ? -2.950 23.938 37.480 1.00 90.00 339 LEU A CA 1
ATOM 2680 C C . LEU A 1 339 ? -1.564 24.190 36.870 1.00 90.00 339 LEU A C 1
ATOM 2682 O O . LEU A 1 339 ? -1.481 24.741 35.775 1.00 90.00 339 LEU A O 1
ATOM 2686 N N . THR A 1 340 ? -0.476 23.803 37.544 1.00 91.25 340 THR A N 1
ATOM 2687 C CA . THR A 1 340 ? 0.872 23.920 36.964 1.00 91.25 340 THR A CA 1
ATOM 2688 C C . THR A 1 340 ? 1.072 22.956 35.801 1.00 91.25 340 THR A C 1
ATOM 2690 O O . THR A 1 340 ? 1.537 23.388 34.754 1.00 91.25 340 THR A O 1
ATOM 2693 N N . LEU A 1 341 ? 0.625 21.702 35.928 1.00 92.12 341 LEU A N 1
ATOM 2694 C CA . LEU A 1 341 ? 0.689 20.724 34.836 1.00 92.12 341 LEU A CA 1
ATOM 2695 C C . LEU A 1 341 ? -0.169 21.144 33.635 1.00 92.12 341 LEU A C 1
ATOM 2697 O O . LEU A 1 341 ? 0.233 20.958 32.489 1.00 92.12 341 LEU A O 1
ATOM 2701 N N . SER A 1 342 ? -1.337 21.747 33.878 1.00 90.00 342 SER A N 1
ATOM 2702 C CA . SER A 1 342 ? -2.184 22.300 32.818 1.00 90.00 342 SER A CA 1
ATOM 2703 C C . SER A 1 342 ? -1.490 23.445 32.083 1.00 90.00 342 SER A C 1
ATOM 2705 O O . SER A 1 342 ? -1.541 23.487 30.858 1.00 90.00 342 SER A O 1
ATOM 2707 N N . ARG A 1 343 ? -0.814 24.346 32.808 1.00 93.50 343 ARG A N 1
ATOM 2708 C CA . ARG A 1 343 ? -0.046 25.452 32.211 1.00 93.50 343 ARG A CA 1
ATOM 2709 C C . ARG A 1 343 ? 1.169 24.961 31.428 1.00 93.50 343 ARG A C 1
ATOM 2711 O O . ARG A 1 343 ? 1.453 25.485 30.363 1.00 93.50 343 ARG A O 1
ATOM 2718 N N . GLU A 1 344 ? 1.877 23.950 31.926 1.00 90.50 344 GLU A N 1
ATOM 2719 C CA . GLU A 1 344 ? 2.999 23.332 31.204 1.00 90.50 344 GLU A CA 1
ATOM 2720 C C . GLU A 1 344 ? 2.529 22.641 29.919 1.00 90.50 344 GLU A C 1
ATOM 2722 O O . GLU A 1 344 ? 3.172 22.757 28.876 1.00 90.50 344 GLU A O 1
ATOM 2727 N N . ARG A 1 345 ? 1.373 21.970 29.967 1.00 95.12 345 ARG A N 1
ATOM 2728 C CA . ARG A 1 345 ? 0.746 21.379 28.783 1.00 95.12 345 ARG A CA 1
ATOM 2729 C C . ARG A 1 345 ? 0.329 22.449 27.769 1.00 95.12 345 ARG A C 1
ATOM 2731 O O . ARG A 1 345 ? 0.555 22.263 26.580 1.00 95.12 345 ARG A O 1
ATOM 2738 N N . GLU A 1 346 ? -0.241 23.558 28.232 1.00 90.19 346 GLU A N 1
ATOM 2739 C CA . GLU A 1 346 ? -0.610 24.704 27.391 1.00 90.19 346 GLU A CA 1
ATOM 2740 C C . GLU A 1 346 ? 0.620 25.327 26.716 1.00 90.19 346 GLU A C 1
ATOM 2742 O O . GLU A 1 346 ? 0.638 25.446 25.495 1.00 90.19 346 GLU A O 1
ATOM 2747 N N . LEU A 1 347 ? 1.696 25.583 27.467 1.00 94.75 347 LEU A N 1
ATOM 2748 C CA . LEU A 1 347 ? 2.972 26.071 26.923 1.00 94.75 347 LEU A CA 1
ATOM 2749 C C . LEU A 1 347 ? 3.586 25.108 25.895 1.00 94.75 347 LEU A C 1
ATOM 2751 O O . LEU A 1 347 ? 4.162 25.540 24.896 1.00 94.75 347 LEU A O 1
ATOM 2755 N N . SER A 1 348 ? 3.464 23.798 26.126 1.00 94.31 348 SER A N 1
ATOM 2756 C CA . SER A 1 348 ? 3.912 22.776 25.175 1.00 94.31 348 SER A CA 1
ATOM 2757 C C . SER A 1 348 ? 3.120 22.844 23.867 1.00 94.31 348 SER A C 1
ATOM 2759 O O . SER A 1 348 ? 3.713 22.838 22.788 1.00 94.31 348 SER A O 1
ATOM 2761 N N . TYR A 1 349 ? 1.794 22.993 23.944 1.00 94.94 349 TYR A N 1
ATOM 2762 C CA . TYR A 1 349 ? 0.963 23.170 22.754 1.00 94.94 349 TYR A CA 1
ATOM 2763 C C . TYR A 1 349 ? 1.245 24.486 22.029 1.00 94.94 349 TYR A C 1
ATOM 2765 O O . TYR A 1 349 ? 1.340 24.470 20.806 1.00 94.94 349 TYR A O 1
ATOM 2773 N N . GLU A 1 350 ? 1.438 25.595 22.746 1.00 95.12 350 GLU A N 1
ATOM 2774 C CA . GLU A 1 350 ? 1.832 26.873 22.141 1.00 95.12 350 GLU A CA 1
ATOM 2775 C C . GLU A 1 350 ? 3.173 26.755 21.406 1.00 95.12 350 GLU A C 1
ATOM 2777 O O . GLU A 1 350 ? 3.295 27.187 20.261 1.00 95.12 350 GLU A O 1
ATOM 2782 N N . THR A 1 351 ? 4.162 26.098 22.019 1.00 95.75 351 THR A N 1
ATOM 2783 C CA . THR A 1 351 ? 5.479 25.877 21.401 1.00 95.75 351 THR A CA 1
ATOM 2784 C C . THR A 1 351 ? 5.369 25.001 20.152 1.00 95.75 351 THR A C 1
ATOM 2786 O O . THR A 1 351 ? 5.934 25.338 19.112 1.00 95.75 351 THR A O 1
ATOM 2789 N N . ALA A 1 352 ? 4.601 23.910 20.222 1.00 95.75 352 ALA A N 1
ATOM 2790 C CA . ALA A 1 352 ? 4.368 23.025 19.084 1.00 95.75 352 ALA A CA 1
ATOM 2791 C C . ALA A 1 352 ? 3.626 23.734 17.937 1.00 95.75 352 ALA A C 1
ATOM 2793 O O . ALA A 1 352 ? 3.914 23.478 16.767 1.00 95.75 352 ALA A O 1
ATOM 2794 N N . LEU A 1 353 ? 2.698 24.645 18.255 1.00 94.69 353 LEU A N 1
ATOM 2795 C CA . LEU A 1 353 ? 1.985 25.442 17.258 1.00 94.69 353 LEU A CA 1
ATOM 2796 C C . LEU A 1 353 ? 2.940 26.399 16.534 1.00 94.69 353 LEU A C 1
ATOM 2798 O O . LEU A 1 353 ? 2.953 26.433 15.308 1.00 94.69 353 LEU A O 1
ATOM 2802 N N . VAL A 1 354 ? 3.795 27.106 17.280 1.00 96.81 354 VAL A N 1
ATOM 2803 C CA . VAL A 1 354 ? 4.802 28.015 16.708 1.00 96.81 354 VAL A CA 1
ATOM 2804 C C . VAL A 1 354 ? 5.816 27.256 15.849 1.00 96.81 354 VAL A C 1
ATOM 2806 O O . VAL A 1 354 ? 6.182 27.727 14.774 1.00 96.81 354 VAL A O 1
ATOM 2809 N N . GLU A 1 355 ? 6.253 26.067 16.273 1.00 95.69 355 GLU A N 1
ATOM 2810 C CA . GLU A 1 355 ? 7.153 25.228 15.473 1.00 95.69 355 GLU A CA 1
ATOM 2811 C C . GLU A 1 355 ? 6.490 24.761 14.167 1.00 95.69 355 GLU A C 1
ATOM 2813 O O . GLU A 1 355 ? 7.118 24.768 13.104 1.00 95.69 355 GLU A O 1
ATOM 2818 N N . ARG A 1 356 ? 5.206 24.385 14.228 1.00 96.94 356 ARG A N 1
ATOM 2819 C CA . ARG A 1 356 ? 4.410 24.028 13.049 1.00 96.94 356 ARG A CA 1
ATOM 2820 C C . ARG A 1 356 ? 4.291 25.211 12.088 1.00 96.94 356 ARG A C 1
ATOM 2822 O O . ARG A 1 356 ? 4.544 25.036 10.901 1.00 96.94 356 ARG A O 1
ATOM 2829 N N . ASP A 1 357 ? 3.963 26.395 12.596 1.00 96.19 357 ASP A N 1
ATOM 2830 C CA . ASP A 1 357 ? 3.819 27.614 11.793 1.00 96.19 357 ASP A CA 1
ATOM 2831 C C . ASP A 1 357 ? 5.156 28.031 11.161 1.00 96.19 357 ASP A C 1
ATOM 2833 O O . ASP A 1 357 ? 5.204 28.447 10.003 1.00 96.19 357 ASP A O 1
ATOM 2837 N N . HIS A 1 358 ? 6.266 27.849 11.880 1.00 97.12 358 HIS A N 1
ATOM 2838 C CA . HIS A 1 358 ? 7.607 28.066 11.345 1.00 97.12 358 HIS A CA 1
ATOM 2839 C C . HIS A 1 358 ? 7.918 27.117 10.179 1.00 97.12 358 HIS A C 1
ATOM 2841 O O . HIS A 1 358 ? 8.321 27.571 9.108 1.00 97.12 358 HIS A O 1
ATOM 2847 N N . LYS A 1 359 ? 7.663 25.812 10.348 1.00 96.62 359 LYS A N 1
ATOM 2848 C CA . LYS A 1 359 ? 7.830 24.810 9.280 1.00 96.62 359 LYS A CA 1
ATOM 2849 C C . LYS A 1 359 ? 6.931 25.100 8.078 1.00 96.62 359 LYS A C 1
ATOM 2851 O O . LYS A 1 359 ? 7.363 24.949 6.937 1.00 96.62 359 LYS A O 1
ATOM 2856 N N . GLU A 1 360 ? 5.696 25.533 8.316 1.00 95.00 360 GLU A N 1
ATOM 2857 C CA . GLU A 1 360 ? 4.768 25.930 7.256 1.00 95.00 360 GLU A CA 1
ATOM 2858 C C . GLU A 1 360 ? 5.311 27.128 6.460 1.00 95.00 360 GLU A C 1
ATOM 2860 O O . GLU A 1 360 ? 5.335 27.084 5.229 1.00 95.00 360 GLU A O 1
ATOM 2865 N N . ALA A 1 361 ? 5.843 28.149 7.138 1.00 96.94 361 ALA A N 1
ATOM 2866 C CA . ALA A 1 361 ? 6.462 29.305 6.490 1.00 96.94 361 ALA A CA 1
ATOM 2867 C C . ALA A 1 361 ? 7.716 28.934 5.673 1.00 96.94 361 ALA A C 1
ATOM 2869 O O . ALA A 1 361 ? 7.907 29.436 4.563 1.00 96.94 361 ALA A O 1
ATOM 2870 N N . GLU A 1 362 ? 8.560 28.026 6.173 1.00 97.38 362 GLU A N 1
ATOM 2871 C CA . GLU A 1 362 ? 9.719 27.525 5.422 1.00 97.38 362 GLU A CA 1
ATOM 2872 C C . GLU A 1 362 ? 9.307 26.780 4.147 1.00 97.38 362 GLU A C 1
ATOM 2874 O O . GLU A 1 362 ? 9.914 26.967 3.089 1.00 97.38 362 GLU A O 1
ATOM 2879 N N . LEU A 1 363 ? 8.267 25.944 4.225 1.00 97.44 363 LEU A N 1
ATOM 2880 C CA . LEU A 1 363 ? 7.735 25.236 3.062 1.00 97.44 363 LEU A CA 1
ATOM 2881 C C . LEU A 1 363 ? 7.136 26.208 2.043 1.00 97.44 363 LEU A C 1
ATOM 2883 O O . LEU A 1 363 ? 7.420 26.083 0.852 1.00 97.44 363 LEU A O 1
ATOM 2887 N N . GLN A 1 364 ? 6.374 27.207 2.494 1.00 97.25 364 GLN A N 1
ATOM 2888 C CA . GLN A 1 364 ? 5.841 28.254 1.619 1.00 97.25 364 GLN A CA 1
ATOM 2889 C C . GLN A 1 364 ? 6.961 29.032 0.912 1.00 97.25 364 GLN A C 1
ATOM 2891 O O . GLN A 1 364 ? 6.879 29.261 -0.294 1.00 97.25 364 GLN A O 1
ATOM 2896 N N . SER A 1 365 ? 8.039 29.366 1.627 1.00 97.62 365 SER A N 1
ATOM 2897 C CA . SER A 1 365 ? 9.217 30.022 1.049 1.00 97.62 365 SER A CA 1
ATOM 2898 C C . SER A 1 365 ? 9.879 29.169 -0.042 1.00 97.62 365 SER A C 1
ATOM 2900 O O . SER A 1 365 ? 10.147 29.663 -1.136 1.00 97.62 365 SER A O 1
ATOM 2902 N N . LYS A 1 366 ? 10.063 27.860 0.197 1.00 97.81 366 LYS A N 1
ATOM 2903 C CA . LYS A 1 366 ? 10.619 26.927 -0.805 1.00 97.81 366 LYS A CA 1
ATOM 2904 C C . LYS A 1 366 ? 9.742 26.808 -2.049 1.00 97.81 366 LYS A C 1
ATOM 2906 O O . LYS A 1 366 ? 10.264 26.726 -3.159 1.00 97.81 366 LYS A O 1
ATOM 2911 N N . VAL A 1 367 ? 8.421 26.796 -1.873 1.00 97.38 367 VAL A N 1
ATOM 2912 C CA . VAL A 1 367 ? 7.472 26.776 -2.994 1.00 97.38 367 VAL A CA 1
ATOM 2913 C C . VAL A 1 367 ? 7.606 28.046 -3.828 1.00 97.38 367 VAL A C 1
ATOM 2915 O O . VAL A 1 367 ? 7.696 27.959 -5.050 1.00 97.38 367 VAL A O 1
ATOM 2918 N N . GLU A 1 368 ? 7.660 29.213 -3.189 1.00 97.69 368 GLU A N 1
ATOM 2919 C CA . GLU A 1 368 ? 7.798 30.485 -3.900 1.00 97.69 368 GLU A CA 1
ATOM 2920 C C . GLU A 1 368 ? 9.144 30.591 -4.631 1.00 97.69 368 GLU A C 1
ATOM 2922 O O . GLU A 1 368 ? 9.197 30.986 -5.794 1.00 97.69 368 GLU A O 1
ATOM 2927 N N . GLU A 1 369 ? 10.230 30.139 -4.005 1.00 97.81 369 GLU A N 1
ATOM 2928 C CA . GLU A 1 369 ? 11.545 30.074 -4.643 1.00 97.81 369 GLU A CA 1
ATOM 2929 C C . GLU A 1 369 ? 11.549 29.113 -5.848 1.00 97.81 369 GLU A C 1
ATOM 2931 O O . GLU A 1 369 ? 12.148 29.405 -6.883 1.00 97.81 369 GLU A O 1
ATOM 2936 N N . SER A 1 370 ? 10.855 27.973 -5.753 1.00 96.44 370 SER A N 1
ATOM 2937 C CA . SER A 1 370 ? 10.695 27.043 -6.877 1.00 96.44 370 SER A CA 1
ATOM 2938 C C . SER A 1 370 ? 9.917 27.673 -8.031 1.00 96.44 370 SER A C 1
ATOM 2940 O O . SER A 1 370 ? 10.352 27.561 -9.173 1.00 96.44 370 SER A O 1
ATOM 2942 N N . LYS A 1 371 ? 8.818 28.383 -7.747 1.00 98.12 371 LYS A N 1
ATOM 2943 C CA . LYS A 1 371 ? 8.047 29.107 -8.772 1.00 98.12 371 LYS A CA 1
ATOM 2944 C C . LYS A 1 371 ? 8.890 30.163 -9.479 1.00 98.12 371 LYS A C 1
ATOM 2946 O O . LYS A 1 371 ? 8.813 30.305 -10.694 1.00 98.12 371 LYS A O 1
ATOM 2951 N N . GLN A 1 372 ? 9.725 30.889 -8.738 1.00 97.81 372 GLN A N 1
ATOM 2952 C CA . GLN A 1 372 ? 10.638 31.871 -9.326 1.00 97.81 372 GLN A CA 1
ATOM 2953 C C . GLN A 1 372 ? 11.687 31.212 -10.229 1.00 97.81 372 GLN A C 1
ATOM 2955 O O . GLN A 1 372 ? 11.974 31.727 -11.311 1.00 97.81 372 GLN A O 1
ATOM 2960 N N . ARG A 1 373 ? 12.242 30.060 -9.822 1.00 97.81 373 ARG A N 1
ATOM 2961 C CA . ARG A 1 373 ? 13.161 29.278 -10.667 1.00 97.81 373 ARG A CA 1
ATOM 2962 C C . ARG A 1 373 ? 12.479 28.770 -11.935 1.00 97.81 373 ARG A C 1
ATOM 2964 O O . ARG A 1 373 ? 13.078 28.838 -13.002 1.00 97.81 373 ARG A O 1
ATOM 2971 N N . GLU A 1 374 ? 11.250 28.281 -11.824 1.00 94.44 374 GLU A N 1
ATOM 2972 C CA . GLU A 1 374 ? 10.455 27.817 -12.963 1.00 94.44 374 GLU A CA 1
ATOM 2973 C C . GLU A 1 374 ? 10.203 28.956 -13.956 1.00 94.44 374 GLU A C 1
ATOM 2975 O O . GLU A 1 374 ? 10.593 28.844 -15.115 1.00 94.44 374 GLU A O 1
ATOM 2980 N N . ALA A 1 375 ? 9.706 30.101 -13.483 1.00 97.25 375 ALA A N 1
ATOM 2981 C CA . ALA A 1 375 ? 9.495 31.283 -14.318 1.00 97.25 375 ALA A CA 1
ATOM 2982 C C . ALA A 1 375 ? 10.790 31.766 -15.004 1.00 97.25 375 ALA A C 1
ATOM 2984 O O . ALA A 1 375 ? 10.771 32.210 -16.154 1.00 97.25 375 ALA A O 1
ATOM 2985 N N . TYR A 1 376 ? 11.939 31.662 -14.325 1.00 98.06 376 TYR A N 1
ATOM 2986 C CA . TYR A 1 376 ? 13.239 31.961 -14.927 1.00 98.06 376 TYR A CA 1
ATOM 2987 C C . TYR A 1 376 ? 13.579 30.997 -16.074 1.00 98.06 376 TYR A C 1
ATOM 2989 O O . TYR A 1 376 ? 13.990 31.440 -17.146 1.00 98.06 376 TYR A O 1
ATOM 2997 N N . LEU A 1 377 ? 13.388 29.689 -15.875 1.00 97.88 377 LEU A N 1
ATOM 2998 C CA . LEU A 1 377 ? 13.651 28.681 -16.905 1.00 97.88 377 LEU A CA 1
ATOM 2999 C C . LEU A 1 377 ? 12.702 28.821 -18.099 1.00 97.88 377 LEU A C 1
ATOM 3001 O O . LEU A 1 377 ? 13.147 28.713 -19.240 1.00 97.88 377 LEU A O 1
ATOM 3005 N N . GLU A 1 378 ? 11.426 29.118 -17.864 1.00 96.56 378 GLU A N 1
ATOM 3006 C CA . GLU A 1 378 ? 10.458 29.412 -18.924 1.00 96.56 378 GLU A CA 1
ATOM 3007 C C . GLU A 1 378 ? 10.879 30.626 -19.760 1.00 96.56 378 GLU A C 1
ATOM 3009 O O . GLU A 1 378 ? 10.811 30.588 -20.991 1.00 96.56 378 GLU A O 1
ATOM 3014 N N . ASN A 1 379 ? 11.374 31.686 -19.114 1.00 97.62 379 ASN A N 1
ATOM 3015 C CA . ASN A 1 379 ? 11.893 32.862 -19.807 1.00 97.62 379 ASN A CA 1
ATOM 3016 C C . ASN A 1 379 ? 13.137 32.532 -20.649 1.00 97.62 379 ASN A C 1
ATOM 3018 O O . ASN A 1 379 ? 13.236 32.959 -21.799 1.00 97.62 379 ASN A O 1
ATOM 3022 N N . GLU A 1 380 ? 14.064 31.729 -20.121 1.00 97.94 380 GLU A N 1
ATOM 3023 C CA . GLU A 1 380 ? 15.233 31.275 -20.882 1.00 97.94 380 GLU A CA 1
ATOM 3024 C C . GLU A 1 380 ? 14.837 30.394 -22.073 1.00 97.94 380 GLU A C 1
ATOM 3026 O O . GLU A 1 380 ? 15.367 30.570 -23.172 1.00 97.94 380 GLU A O 1
ATOM 3031 N N . LEU A 1 381 ? 13.854 29.505 -21.906 1.00 97.81 381 LEU A N 1
ATOM 3032 C CA . LEU A 1 381 ? 13.297 28.718 -23.005 1.00 97.81 381 LEU A CA 1
ATOM 3033 C C . LEU A 1 381 ? 12.651 29.617 -24.062 1.00 97.81 381 LEU A C 1
ATOM 3035 O O . LEU A 1 381 ? 12.924 29.448 -25.252 1.00 97.81 381 LEU A O 1
ATOM 3039 N N . ALA A 1 382 ? 11.850 30.604 -23.659 1.00 96.81 382 ALA A N 1
ATOM 3040 C CA . ALA A 1 382 ? 11.258 31.576 -24.574 1.00 96.81 382 ALA A CA 1
ATOM 3041 C C . ALA A 1 382 ? 12.336 32.366 -25.339 1.00 96.81 382 ALA A C 1
ATOM 3043 O O . ALA A 1 382 ? 12.255 32.510 -26.563 1.00 96.81 382 ALA A O 1
ATOM 3044 N N . ASN A 1 383 ? 13.394 32.809 -24.653 1.00 96.62 383 ASN A N 1
ATOM 3045 C CA . ASN A 1 383 ? 14.546 33.468 -25.270 1.00 96.62 383 ASN A CA 1
ATOM 3046 C C . ASN A 1 383 ? 15.242 32.558 -26.289 1.00 96.62 383 ASN A C 1
ATOM 3048 O O . ASN A 1 383 ? 15.582 33.004 -27.389 1.00 96.62 383 ASN A O 1
ATOM 3052 N N . MET A 1 384 ? 15.432 31.281 -25.954 1.00 97.12 384 MET A N 1
ATOM 3053 C CA . MET A 1 384 ? 16.044 30.293 -26.839 1.00 97.12 384 MET A CA 1
ATOM 3054 C C . MET A 1 384 ? 15.181 30.057 -28.085 1.00 97.12 384 MET A C 1
ATOM 3056 O O . MET A 1 384 ? 15.696 30.086 -29.202 1.00 97.12 384 MET A O 1
ATOM 3060 N N . TRP A 1 385 ? 13.859 29.941 -27.926 1.00 96.00 385 TRP A N 1
ATOM 3061 C CA . TRP A 1 385 ? 12.908 29.849 -29.038 1.00 96.00 385 TRP A CA 1
ATOM 3062 C C . TRP A 1 385 ? 12.968 31.066 -29.963 1.00 96.00 385 TRP A C 1
ATOM 3064 O O . TRP A 1 385 ? 12.992 30.911 -31.187 1.00 96.00 385 TRP A O 1
ATOM 3074 N N . VAL A 1 386 ? 13.059 32.278 -29.408 1.00 95.81 386 VAL A N 1
ATOM 3075 C CA . VAL A 1 386 ? 13.238 33.506 -30.198 1.00 95.81 386 VAL A CA 1
ATOM 3076 C C . VAL A 1 386 ? 14.562 33.479 -30.967 1.00 95.81 386 VAL A C 1
ATOM 3078 O O . VAL A 1 386 ? 14.603 33.890 -32.129 1.00 95.81 386 VAL A O 1
ATOM 3081 N N . GLN A 1 387 ? 15.647 32.991 -30.362 1.00 95.38 387 GLN A N 1
ATOM 3082 C CA . GLN A 1 387 ? 16.936 32.839 -31.043 1.00 95.38 387 GLN A CA 1
ATOM 3083 C C . GLN A 1 387 ? 16.872 31.804 -32.172 1.00 95.38 387 GLN A C 1
ATOM 3085 O O . GLN A 1 387 ? 17.306 32.104 -33.282 1.00 95.38 387 GLN A O 1
ATOM 3090 N N . ILE A 1 388 ? 16.263 30.638 -31.938 1.00 93.69 388 ILE A N 1
ATOM 3091 C CA . ILE A 1 388 ? 16.032 29.613 -32.967 1.00 93.69 388 ILE A CA 1
ATOM 3092 C C . ILE A 1 388 ? 15.220 30.200 -34.126 1.00 93.69 388 ILE A C 1
ATOM 3094 O O . ILE A 1 388 ? 15.580 30.022 -35.289 1.00 93.69 388 ILE A O 1
ATOM 3098 N N . ALA A 1 389 ? 14.161 30.959 -33.837 1.00 92.94 389 ALA A N 1
ATOM 3099 C CA . ALA A 1 389 ? 13.362 31.624 -34.862 1.00 92.94 389 ALA A CA 1
ATOM 3100 C C . ALA A 1 389 ? 14.179 32.655 -35.664 1.00 92.94 389 ALA A C 1
ATOM 3102 O O . ALA A 1 389 ? 14.064 32.707 -36.890 1.00 92.94 389 ALA A O 1
ATOM 3103 N N . LYS A 1 390 ? 15.037 33.447 -35.002 1.00 92.56 390 LYS A N 1
ATOM 3104 C CA . LYS A 1 390 ? 15.954 34.386 -35.672 1.00 92.56 390 LYS A CA 1
ATOM 3105 C C . LYS A 1 390 ? 16.948 33.659 -36.577 1.00 92.56 390 LYS A C 1
ATOM 3107 O O . LYS A 1 390 ? 17.115 34.086 -37.714 1.00 92.56 390 LYS A O 1
ATOM 3112 N N . LEU A 1 391 ? 17.540 32.560 -36.106 1.00 91.94 391 LEU A N 1
ATOM 3113 C CA . LEU A 1 391 ? 18.479 31.744 -36.879 1.00 91.94 391 LEU A CA 1
ATOM 3114 C C . LEU A 1 391 ? 17.804 31.118 -38.101 1.00 91.94 391 LEU A C 1
ATOM 3116 O O . LEU A 1 391 ? 18.307 31.263 -39.211 1.00 91.94 391 LEU A O 1
ATO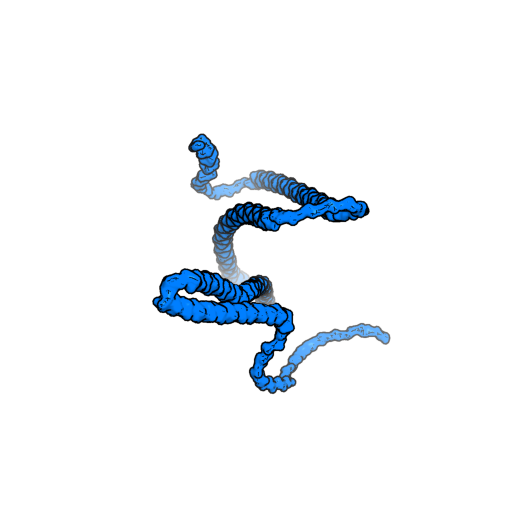M 3120 N N . LYS A 1 392 ? 16.615 30.527 -37.934 1.00 86.69 392 LYS A N 1
ATOM 3121 C CA . LYS A 1 392 ? 15.818 29.998 -39.053 1.00 86.69 392 LYS A CA 1
ATOM 3122 C C . LYS A 1 392 ? 15.457 31.091 -40.061 1.00 86.69 392 LYS A C 1
ATOM 3124 O O . LYS A 1 392 ? 15.519 30.854 -41.263 1.00 86.69 392 LYS A O 1
ATOM 3129 N N . LYS A 1 393 ? 15.135 32.302 -39.595 1.00 85.50 393 LYS A N 1
ATOM 3130 C CA . LYS A 1 393 ? 14.854 33.448 -40.471 1.00 85.50 393 LYS A CA 1
ATOM 3131 C C . LYS A 1 393 ? 16.099 33.938 -41.214 1.00 85.50 393 LYS A C 1
ATOM 3133 O O . LYS A 1 393 ? 15.978 34.287 -42.379 1.00 85.50 393 LYS A O 1
ATOM 3138 N N . SER A 1 394 ? 17.279 33.952 -40.588 1.00 74.12 394 SER A N 1
ATOM 3139 C CA . SER A 1 394 ? 18.534 34.276 -41.286 1.00 74.12 394 SER A CA 1
ATOM 3140 C C . SER A 1 394 ? 18.974 33.174 -42.251 1.00 74.12 394 SER A C 1
ATOM 3142 O O . SER A 1 394 ? 19.551 33.473 -43.289 1.00 74.12 394 SER A O 1
ATOM 3144 N N . GLN A 1 395 ? 18.660 31.913 -41.950 1.00 60.62 395 GLN A N 1
ATOM 3145 C CA . GLN A 1 395 ? 19.006 30.762 -42.785 1.00 60.62 395 GLN A CA 1
ATOM 3146 C C . GLN A 1 395 ? 18.080 30.624 -44.006 1.00 60.62 395 GLN A C 1
ATOM 3148 O O . GLN A 1 395 ? 18.483 30.070 -45.021 1.00 60.62 395 GLN A O 1
ATOM 3153 N N . GLY A 1 396 ? 16.879 31.213 -43.951 1.00 53.38 396 GLY A N 1
ATOM 3154 C CA . GLY A 1 396 ? 15.967 31.363 -45.091 1.00 53.38 396 GLY A CA 1
ATOM 3155 C C . GLY A 1 396 ? 16.273 32.535 -46.037 1.00 53.38 396 GLY A C 1
ATOM 3156 O O . GLY A 1 396 ? 15.492 32.770 -46.950 1.00 53.38 396 GLY A O 1
ATOM 3157 N N . VAL A 1 397 ? 17.363 33.293 -45.836 1.00 49.97 397 VAL A N 1
ATOM 3158 C CA . VAL A 1 397 ? 17.763 34.397 -46.741 1.00 49.97 397 VAL A CA 1
ATOM 3159 C C . VAL A 1 397 ? 18.900 33.996 -47.699 1.00 49.97 397 VAL A C 1
ATOM 3161 O O . VAL A 1 397 ? 19.144 34.704 -48.669 1.00 49.97 397 VAL A O 1
ATOM 3164 N N . GLU A 1 398 ? 19.535 32.831 -47.516 1.00 46.19 398 GLU A N 1
ATOM 3165 C CA . GLU A 1 398 ? 20.587 32.326 -48.426 1.00 46.19 398 GLU A CA 1
ATOM 3166 C C . GLU A 1 398 ? 20.262 30.985 -49.104 1.00 46.19 398 GLU A C 1
ATOM 3168 O O . GLU A 1 398 ? 21.141 30.324 -49.654 1.00 46.19 398 GLU A O 1
ATOM 3173 N N . SER A 1 399 ? 19.004 30.548 -49.116 1.00 41.81 399 SER A N 1
ATOM 3174 C CA . SER A 1 399 ? 18.631 29.348 -49.872 1.00 41.81 399 SER A CA 1
ATOM 3175 C C . SER A 1 399 ? 17.238 29.464 -50.468 1.00 41.81 399 SER A C 1
ATOM 3177 O O . SER A 1 399 ? 16.238 29.155 -49.836 1.00 41.81 399 SER A O 1
ATOM 3179 N N . GLU A 1 400 ? 17.220 29.884 -51.726 1.00 35.97 400 GLU A N 1
ATOM 3180 C CA . GLU A 1 400 ? 16.191 29.591 -52.724 1.00 35.97 400 GLU A CA 1
ATOM 3181 C C . GLU A 1 400 ? 16.937 29.160 -54.003 1.00 35.97 400 GLU A C 1
ATOM 3183 O O . GLU A 1 400 ? 18.047 29.664 -54.223 1.00 35.97 400 GLU A O 1
ATOM 3188 N N . PRO A 1 401 ? 16.374 28.332 -54.908 1.00 57.22 401 PRO A N 1
ATOM 3189 C CA . PRO A 1 401 ? 15.095 27.610 -54.850 1.00 57.22 401 PRO A CA 1
ATOM 3190 C C . PRO A 1 401 ? 15.218 26.118 -55.256 1.00 57.22 401 PRO A C 1
ATOM 3192 O O . PRO A 1 401 ? 16.260 25.691 -55.752 1.00 57.22 401 PRO A O 1
ATOM 3195 N N . SER A 1 402 ? 14.134 25.343 -55.092 1.00 38.72 402 SER A N 1
ATOM 3196 C CA . SER A 1 402 ? 13.608 24.276 -55.996 1.00 38.72 402 SER A CA 1
ATOM 3197 C C . SER A 1 402 ? 12.740 23.312 -55.164 1.00 38.72 402 SER A C 1
ATOM 3199 O O . SER A 1 402 ? 13.261 22.464 -54.451 1.00 38.72 402 SER A O 1
ATOM 3201 N N . GLU A 1 403 ? 11.450 23.574 -54.962 1.00 37.94 403 GLU A N 1
ATOM 3202 C CA . GLU A 1 403 ? 10.307 23.365 -55.871 1.00 37.94 403 GLU A CA 1
ATOM 3203 C C . GLU A 1 403 ? 9.690 21.948 -55.790 1.00 37.94 403 GLU A C 1
ATOM 3205 O O . GLU A 1 403 ? 10.249 20.964 -56.264 1.00 37.94 403 GLU A O 1
ATOM 3210 N N . SER A 1 404 ? 8.448 21.926 -55.277 1.00 38.34 404 SER A N 1
ATOM 3211 C CA . SER A 1 404 ? 7.377 20.918 -55.432 1.00 38.34 404 SER A CA 1
ATOM 3212 C C . SER A 1 404 ? 7.550 19.578 -54.684 1.00 38.34 404 SER A C 1
ATOM 3214 O O . SER A 1 404 ? 8.534 18.877 -54.832 1.00 38.34 404 SER A O 1
ATOM 3216 N N . THR A 1 405 ? 6.592 19.088 -53.891 1.00 35.28 405 THR A N 1
ATOM 3217 C CA . THR A 1 405 ? 5.210 18.821 -54.309 1.00 35.28 405 THR A CA 1
ATOM 3218 C C . THR A 1 405 ? 4.283 18.558 -53.101 1.00 35.28 405 THR A C 1
ATOM 3220 O O . THR A 1 405 ? 4.640 17.839 -52.177 1.00 35.28 405 THR A O 1
ATOM 3223 N N . ILE A 1 406 ? 3.051 19.071 -53.225 1.00 39.56 406 ILE A N 1
ATOM 3224 C CA . ILE A 1 406 ? 1.773 18.505 -52.745 1.00 39.56 406 ILE A CA 1
ATOM 3225 C C . ILE A 1 406 ? 1.399 18.728 -51.270 1.00 39.56 406 ILE A C 1
ATOM 3227 O O . ILE A 1 406 ? 1.721 17.975 -50.358 1.00 39.56 406 ILE A O 1
ATOM 3231 N N . SER A 1 407 ? 0.565 19.757 -51.099 1.00 41.75 407 SER A N 1
ATOM 3232 C CA . SER A 1 407 ? -0.524 19.769 -50.128 1.00 41.75 407 SER A CA 1
ATOM 3233 C C . SER A 1 407 ? -1.486 18.606 -50.372 1.00 41.75 407 SER A C 1
ATOM 3235 O O . SER A 1 407 ? -2.016 18.486 -51.473 1.00 41.75 407 SER A O 1
ATOM 3237 N N . GLU A 1 408 ? -1.849 17.879 -49.320 1.00 34.59 408 GLU A N 1
ATOM 3238 C CA . GLU A 1 408 ? -3.217 17.389 -49.188 1.00 34.59 408 GLU A CA 1
ATOM 3239 C C . GLU A 1 408 ? -3.703 17.645 -47.762 1.00 34.59 408 GLU A C 1
ATOM 3241 O O . GLU A 1 408 ? -3.027 17.397 -46.767 1.00 34.59 408 GLU A O 1
ATOM 3246 N N . SER A 1 409 ? -4.849 18.306 -47.704 1.00 39.72 409 SER A N 1
ATOM 3247 C CA . SER A 1 409 ? -5.449 18.891 -46.523 1.00 39.72 409 SER A CA 1
ATOM 3248 C C . SER A 1 409 ? -6.407 17.873 -45.919 1.00 39.72 409 SER A C 1
ATOM 3250 O O . SER A 1 409 ? -7.344 17.454 -46.594 1.00 39.72 409 SER A O 1
ATOM 3252 N N . GLN A 1 410 ? -6.249 17.546 -44.639 1.00 33.06 410 GLN A N 1
ATOM 3253 C CA . GLN A 1 410 ? -7.371 17.069 -43.840 1.00 33.06 410 GLN A CA 1
ATOM 3254 C C . GLN A 1 410 ? -7.501 17.962 -42.611 1.00 33.06 410 GLN A C 1
ATOM 3256 O O . GLN A 1 410 ? -6.788 17.839 -41.620 1.00 33.06 410 GLN A O 1
ATOM 3261 N N . ARG A 1 411 ? -8.417 18.927 -42.741 1.00 47.00 411 ARG A N 1
ATOM 3262 C CA . ARG A 1 411 ? -9.019 19.640 -41.619 1.00 47.00 411 ARG A CA 1
ATOM 3263 C C . ARG A 1 411 ? -9.643 18.598 -40.695 1.00 47.00 411 ARG A C 1
ATOM 3265 O O . ARG A 1 411 ? -10.552 17.892 -41.125 1.00 47.00 411 ARG A O 1
ATOM 3272 N N . ILE A 1 412 ? -9.217 18.559 -39.442 1.00 39.34 412 ILE A N 1
ATOM 3273 C CA . ILE A 1 412 ? -10.100 18.158 -38.352 1.00 39.34 412 ILE A CA 1
ATOM 3274 C C . ILE A 1 412 ? -10.133 19.340 -37.398 1.00 39.34 412 ILE A C 1
ATOM 3276 O O . ILE A 1 412 ? -9.132 19.747 -36.813 1.00 39.34 412 ILE A O 1
ATOM 3280 N N . ASP A 1 413 ? -11.308 19.942 -37.399 1.00 48.34 413 ASP A N 1
ATOM 3281 C CA . ASP A 1 413 ? -11.750 21.033 -36.561 1.00 48.34 413 ASP A CA 1
ATOM 3282 C C . ASP A 1 413 ? -11.655 20.617 -35.086 1.00 48.34 413 ASP A C 1
ATOM 3284 O O . ASP A 1 413 ? -12.156 19.561 -34.701 1.00 48.34 413 ASP A O 1
ATOM 3288 N N . GLY A 1 414 ? -10.964 21.414 -34.275 1.00 42.09 414 GLY A N 1
ATOM 3289 C CA . GLY A 1 414 ? -10.661 21.096 -32.877 1.00 42.09 414 GLY A CA 1
ATOM 3290 C C . GLY A 1 414 ? -10.840 22.287 -31.944 1.00 42.09 414 GLY A C 1
ATOM 3291 O O . GLY A 1 414 ? -10.191 22.339 -30.903 1.00 42.09 414 GLY A O 1
ATOM 3292 N N . PHE A 1 415 ? -11.670 23.266 -32.323 1.00 44.00 415 PHE A N 1
ATOM 3293 C CA . PHE A 1 415 ? -11.826 24.514 -31.568 1.00 44.00 415 PHE A CA 1
ATOM 3294 C C . PHE A 1 415 ? -13.284 24.878 -31.230 1.00 44.00 415 PHE A C 1
ATOM 3296 O O . PHE A 1 415 ? -13.633 26.052 -31.204 1.00 44.00 415 PHE A O 1
ATOM 3303 N N . GLU A 1 416 ? -14.137 23.894 -30.911 1.00 47.97 416 GLU A N 1
ATOM 3304 C CA . GLU A 1 416 ? -15.515 24.155 -30.431 1.00 47.97 416 GLU A CA 1
ATOM 3305 C C . GLU A 1 416 ? -15.916 23.455 -29.112 1.00 47.97 416 GLU A C 1
ATOM 3307 O O . GLU A 1 416 ? -17.083 23.477 -28.730 1.00 47.97 416 GLU A O 1
ATOM 3312 N N . VAL A 1 417 ? -14.994 22.871 -28.335 1.00 46.53 417 VAL A N 1
ATOM 3313 C CA . VAL A 1 417 ? -15.397 22.101 -27.127 1.00 46.53 417 VAL A CA 1
ATOM 3314 C C . VAL A 1 417 ? -15.416 22.915 -25.820 1.00 46.53 417 VAL A C 1
ATOM 3316 O O . VAL A 1 417 ? -15.987 22.464 -24.829 1.00 46.53 417 VAL A O 1
ATOM 3319 N N . TRP A 1 418 ? -14.901 24.148 -25.786 1.00 43.53 418 TRP A N 1
ATOM 3320 C CA . TRP A 1 418 ? -14.789 24.894 -24.518 1.00 43.53 418 TRP A CA 1
ATOM 3321 C C . TRP A 1 418 ? -15.930 25.877 -24.205 1.00 43.53 418 TRP A C 1
ATOM 3323 O O . TRP A 1 418 ? -16.085 26.253 -23.044 1.00 43.53 418 TRP A O 1
ATOM 3333 N N . ASP A 1 419 ? -16.807 26.206 -25.160 1.00 42.38 419 ASP A N 1
ATOM 3334 C CA . ASP A 1 419 ? -17.916 27.151 -24.913 1.00 42.38 419 ASP A CA 1
ATOM 3335 C C . ASP A 1 419 ? -19.224 26.500 -24.416 1.00 42.38 419 ASP A C 1
ATOM 3337 O O . ASP A 1 419 ? -20.119 27.195 -23.930 1.00 42.38 419 ASP A O 1
ATOM 3341 N N . SER A 1 420 ? -19.344 25.165 -24.431 1.00 45.12 420 SER A N 1
ATOM 3342 C CA . SER A 1 420 ? -20.552 24.481 -23.922 1.00 45.12 420 SER A CA 1
ATOM 3343 C C . SER A 1 420 ? -20.573 24.254 -22.404 1.00 45.12 420 SER A C 1
ATOM 3345 O O . SER A 1 420 ? -21.632 23.978 -21.842 1.00 45.12 420 SER A O 1
ATOM 3347 N N . VAL A 1 421 ? -19.448 24.414 -21.699 1.00 46.72 421 VAL A N 1
ATOM 3348 C CA . VAL A 1 421 ? -19.392 24.153 -20.245 1.00 46.72 421 VAL A CA 1
ATOM 3349 C C . VAL A 1 421 ? -19.816 25.369 -19.407 1.00 46.72 421 VAL A C 1
ATOM 3351 O O . VAL A 1 421 ? -20.248 25.212 -18.267 1.00 46.72 421 VAL A O 1
ATOM 3354 N N . VAL A 1 422 ? -19.814 26.583 -19.966 1.00 47.47 422 VAL A N 1
ATOM 3355 C CA . VAL A 1 422 ? -20.131 27.804 -19.196 1.00 47.47 422 VAL A CA 1
ATOM 3356 C C . VAL A 1 422 ? -21.621 28.196 -19.254 1.00 47.47 422 VAL A C 1
ATOM 3358 O O . VAL A 1 422 ? -22.093 28.934 -18.389 1.00 47.47 422 VAL A O 1
ATOM 3361 N N . GLN A 1 423 ? -22.420 27.664 -20.191 1.00 46.97 423 GLN A N 1
ATOM 3362 C CA . GLN A 1 423 ? -23.849 28.019 -20.299 1.00 46.97 423 GLN A CA 1
ATOM 3363 C C . GLN A 1 423 ? -24.828 27.069 -19.581 1.00 46.97 423 GLN A C 1
ATOM 3365 O O . GLN A 1 423 ? -25.938 27.497 -19.259 1.00 46.97 423 GLN A O 1
ATOM 3370 N N . SER A 1 424 ? -24.432 25.841 -19.226 1.00 47.75 424 SER A N 1
ATOM 3371 C CA . SER A 1 424 ? -25.318 24.907 -18.496 1.00 47.75 424 SER A CA 1
ATOM 3372 C C . SER A 1 424 ? -25.419 25.161 -16.988 1.00 47.75 424 SER A C 1
ATOM 3374 O O . SER A 1 424 ? -26.282 24.586 -16.337 1.00 47.75 424 SER A O 1
ATOM 3376 N N . SER A 1 425 ? -24.617 26.069 -16.421 1.00 48.28 425 SER A N 1
ATOM 3377 C CA . SER A 1 425 ? -24.650 26.364 -14.977 1.00 48.28 425 SER A CA 1
ATOM 3378 C C . SER A 1 425 ? -25.476 27.606 -14.597 1.00 48.28 425 SER A C 1
ATOM 3380 O O . SER A 1 425 ? -25.389 28.077 -13.465 1.00 48.28 425 SER A O 1
ATOM 3382 N N . ARG A 1 426 ? -26.276 28.166 -15.523 1.00 49.09 426 ARG A N 1
ATOM 3383 C CA . ARG A 1 426 ? -27.144 29.343 -15.270 1.00 49.09 426 ARG A CA 1
ATOM 3384 C C . ARG A 1 426 ? -28.637 29.138 -15.541 1.00 49.09 426 ARG A C 1
ATOM 3386 O O . ARG A 1 426 ? -29.399 30.102 -15.495 1.00 49.09 426 ARG A O 1
ATOM 3393 N N . ARG A 1 427 ? -29.077 27.909 -15.805 1.00 48.50 427 ARG A N 1
ATOM 3394 C CA . ARG A 1 427 ? -30.504 27.561 -15.850 1.00 48.50 427 ARG A CA 1
ATOM 3395 C C . ARG A 1 427 ? -30.752 26.242 -15.130 1.00 48.50 427 ARG A C 1
ATOM 3397 O O . ARG A 1 427 ? -30.975 25.228 -15.780 1.00 48.50 427 ARG A O 1
ATOM 3404 N N . GLN A 1 428 ? -30.734 26.291 -13.804 1.00 46.31 428 GLN A N 1
ATOM 3405 C CA . GLN A 1 428 ? -31.594 25.487 -12.938 1.00 46.31 428 GLN A CA 1
ATOM 3406 C C . GLN A 1 428 ? -31.765 26.200 -11.604 1.00 46.31 428 GLN A C 1
ATOM 3408 O O . GLN A 1 428 ? -30.764 26.789 -11.136 1.00 46.31 428 GLN A O 1
#

pLDDT: mean 77.48, std 23.12, range [27.52, 98.38]

Radius of gyration: 52.17 Å; chains: 1; bounding box: 134×78×157 Å

Sequence (428 aa):
MELRNSHSIPTESTPSAEHLSDVRLDNEVPEDNLLDQETPLTSMKTMDQIDLLREQQKILSGEVALHTGVLKRLSEEATQSPKKEQVQMEIRTLKDEIRMKNEQIASLEMQIAESIISPCEKMENQEEAVSVAELLAQLHDKSFELEVRTADNRIIQDQLNQKTHECENLQEAIVSLKQQLSDALDQRNRTPSVAHSQRLSETKSLLVELRAEKESVALKDAKEALFLQAQAREIEELHKRVTELVEAKEQLELRNQKLAEESTYAKGLASAAAVELKALSEEVAKLMNHNEKLAAELAAQKSSSTQRKPSVAMRNGRRDPHPRRNEQNVLSAEMKRELTLSRERELSYETALVERDHKEAELQSKVEESKQREAYLENELANMWVQIAKLKKSQGVESEPSESTISESQRIDGFEVWDSVVQSSRRQ

Organism: Solanum verrucosum (NCBI:txid315347)

Foldseek 3Di:
DDDDDDDDDDDDDDDDDDDDDDDDDDDDDDPDDDPPDDDPPVVVVLVVVLVVLVVVLVVLVVVLVVLVVVLVVLVVVCVVPVPPVVSVVSNVVSVVVSVVSVVVSVVSVVVSVCSVPVPPVPPVVVVVVVVVVVVVVVVVVVVVVVVVVVVVVVVVVVVVVVVVVVVVVVVVVVVVVVVVVVVVVVVVVPDDDDDDDCPVVCVVVVVVVVVVVVVVVVVVVVVVVVVVVVVVVVVVVVVVVVVVVVVVVVVVVVVVVVVVVVVVVVVVVVVVVVVVVVVVVVVVVVVVVVVVVVVVVVVVVVVVVPDDDDDDDDDDDDDDDDPPPPVVVVVVVVVVVVVVVVVVVVVVVVVVVVVVVVVVVVVVVVVVVVVVVVVVVVVVVVVVVVVVVVVVVVVVVPDDDDDDDDDDDDDDDDPDDPPVVPPVVPDD